Protein AF-0000000072564887 (afdb_homodimer)

Solvent-accessible surface area (backbone atoms only — not comparable to full-atom values): 29021 Å² total; per-residue (Å²): 137,83,79,78,79,78,76,76,75,76,72,72,75,74,73,78,38,58,37,24,80,50,37,47,32,95,92,20,59,72,63,70,44,93,86,59,32,34,60,52,35,86,54,50,68,53,47,76,39,3,73,58,25,41,24,61,76,37,56,76,68,13,39,35,63,36,61,34,36,29,39,29,29,36,63,41,43,81,90,70,54,48,63,57,61,90,80,51,59,45,66,50,49,71,62,40,73,53,32,50,30,34,16,23,58,46,30,44,38,37,46,48,65,35,38,35,37,43,91,92,36,68,28,34,35,43,27,35,34,52,27,28,38,25,41,45,21,53,71,53,26,59,32,65,21,25,36,42,37,33,26,35,29,93,87,66,48,39,36,34,41,32,37,38,30,35,79,34,75,81,54,46,51,41,63,51,59,55,33,54,52,70,47,44,83,71,32,61,48,63,16,28,57,49,59,34,47,57,40,60,38,64,66,59,46,51,51,52,70,73,42,59,32,36,46,54,68,20,20,39,63,34,65,39,18,49,63,71,22,40,38,36,32,37,66,60,61,46,40,31,22,53,61,61,48,52,54,48,36,71,55,44,18,47,42,50,48,73,55,30,28,61,68,75,38,71,25,50,53,48,52,24,14,60,54,64,39,74,71,72,89,85,115,136,84,81,79,80,78,77,76,75,77,72,70,76,74,72,79,37,58,39,24,82,50,37,48,33,93,92,21,58,72,62,69,44,94,87,59,32,34,60,52,36,86,54,51,68,52,46,76,41,4,74,60,25,40,24,62,74,38,55,78,69,12,39,34,64,36,61,34,36,29,39,29,29,37,64,42,44,81,91,72,55,48,63,58,60,89,78,52,59,45,68,48,49,72,64,39,72,54,33,50,32,35,15,23,57,42,29,42,38,36,49,46,63,36,37,36,37,42,90,92,37,68,28,34,34,42,27,35,34,52,27,29,39,25,41,45,22,54,70,53,26,59,34,66,21,25,36,42,38,32,26,36,29,95,87,67,46,40,35,34,43,32,37,38,29,37,78,34,74,83,54,48,52,41,64,48,58,54,34,54,53,70,47,44,83,70,30,62,47,65,17,30,58,49,60,31,49,57,42,60,37,63,67,58,46,52,52,51,71,74,41,60,32,37,46,50,66,20,20,40,64,34,64,38,19,49,63,73,21,40,39,38,33,38,66,60,61,47,39,31,23,53,62,60,49,53,55,46,36,71,54,45,19,46,43,51,49,72,54,30,27,61,66,75,38,69,24,51,51,48,53,23,13,62,55,64,39,75,70,71,88,86,117

Organism: Arthroderma benhamiae (strain ATCC MYA-4681 / CBS 112371) (NCBI:txid663331)

pLDDT: mean 92.48, std 14.4, range [33.5, 98.88]

Structure (mmCIF, N/CA/C/O backbone):
data_AF-0000000072564887-model_v1
#
loop_
_entity.id
_entity.type
_entity.pdbx_description
1 polymer 'carbonic anhydrase'
#
loop_
_atom_site.group_PDB
_atom_site.id
_atom_site.type_symbol
_atom_site.label_atom_id
_atom_site.label_alt_id
_atom_site.label_comp_id
_atom_site.label_asym_id
_atom_site.label_entity_id
_atom_site.label_seq_id
_atom_site.pdbx_PDB_ins_code
_atom_site.Cartn_x
_atom_site.Cartn_y
_atom_site.Cartn_z
_atom_site.occupancy
_atom_site.B_iso_or_equiv
_atom_site.auth_seq_id
_atom_site.auth_comp_id
_atom_site.auth_asym_id
_atom_site.auth_atom_id
_atom_site.pdbx_PDB_model_num
ATOM 1 N N . MET A 1 1 ? 50.75 -44.281 1.456 1 35.31 1 MET A N 1
ATOM 2 C CA . MET A 1 1 ? 50.281 -43 0.954 1 35.31 1 MET A CA 1
ATOM 3 C C . MET A 1 1 ? 48.75 -42.969 0.829 1 35.31 1 MET A C 1
ATOM 5 O O . MET A 1 1 ? 48.188 -43.562 -0.098 1 35.31 1 MET A O 1
ATOM 9 N N . MET A 1 2 ? 48.062 -42.969 2.002 1 42.16 2 MET A N 1
ATOM 10 C CA . MET A 1 2 ? 46.594 -43.031 2.188 1 42.16 2 MET A CA 1
ATOM 11 C C . MET A 1 2 ? 45.938 -41.719 1.699 1 42.16 2 MET A C 1
ATOM 13 O O . MET A 1 2 ? 46.281 -40.656 2.178 1 42.16 2 MET A O 1
ATOM 17 N N . PHE A 1 3 ? 45.438 -41.688 0.46 1 44.41 3 PHE A N 1
ATOM 18 C CA . PHE A 1 3 ? 44.656 -40.625 -0.162 1 44.41 3 PHE A CA 1
ATOM 19 C C . PHE A 1 3 ? 43.406 -40.312 0.647 1 44.41 3 PHE A C 1
ATOM 21 O O . PHE A 1 3 ? 42.562 -41.188 0.833 1 44.41 3 PHE A O 1
ATOM 28 N N . TYR A 1 4 ? 43.5 -39.344 1.572 1 45.47 4 TYR A N 1
ATOM 29 C CA . TYR A 1 4 ? 42.312 -38.781 2.252 1 45.47 4 TYR A CA 1
ATOM 30 C C . TYR A 1 4 ? 41.375 -38.094 1.258 1 45.47 4 TYR A C 1
ATOM 32 O O . TYR A 1 4 ? 41.75 -37.125 0.609 1 45.47 4 TYR A O 1
ATOM 40 N N . ARG A 1 5 ? 40.469 -38.938 0.692 1 46.62 5 ARG A N 1
ATOM 41 C CA . ARG A 1 5 ? 39.344 -38.375 -0.075 1 46.62 5 ARG A CA 1
ATOM 42 C C . ARG A 1 5 ? 38.594 -37.344 0.746 1 46.62 5 ARG A C 1
ATOM 44 O O . ARG A 1 5 ? 38.031 -37.656 1.798 1 46.62 5 ARG A O 1
ATOM 51 N N . HIS A 1 6 ? 38.875 -35.969 0.592 1 42.94 6 HIS A N 1
ATOM 52 C CA . HIS A 1 6 ? 38.094 -34.875 1.092 1 42.94 6 HIS A CA 1
ATOM 53 C C . HIS A 1 6 ? 36.688 -34.875 0.486 1 42.94 6 HIS A C 1
ATOM 55 O O . HIS A 1 6 ? 36.531 -34.781 -0.733 1 42.94 6 HIS A O 1
ATOM 61 N N . PHE A 1 7 ? 35.719 -35.531 1.079 1 35.78 7 PHE A N 1
ATOM 62 C CA . PHE A 1 7 ? 34.312 -35.312 0.711 1 35.78 7 PHE A CA 1
ATOM 63 C C . PHE A 1 7 ? 33.906 -33.875 0.965 1 35.78 7 PHE A C 1
ATOM 65 O O . PHE A 1 7 ? 33.844 -33.438 2.115 1 35.78 7 PHE A O 1
ATOM 72 N N . ALA A 1 8 ? 33.969 -33.062 -0.076 1 40.03 8 ALA A N 1
ATOM 73 C CA . ALA A 1 8 ? 33.344 -31.75 -0.003 1 40.03 8 ALA A CA 1
ATOM 74 C C . ALA A 1 8 ? 31.828 -31.891 0.198 1 40.03 8 ALA A C 1
ATOM 76 O O . ALA A 1 8 ? 31.125 -32.406 -0.68 1 40.03 8 ALA A O 1
ATOM 77 N N . ALA A 1 9 ? 31.359 -31.953 1.405 1 34.97 9 ALA A N 1
ATOM 78 C CA . ALA A 1 9 ? 29.922 -31.797 1.641 1 34.97 9 ALA A CA 1
ATOM 79 C C . ALA A 1 9 ? 29.391 -30.562 0.921 1 34.97 9 ALA A C 1
ATOM 81 O O . ALA A 1 9 ? 29.844 -29.438 1.172 1 34.97 9 ALA A O 1
ATOM 82 N N . PHE A 1 10 ? 28.781 -30.766 -0.222 1 37.62 10 PHE A N 1
ATOM 83 C CA . PHE A 1 10 ? 27.969 -29.703 -0.817 1 37.62 10 PHE A CA 1
ATOM 84 C C . PHE A 1 10 ? 26.875 -29.25 0.142 1 37.62 10 PHE A C 1
ATOM 86 O O . PHE A 1 10 ? 25.938 -30 0.425 1 37.62 10 PHE A O 1
ATOM 93 N N . ALA A 1 11 ? 27.156 -28.438 1.046 1 33.5 11 ALA A N 1
ATOM 94 C CA . ALA A 1 11 ? 26.094 -27.75 1.762 1 33.5 11 ALA A CA 1
ATOM 95 C C . ALA A 1 11 ? 25.062 -27.172 0.791 1 33.5 11 ALA A C 1
ATOM 97 O O . ALA A 1 11 ? 25.375 -26.281 -0.003 1 33.5 11 ALA A O 1
ATOM 98 N N . ALA A 1 12 ? 24.141 -27.922 0.56 1 36.03 12 ALA A N 1
ATOM 99 C CA . ALA A 1 12 ? 22.969 -27.344 -0.093 1 36.03 12 ALA A CA 1
ATOM 100 C C . ALA A 1 12 ? 22.625 -25.984 0.524 1 36.03 12 ALA A C 1
ATOM 102 O O . ALA A 1 12 ? 22.312 -25.906 1.714 1 36.03 12 ALA A O 1
ATOM 103 N N . ILE A 1 13 ? 23.109 -24.969 0.016 1 38.94 13 ILE A N 1
ATOM 104 C CA . ILE A 1 13 ? 22.547 -23.672 0.347 1 38.94 13 ILE A CA 1
ATOM 105 C C . ILE A 1 13 ? 21.031 -23.734 0.322 1 38.94 13 ILE A C 1
ATOM 107 O O . ILE A 1 13 ? 20.422 -23.859 -0.748 1 38.94 13 ILE A O 1
ATOM 111 N N . ILE A 1 14 ? 20.406 -24.312 1.304 1 41.03 14 ILE A N 1
ATOM 112 C CA . ILE A 1 14 ? 18.953 -24.219 1.435 1 41.03 14 ILE A CA 1
ATOM 113 C C . ILE A 1 14 ? 18.5 -22.797 1.16 1 41.03 14 ILE A C 1
ATOM 115 O O . ILE A 1 14 ? 18.828 -21.875 1.924 1 41.03 14 ILE A O 1
ATOM 119 N N . THR A 1 15 ? 18.359 -22.406 -0.078 1 48.16 15 THR A N 1
ATOM 120 C CA . THR A 1 15 ? 17.703 -21.172 -0.49 1 48.16 15 THR A CA 1
ATOM 121 C C . THR A 1 15 ? 16.406 -20.969 0.273 1 48.16 15 THR A C 1
ATOM 123 O O . THR A 1 15 ? 15.484 -21.781 0.175 1 48.16 15 THR A O 1
ATOM 126 N N . SER A 1 16 ? 16.391 -20.453 1.422 1 52.91 16 SER A N 1
ATOM 127 C CA . SER A 1 16 ? 15.281 -20.156 2.33 1 52.91 16 SER A CA 1
ATOM 128 C C . SER A 1 16 ? 14.148 -19.438 1.608 1 52.91 16 SER A C 1
ATOM 130 O O . SER A 1 16 ? 13.773 -18.328 1.994 1 52.91 16 SER A O 1
ATOM 132 N N . THR A 1 17 ? 13.852 -19.828 0.351 1 60.88 17 THR A N 1
ATOM 133 C CA . THR A 1 17 ? 12.742 -19.266 -0.418 1 60.88 17 THR A CA 1
ATOM 134 C C . THR A 1 17 ? 11.43 -19.938 -0.019 1 60.88 17 THR A C 1
ATOM 136 O O . THR A 1 17 ? 10.469 -19.953 -0.799 1 60.88 17 THR A O 1
ATOM 139 N N . SER A 1 18 ? 11.305 -20.375 1.195 1 62.91 18 SER A N 1
ATOM 140 C CA . SER A 1 18 ? 10.227 -21.281 1.573 1 62.91 18 SER A CA 1
ATOM 141 C C . SER A 1 18 ? 8.891 -20.547 1.641 1 62.91 18 SER A C 1
ATOM 143 O O . SER A 1 18 ? 7.828 -21.172 1.56 1 62.91 18 SER A O 1
ATOM 145 N N . ALA A 1 19 ? 8.734 -19.219 1.404 1 80.94 19 ALA A N 1
ATOM 146 C CA . ALA A 1 19 ? 7.469 -18.516 1.56 1 80.94 19 ALA A CA 1
ATOM 147 C C . ALA A 1 19 ? 7.355 -17.375 0.556 1 80.94 19 ALA A C 1
ATOM 149 O O . ALA A 1 19 ? 6.73 -16.344 0.842 1 80.94 19 ALA A O 1
ATOM 150 N N . SER A 1 20 ? 7.883 -17.734 -0.595 1 83.19 20 SER A N 1
ATOM 151 C CA . SER A 1 20 ? 7.84 -16.781 -1.693 1 83.19 20 SER A CA 1
ATOM 152 C C . SER A 1 20 ? 6.688 -17.078 -2.646 1 83.19 20 SER A C 1
ATOM 154 O O . SER A 1 20 ? 5.984 -18.078 -2.482 1 83.19 20 SER A O 1
ATOM 156 N N . CYS A 1 21 ? 6.52 -16.219 -3.559 1 88.12 21 CYS A N 1
ATOM 157 C CA . CYS A 1 21 ? 5.52 -16.438 -4.598 1 88.12 21 CYS A CA 1
ATOM 158 C C . CYS A 1 21 ? 5.816 -17.719 -5.379 1 88.12 21 CYS A C 1
ATOM 160 O O . CYS A 1 21 ? 4.934 -18.266 -6.043 1 88.12 21 CYS A O 1
ATOM 162 N N . LEU A 1 22 ? 7.023 -18.312 -5.203 1 85.81 22 LEU A N 1
ATOM 163 C CA . LEU A 1 22 ? 7.449 -19.516 -5.914 1 85.81 22 LEU A CA 1
ATOM 164 C C . LEU A 1 22 ? 7.129 -20.766 -5.102 1 85.81 22 LEU A C 1
ATOM 166 O O . LEU A 1 22 ? 7.324 -21.891 -5.578 1 85.81 22 LEU A O 1
ATOM 170 N N . HIS A 1 23 ? 6.668 -20.547 -3.963 1 89 23 HIS A N 1
ATOM 171 C CA . HIS A 1 23 ? 6.488 -21.688 -3.062 1 89 23 HIS A CA 1
ATOM 172 C C . HIS A 1 23 ? 5.707 -22.797 -3.738 1 89 23 HIS A C 1
ATOM 174 O O . HIS A 1 23 ? 4.695 -22.547 -4.398 1 89 23 HIS A O 1
ATOM 180 N N . GLY A 1 24 ? 6.262 -24 -3.654 1 87.81 24 GLY A N 1
ATOM 181 C CA . GLY A 1 24 ? 5.613 -25.172 -4.223 1 87.81 24 GLY A CA 1
ATOM 182 C C . GLY A 1 24 ? 6.098 -25.516 -5.621 1 87.81 24 GLY A C 1
ATOM 183 O O . GLY A 1 24 ? 5.863 -26.609 -6.121 1 87.81 24 GLY A O 1
ATOM 184 N N . THR A 1 25 ? 6.758 -24.578 -6.293 1 90.81 25 THR A N 1
ATOM 185 C CA . THR A 1 25 ? 7.367 -24.875 -7.586 1 90.81 25 THR A CA 1
ATOM 186 C C . THR A 1 25 ? 8.625 -25.719 -7.41 1 90.81 25 THR A C 1
ATOM 188 O O . THR A 1 25 ? 9.07 -25.953 -6.285 1 90.81 25 THR A O 1
ATOM 191 N N . SER A 1 26 ? 9.211 -26.109 -8.547 1 89.12 26 SER A N 1
ATOM 192 C CA . SER A 1 26 ? 10.445 -26.906 -8.492 1 89.12 26 SER A CA 1
ATOM 193 C C . SER A 1 26 ? 11.617 -26.047 -8.016 1 89.12 26 SER A C 1
ATOM 195 O O . SER A 1 26 ? 12.617 -26.594 -7.539 1 89.12 26 SER A O 1
ATOM 197 N N . LEU A 1 27 ? 11.484 -24.75 -8.148 1 86.62 27 LEU A N 1
ATOM 198 C CA . LEU A 1 27 ? 12.547 -23.828 -7.758 1 86.62 27 LEU A CA 1
ATOM 199 C C . LEU A 1 27 ? 12.484 -23.547 -6.258 1 86.62 27 LEU A C 1
ATOM 201 O O . LEU A 1 27 ? 13.461 -23.062 -5.68 1 86.62 27 LEU A O 1
ATOM 205 N N . ALA A 1 28 ? 11.352 -23.781 -5.633 1 88.81 28 ALA A N 1
ATOM 206 C CA . ALA A 1 28 ? 11.117 -23.641 -4.199 1 88.81 28 ALA A CA 1
ATOM 207 C C . ALA A 1 28 ? 10.109 -24.672 -3.707 1 88.81 28 ALA A C 1
ATOM 209 O O . ALA A 1 28 ? 8.969 -24.328 -3.381 1 88.81 28 ALA A O 1
ATOM 210 N N . PRO A 1 29 ? 10.531 -25.875 -3.553 1 91.81 29 PRO A N 1
ATOM 211 C CA . PRO A 1 29 ? 9.594 -26.969 -3.242 1 91.81 29 PRO A CA 1
ATOM 212 C C . PRO A 1 29 ? 8.93 -26.797 -1.877 1 91.81 29 PRO A C 1
ATOM 214 O O . PRO A 1 29 ? 9.555 -26.297 -0.938 1 91.81 29 PRO A O 1
ATOM 217 N N . ARG A 1 30 ? 7.715 -27.281 -1.81 1 92.44 30 ARG A N 1
ATOM 218 C CA . ARG A 1 30 ? 6.953 -27.25 -0.566 1 92.44 30 ARG A CA 1
ATOM 219 C C . ARG A 1 30 ? 7.547 -28.188 0.467 1 92.44 30 ARG A C 1
ATOM 221 O O . ARG A 1 30 ? 7.926 -29.312 0.137 1 92.44 30 ARG A O 1
ATOM 228 N N . LEU A 1 31 ? 7.594 -27.656 1.699 1 90.81 31 LEU A N 1
ATOM 229 C CA . LEU A 1 31 ? 8.055 -28.453 2.828 1 90.81 31 LEU A CA 1
ATOM 230 C C . LEU A 1 31 ? 7.02 -28.469 3.947 1 90.81 31 LEU A C 1
ATOM 232 O O . LEU A 1 31 ? 6.398 -27.438 4.234 1 90.81 31 LEU A O 1
ATOM 236 N N . VAL A 1 32 ? 6.828 -29.656 4.539 1 93 32 VAL A N 1
ATOM 237 C CA . VAL A 1 32 ? 5.957 -29.812 5.699 1 93 32 VAL A CA 1
ATOM 238 C C . VAL A 1 32 ? 6.758 -30.391 6.867 1 93 32 VAL A C 1
ATOM 240 O O . VAL A 1 32 ? 7.41 -31.422 6.734 1 93 32 VAL A O 1
ATOM 243 N N . ASN A 1 33 ? 6.637 -29.703 7.91 1 93.56 33 ASN A N 1
ATOM 244 C CA . ASN A 1 33 ? 7.324 -30.188 9.102 1 93.56 33 ASN A CA 1
ATOM 245 C C . ASN A 1 33 ? 6.672 -31.453 9.664 1 93.56 33 ASN A C 1
ATOM 247 O O . ASN A 1 33 ? 5.527 -31.75 9.336 1 93.56 33 ASN A O 1
ATOM 251 N N . HIS A 1 34 ? 7.395 -32.062 10.508 1 94.62 34 HIS A N 1
ATOM 252 C CA . HIS A 1 34 ? 6.918 -33.312 11.094 1 94.62 34 HIS A CA 1
ATOM 253 C C . HIS A 1 34 ? 5.629 -33.125 11.875 1 94.62 34 HIS A C 1
ATOM 255 O O . HIS A 1 34 ? 4.777 -34 11.938 1 94.62 34 HIS A O 1
ATOM 261 N N . ASP A 1 35 ? 5.516 -31.969 12.43 1 94.75 35 ASP A N 1
ATOM 262 C CA . ASP A 1 35 ? 4.344 -31.672 13.25 1 94.75 35 ASP A CA 1
ATOM 263 C C . ASP A 1 35 ? 3.186 -31.172 12.398 1 94.75 35 ASP A C 1
ATOM 265 O O . ASP A 1 35 ? 2.158 -30.734 12.93 1 94.75 35 ASP A O 1
ATOM 269 N N . GLY A 1 36 ? 3.365 -31.125 11.141 1 94.12 36 GLY A N 1
ATOM 270 C CA . GLY A 1 36 ? 2.291 -30.766 10.234 1 94.12 36 GLY A CA 1
ATOM 271 C C . GLY A 1 36 ? 2.301 -29.297 9.859 1 94.12 36 GLY A C 1
ATOM 272 O O . GLY A 1 36 ? 1.521 -28.859 9.008 1 94.12 36 GLY A O 1
ATOM 273 N N . THR A 1 37 ? 3.189 -28.547 10.469 1 95.62 37 THR A N 1
ATOM 274 C CA . THR A 1 37 ? 3.293 -27.125 10.156 1 95.62 37 THR A CA 1
ATOM 275 C C . THR A 1 37 ? 4.156 -26.906 8.914 1 95.62 37 THR A C 1
ATOM 277 O O . THR A 1 37 ? 4.797 -27.844 8.43 1 95.62 37 THR A O 1
ATOM 280 N N . VAL A 1 38 ? 4.055 -25.734 8.367 1 96.25 38 VAL A N 1
ATOM 281 C CA . VAL A 1 38 ? 4.891 -25.391 7.223 1 96.25 38 VAL A CA 1
ATOM 282 C C . VAL A 1 38 ? 5.863 -24.281 7.609 1 96.25 38 VAL A C 1
ATOM 284 O O . VAL A 1 38 ? 5.574 -23.469 8.5 1 96.25 38 VAL A O 1
ATOM 287 N N . PRO A 1 39 ? 6.996 -24.25 6.945 1 95.19 39 PRO A N 1
ATOM 288 C CA . PRO A 1 39 ? 7.93 -23.156 7.227 1 95.19 39 PRO A CA 1
ATOM 289 C C . PRO A 1 39 ? 7.332 -21.781 6.941 1 95.19 39 PRO A C 1
ATOM 291 O O . PRO A 1 39 ? 6.543 -21.625 6.004 1 95.19 39 PRO A O 1
ATOM 294 N N . ILE A 1 40 ? 7.777 -20.844 7.719 1 96.06 40 ILE A N 1
ATOM 295 C CA . ILE A 1 40 ? 7.277 -19.469 7.562 1 96.06 40 ILE A CA 1
ATOM 296 C C . ILE A 1 40 ? 8.32 -18.625 6.836 1 96.06 40 ILE A C 1
ATOM 298 O O . ILE A 1 40 ? 9.516 -18.922 6.891 1 96.06 40 ILE A O 1
ATOM 302 N N . ALA A 1 41 ? 7.871 -17.594 6.242 1 95.19 41 ALA A N 1
ATOM 303 C CA . ALA A 1 41 ? 8.734 -16.703 5.465 1 95.19 41 ALA A CA 1
ATOM 304 C C . ALA A 1 41 ? 9.82 -16.094 6.344 1 95.19 41 ALA A C 1
ATOM 306 O O . ALA A 1 41 ? 9.578 -15.766 7.508 1 95.19 41 ALA A O 1
ATOM 307 N N . THR A 1 42 ? 10.977 -15.859 5.723 1 95.25 42 THR A N 1
ATOM 308 C CA . THR A 1 42 ? 12.078 -15.203 6.414 1 95.25 42 THR A CA 1
ATOM 309 C C . THR A 1 42 ? 12.164 -13.727 6.031 1 95.25 42 THR A C 1
ATOM 311 O O . THR A 1 42 ? 13.102 -13.031 6.426 1 95.25 42 THR A O 1
ATOM 314 N N . PHE A 1 43 ? 11.312 -13.312 5.207 1 97.75 43 PHE A N 1
ATOM 315 C CA . PHE A 1 43 ? 11.148 -11.914 4.84 1 97.75 43 PHE A CA 1
ATOM 316 C C . PHE A 1 43 ? 9.758 -11.414 5.219 1 97.75 43 PHE A C 1
ATOM 318 O O . PHE A 1 43 ? 8.875 -12.211 5.551 1 97.75 43 PHE A O 1
ATOM 325 N N . ASN A 1 44 ? 9.609 -10.203 5.277 1 97.62 44 ASN A N 1
ATOM 326 C CA . ASN A 1 44 ? 8.312 -9.57 5.492 1 97.62 44 ASN A CA 1
ATOM 327 C C . ASN A 1 44 ? 8.219 -8.219 4.785 1 97.62 44 ASN A C 1
ATOM 329 O O . ASN A 1 44 ? 8.828 -8.023 3.732 1 97.62 44 ASN A O 1
ATOM 333 N N . TYR A 1 45 ? 7.363 -7.328 5.203 1 98.19 45 TYR A N 1
ATOM 334 C CA . TYR A 1 45 ? 7.098 -6.102 4.461 1 98.19 45 TYR A CA 1
ATOM 335 C C . TYR A 1 45 ? 7.293 -4.875 5.34 1 98.19 45 TYR A C 1
ATOM 337 O O . TYR A 1 45 ? 6.793 -3.793 5.031 1 98.19 45 TYR A O 1
ATOM 345 N N . THR A 1 46 ? 7.984 -5.094 6.445 1 97.56 46 THR A N 1
ATOM 346 C CA . THR A 1 46 ? 8.125 -4.031 7.438 1 97.56 46 THR A CA 1
ATOM 347 C C . THR A 1 46 ? 9.594 -3.824 7.801 1 97.56 46 THR A C 1
ATOM 349 O O . THR A 1 46 ? 10.32 -4.789 8.023 1 97.56 46 THR A O 1
ATOM 352 N N . GLY A 1 47 ? 10 -2.562 7.828 1 97.06 47 GLY A N 1
ATOM 353 C CA . GLY A 1 47 ? 11.328 -2.234 8.312 1 97.06 47 GLY A CA 1
ATOM 354 C C . GLY A 1 47 ? 12.43 -2.988 7.59 1 97.06 47 GLY A C 1
ATOM 355 O O . GLY A 1 47 ? 12.438 -3.057 6.359 1 97.06 47 GLY A O 1
ATOM 356 N N . GLU A 1 48 ? 13.312 -3.566 8.352 1 97.25 48 GLU A N 1
ATOM 357 C CA . GLU A 1 48 ? 14.484 -4.215 7.777 1 97.25 48 GLU A CA 1
ATOM 358 C C . GLU A 1 48 ? 14.164 -5.637 7.328 1 97.25 48 GLU A C 1
ATOM 360 O O . GLU A 1 48 ? 15.016 -6.312 6.734 1 97.25 48 GLU A O 1
ATOM 365 N N . GLY A 1 49 ? 13 -6.082 7.555 1 97.69 49 GLY A N 1
ATOM 366 C CA . GLY A 1 49 ? 12.516 -7.32 6.965 1 97.69 49 GLY A CA 1
ATOM 367 C C . GLY A 1 49 ? 11.766 -7.109 5.66 1 97.69 49 GLY A C 1
ATOM 368 O O . GLY A 1 49 ? 11.375 -8.07 5 1 97.69 49 GLY A O 1
ATOM 369 N N . GLY A 1 50 ? 11.68 -5.836 5.32 1 98.12 50 GLY A N 1
ATOM 370 C CA . GLY A 1 50 ? 10.844 -5.465 4.191 1 98.12 50 GLY A CA 1
ATOM 371 C C . GLY A 1 50 ? 11.617 -5.316 2.896 1 98.12 50 GLY A C 1
ATOM 372 O O . GLY A 1 50 ? 12.828 -5.566 2.855 1 98.12 50 GLY A O 1
ATOM 373 N N . PRO A 1 51 ? 10.922 -4.887 1.854 1 98.44 51 PRO A N 1
ATOM 374 C CA . PRO A 1 51 ? 11.43 -4.949 0.482 1 98.44 51 PRO A CA 1
ATOM 375 C C . PRO A 1 51 ? 12.695 -4.125 0.287 1 98.44 51 PRO A C 1
ATOM 377 O O . PRO A 1 51 ? 13.539 -4.469 -0.545 1 98.44 51 PRO A O 1
ATOM 380 N N . LEU A 1 52 ? 12.891 -3.078 1.022 1 98.38 52 LEU A N 1
ATOM 381 C CA . LEU A 1 52 ? 14.055 -2.219 0.819 1 98.38 52 LEU A CA 1
ATOM 382 C C . LEU A 1 52 ? 15.305 -2.852 1.416 1 98.38 52 LEU A C 1
ATOM 384 O O . LEU A 1 52 ? 16.422 -2.354 1.209 1 98.38 52 LEU A O 1
ATOM 388 N N . HIS A 1 53 ? 15.133 -3.959 2.086 1 98.19 53 HIS A N 1
ATOM 389 C CA . HIS A 1 53 ? 16.281 -4.633 2.668 1 98.19 53 HIS A CA 1
ATOM 390 C C . HIS A 1 53 ? 16.312 -6.113 2.295 1 98.19 53 HIS A C 1
ATOM 392 O O . HIS A 1 53 ? 17.031 -6.898 2.902 1 98.19 53 HIS A O 1
ATOM 398 N N . TRP A 1 54 ? 15.508 -6.535 1.362 1 98.5 54 TRP A N 1
ATOM 399 C CA . TRP A 1 54 ? 15.461 -7.941 0.979 1 98.5 54 TRP A CA 1
ATOM 400 C C . TRP A 1 54 ? 16.812 -8.398 0.437 1 98.5 54 TRP A C 1
ATOM 402 O O . TRP A 1 54 ? 17.234 -9.531 0.677 1 98.5 54 TRP A O 1
ATOM 412 N N . VAL A 1 55 ? 17.5 -7.516 -0.303 1 98 55 VAL A N 1
ATOM 413 C CA . VAL A 1 55 ? 18.844 -7.852 -0.764 1 98 55 VAL A CA 1
ATOM 414 C C . VAL A 1 55 ? 19.75 -8.164 0.434 1 98 55 VAL A C 1
ATOM 416 O O . VAL A 1 55 ? 20.5 -9.141 0.419 1 98 55 VAL A O 1
ATOM 419 N N . GLY A 1 56 ? 19.594 -7.426 1.47 1 97.5 56 GLY A N 1
ATOM 420 C CA . GLY A 1 56 ? 20.422 -7.578 2.656 1 97.5 56 GLY A CA 1
ATOM 421 C C . GLY A 1 56 ? 20.109 -8.836 3.441 1 97.5 56 GLY A C 1
ATOM 422 O O . GLY A 1 56 ? 20.969 -9.336 4.18 1 97.5 56 GLY A O 1
ATO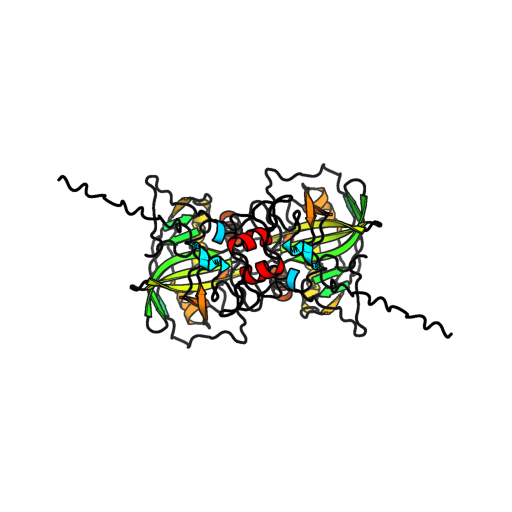M 423 N N . LEU A 1 57 ? 18.953 -9.344 3.316 1 97.56 57 LEU A N 1
ATOM 424 C CA . LEU A 1 57 ? 18.578 -10.57 4.02 1 97.56 57 LEU A CA 1
ATOM 425 C C . LEU A 1 57 ? 19.344 -11.766 3.465 1 97.56 57 LEU A C 1
ATOM 427 O O . LEU A 1 57 ? 19.609 -12.734 4.188 1 97.56 57 LEU A O 1
ATOM 431 N N . ASN A 1 58 ? 19.594 -11.82 2.205 1 97 58 ASN A N 1
ATOM 432 C CA . ASN A 1 58 ? 20.391 -12.812 1.496 1 97 58 ASN A CA 1
ATOM 433 C C . ASN A 1 58 ? 20.969 -12.25 0.196 1 97 58 ASN A C 1
ATOM 435 O O . ASN A 1 58 ? 20.359 -12.406 -0.867 1 97 58 ASN A O 1
ATOM 439 N N . ALA A 1 59 ? 22.094 -11.688 0.256 1 95.19 59 ALA A N 1
ATOM 440 C CA . ALA A 1 59 ? 22.672 -10.867 -0.809 1 95.19 59 ALA A CA 1
ATOM 441 C C . ALA A 1 59 ? 22.828 -11.664 -2.098 1 95.19 59 ALA A C 1
ATOM 443 O O . ALA A 1 59 ? 22.703 -11.117 -3.195 1 95.19 59 ALA A O 1
ATOM 444 N N . THR A 1 60 ? 23.094 -12.898 -1.987 1 95.31 60 THR A N 1
ATOM 445 C CA . THR A 1 60 ? 23.281 -13.734 -3.164 1 95.31 60 THR A CA 1
ATOM 446 C C . THR A 1 60 ? 21.953 -14.141 -3.779 1 95.31 60 THR A C 1
ATOM 448 O O . THR A 1 60 ? 21.703 -13.883 -4.957 1 95.31 60 THR A O 1
ATOM 451 N N . ALA A 1 61 ? 21.062 -14.594 -2.959 1 95.12 61 ALA A N 1
ATOM 452 C CA . ALA A 1 61 ? 19.797 -15.133 -3.463 1 95.12 61 ALA A CA 1
ATOM 453 C C . ALA A 1 61 ? 18.859 -14.016 -3.904 1 95.12 61 ALA A C 1
ATOM 455 O O . ALA A 1 61 ? 18.109 -14.172 -4.867 1 95.12 61 ALA A O 1
ATOM 456 N N . ASN A 1 62 ? 18.906 -12.852 -3.193 1 97.62 62 ASN A N 1
ATOM 457 C CA . ASN A 1 62 ? 17.922 -11.797 -3.396 1 97.62 62 ASN A CA 1
ATOM 458 C C . ASN A 1 62 ? 18.5 -10.641 -4.203 1 97.62 62 ASN A C 1
ATOM 460 O O . ASN A 1 62 ? 17.969 -9.523 -4.164 1 97.62 62 ASN A O 1
ATOM 464 N N . ARG A 1 63 ? 19.531 -10.898 -4.922 1 97.31 63 ARG A N 1
ATOM 465 C CA . ARG A 1 63 ? 20.25 -9.844 -5.621 1 97.31 63 ARG A CA 1
ATOM 466 C C . ARG A 1 63 ? 19.312 -9.078 -6.562 1 97.31 63 ARG A C 1
ATOM 468 O O . ARG A 1 63 ? 19.391 -7.852 -6.656 1 97.31 63 ARG A O 1
ATOM 475 N N . GLU A 1 64 ? 18.438 -9.766 -7.215 1 97.56 64 GLU A N 1
ATOM 476 C CA . GLU A 1 64 ? 17.594 -9.156 -8.25 1 97.56 64 GLU A CA 1
ATOM 477 C C . GLU A 1 64 ? 16.578 -8.203 -7.641 1 97.56 64 GLU A C 1
ATOM 479 O O . GLU A 1 64 ? 16.078 -7.305 -8.328 1 97.56 64 GLU A O 1
ATOM 484 N N . CYS A 1 65 ? 16.328 -8.328 -6.348 1 98.25 65 CYS A N 1
ATOM 485 C CA . CYS A 1 65 ? 15.391 -7.422 -5.691 1 98.25 65 CYS A CA 1
ATOM 486 C C . CYS A 1 65 ? 15.875 -5.98 -5.766 1 98.25 65 CYS A C 1
ATOM 488 O O . CYS A 1 65 ? 15.07 -5.047 -5.785 1 98.25 65 CYS A O 1
ATOM 490 N N . GLY A 1 66 ? 17.156 -5.809 -5.887 1 98 66 GLY A N 1
ATOM 491 C CA . GLY A 1 66 ? 17.703 -4.457 -5.848 1 98 66 GLY A CA 1
ATOM 492 C C . GLY A 1 66 ? 18.469 -4.09 -7.105 1 98 66 GLY A C 1
ATOM 493 O O . GLY A 1 66 ? 18.859 -2.936 -7.285 1 98 66 GLY A O 1
ATOM 494 N N . HIS A 1 67 ? 18.594 -5.113 -8.062 1 97.19 67 HIS A N 1
ATOM 495 C CA . HIS A 1 67 ? 19.422 -4.852 -9.242 1 97.19 67 HIS A CA 1
ATOM 496 C C . HIS A 1 67 ? 18.672 -5.184 -10.523 1 97.19 67 HIS A C 1
ATOM 498 O O . HIS A 1 67 ? 19.078 -4.754 -11.609 1 97.19 67 HIS A O 1
ATOM 504 N N . GLY A 1 68 ? 17.625 -5.969 -10.383 1 97.69 68 GLY A N 1
ATOM 505 C CA . GLY A 1 68 ? 16.922 -6.395 -11.578 1 97.69 68 GLY A CA 1
ATOM 506 C C . GLY A 1 68 ? 16.266 -5.25 -12.32 1 97.69 68 GLY A C 1
ATOM 507 O O . GLY A 1 68 ? 15.703 -4.34 -11.703 1 97.69 68 GLY A O 1
ATOM 508 N N . GLN A 1 69 ? 16.172 -5.312 -13.656 1 96.75 69 GLN A N 1
ATOM 509 C CA . GLN A 1 69 ? 15.633 -4.219 -14.461 1 96.75 69 GLN A CA 1
ATOM 510 C C . GLN A 1 69 ? 14.234 -4.543 -14.969 1 96.75 69 GLN A C 1
ATOM 512 O O . GLN A 1 69 ? 13.609 -3.725 -15.648 1 96.75 69 GLN A O 1
ATOM 517 N N . THR A 1 70 ? 13.82 -5.668 -14.703 1 97.69 70 THR A N 1
ATOM 518 C CA . THR A 1 70 ? 12.469 -6.066 -15.078 1 97.69 70 THR A CA 1
ATOM 519 C C . THR A 1 70 ? 11.695 -6.574 -13.867 1 97.69 70 THR A C 1
ATOM 521 O O . THR A 1 70 ? 11.18 -7.695 -13.875 1 97.69 70 THR A O 1
ATOM 524 N N . GLN A 1 71 ? 11.594 -5.703 -12.961 1 98.38 71 GLN A N 1
ATOM 525 C CA . GLN A 1 71 ? 11.055 -6.094 -11.664 1 98.38 71 GLN A CA 1
ATOM 526 C C . GLN A 1 71 ? 9.539 -5.891 -11.609 1 98.38 71 GLN A C 1
ATOM 528 O O . GLN A 1 71 ? 8.992 -5.109 -12.383 1 98.38 71 GLN A O 1
ATOM 533 N N . SER A 1 72 ? 8.914 -6.676 -10.773 1 98.62 72 SER A N 1
ATOM 534 C CA . SER A 1 72 ? 7.492 -6.609 -10.461 1 98.62 72 SER A CA 1
ATOM 535 C C . SER A 1 72 ? 7.266 -6.34 -8.977 1 98.62 72 SER A C 1
ATOM 537 O O . SER A 1 72 ? 8.141 -6.613 -8.148 1 98.62 72 SER A O 1
ATOM 539 N N . PRO A 1 73 ? 6.051 -5.809 -8.648 1 98.81 73 PRO A N 1
ATOM 540 C CA . PRO A 1 73 ? 4.914 -5.41 -9.484 1 98.81 73 PRO A CA 1
ATOM 541 C C . PRO A 1 73 ? 5.113 -4.051 -10.148 1 98.81 73 PRO A C 1
ATOM 543 O O . PRO A 1 73 ? 5.984 -3.281 -9.734 1 98.81 73 PRO A O 1
ATOM 546 N N . ILE A 1 74 ? 4.344 -3.775 -11.172 1 98.69 74 ILE A N 1
ATOM 547 C CA . ILE A 1 74 ? 4.43 -2.477 -11.836 1 98.69 74 ILE A CA 1
ATOM 548 C C . ILE A 1 74 ? 3.055 -1.812 -11.844 1 98.69 74 ILE A C 1
ATOM 550 O O . ILE A 1 74 ? 2.059 -2.428 -11.453 1 98.69 74 ILE A O 1
ATOM 554 N N . VAL A 1 75 ? 3.035 -0.538 -12.18 1 98.62 75 VAL A N 1
ATOM 555 C CA . VAL A 1 75 ? 1.794 0.152 -12.516 1 98.62 75 VAL A CA 1
ATOM 556 C C . VAL A 1 75 ? 1.446 -0.093 -13.984 1 98.62 75 VAL A C 1
ATOM 558 O O . VAL A 1 75 ? 2.213 0.269 -14.875 1 98.62 75 VAL A O 1
ATOM 561 N N . ILE A 1 76 ? 0.301 -0.697 -14.18 1 98.25 76 ILE A N 1
ATOM 562 C CA . ILE A 1 76 ? -0.174 -0.956 -15.531 1 98.25 76 ILE A CA 1
ATOM 563 C C . ILE A 1 76 ? -0.773 0.319 -16.125 1 98.25 76 ILE A C 1
ATOM 565 O O . ILE A 1 76 ? -1.683 0.913 -15.539 1 98.25 76 ILE A O 1
ATOM 569 N N . ASN A 1 77 ? -0.202 0.745 -17.141 1 97.44 77 ASN A N 1
ATOM 570 C CA . ASN A 1 77 ? -0.784 1.813 -17.953 1 97.44 77 ASN A CA 1
ATOM 571 C C . ASN A 1 77 ? -1.669 1.26 -19.062 1 97.44 77 ASN A C 1
ATOM 573 O O . ASN A 1 77 ? -1.165 0.74 -20.062 1 97.44 77 ASN A O 1
ATOM 577 N N . THR A 1 78 ? -2.939 1.447 -18.922 1 96.69 78 THR A N 1
ATOM 578 C CA . THR A 1 78 ? -3.885 0.77 -19.812 1 96.69 78 THR A CA 1
ATOM 579 C C . THR A 1 78 ? -3.803 1.335 -21.219 1 96.69 78 THR A C 1
ATOM 581 O O . THR A 1 78 ? -4.266 0.706 -22.172 1 96.69 78 THR A O 1
ATOM 584 N N . ALA A 1 79 ? -3.203 2.49 -21.406 1 94.75 79 ALA A N 1
ATOM 585 C CA . ALA A 1 79 ? -3.086 3.113 -22.719 1 94.75 79 ALA A CA 1
ATOM 586 C C . ALA A 1 79 ? -1.996 2.439 -23.547 1 94.75 79 ALA A C 1
ATOM 588 O O . ALA A 1 79 ? -2.025 2.49 -24.781 1 94.75 79 ALA A O 1
ATOM 589 N N . ILE A 1 80 ? -1.045 1.78 -22.797 1 91.94 80 ILE A N 1
ATOM 590 C CA . ILE A 1 80 ? 0.104 1.335 -23.578 1 91.94 80 ILE A CA 1
ATOM 591 C C . ILE A 1 80 ? 0.375 -0.142 -23.297 1 91.94 80 ILE A C 1
ATOM 593 O O . ILE A 1 80 ? 1.085 -0.803 -24.062 1 91.94 80 ILE A O 1
ATOM 597 N N . VAL A 1 81 ? -0.169 -0.688 -22.266 1 91.31 81 VAL A N 1
ATOM 598 C CA . VAL A 1 81 ? 0.143 -2.066 -21.906 1 91.31 81 VAL A CA 1
ATOM 599 C C . VAL A 1 81 ? -0.346 -3.014 -23 1 91.31 81 VAL A C 1
ATOM 601 O O . VAL A 1 81 ? -1.46 -2.865 -23.5 1 91.31 81 VAL A O 1
ATOM 604 N N . PRO A 1 82 ? 0.478 -3.961 -23.359 1 92 82 PRO 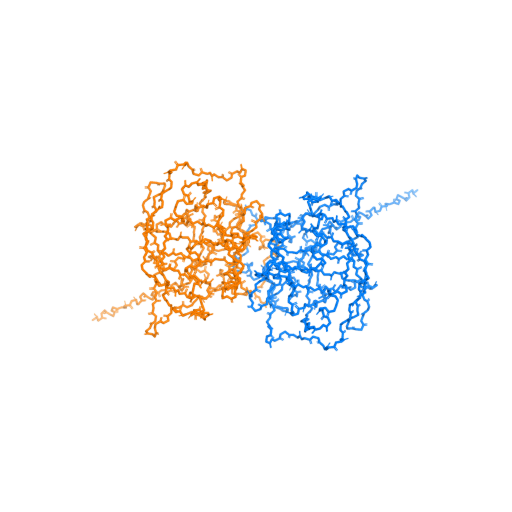A N 1
ATOM 605 C CA . PRO A 1 82 ? 0 -4.953 -24.328 1 92 82 PRO A CA 1
ATOM 606 C C . PRO A 1 82 ? -1.146 -5.805 -23.781 1 92 82 PRO A C 1
ATOM 608 O O . PRO A 1 82 ? -1.188 -6.094 -22.594 1 92 82 PRO A O 1
ATOM 611 N N . GLN A 1 83 ? -2.014 -6.168 -24.688 1 95.44 83 GLN A N 1
ATOM 612 C CA . GLN A 1 83 ? -3.084 -7.125 -24.422 1 95.44 83 GLN A CA 1
ATOM 613 C C . GLN A 1 83 ? -2.895 -8.391 -25.25 1 95.44 83 GLN A C 1
ATOM 615 O O . GLN A 1 83 ? -2.496 -8.328 -26.406 1 95.44 83 GLN A O 1
ATOM 620 N N . VAL A 1 84 ? -3.193 -9.445 -24.594 1 96 84 VAL A N 1
ATOM 621 C CA . VAL A 1 84 ? -3.049 -10.688 -25.359 1 96 84 VAL A CA 1
ATOM 622 C C . VAL A 1 84 ? -4.211 -10.828 -26.328 1 96 84 VAL A C 1
ATOM 624 O O . VAL A 1 84 ? -5.332 -10.398 -26.047 1 96 84 VAL A O 1
ATOM 627 N N . PRO A 1 85 ? -3.938 -11.523 -27.484 1 94.19 85 PRO A N 1
ATOM 628 C CA . PRO A 1 85 ? -5.066 -11.82 -28.359 1 94.19 85 PRO A CA 1
ATOM 629 C C . PRO A 1 85 ? -6.105 -12.727 -27.703 1 94.19 85 PRO A C 1
ATOM 631 O O . PRO A 1 85 ? -5.75 -13.617 -26.922 1 94.19 85 PRO A O 1
ATOM 634 N N . LYS A 1 86 ? -7.363 -12.469 -28.094 1 92.5 86 LYS A N 1
ATOM 635 C CA . LYS A 1 86 ? -8.438 -13.297 -27.547 1 92.5 86 LYS A CA 1
ATOM 636 C C . LYS A 1 86 ? -8.188 -14.773 -27.828 1 92.5 86 LYS A C 1
ATOM 638 O O . LYS A 1 86 ? -7.832 -15.156 -28.938 1 92.5 86 LYS A O 1
ATOM 643 N N . GLY A 1 87 ? -8.219 -15.539 -26.797 1 92.56 87 GLY A N 1
ATOM 644 C CA . GLY A 1 87 ? -8.102 -16.984 -26.938 1 92.56 87 GLY A CA 1
ATOM 645 C C . GLY A 1 87 ? -6.664 -17.469 -26.891 1 92.56 87 GLY A C 1
ATOM 646 O O . GLY A 1 87 ? -6.414 -18.672 -26.844 1 92.56 87 GLY A O 1
ATOM 647 N N . SER A 1 88 ? -5.719 -16.609 -26.797 1 94.75 88 SER A N 1
ATOM 648 C CA . SER A 1 88 ? -4.316 -17.016 -26.844 1 94.75 88 SER A CA 1
ATOM 649 C C . SER A 1 88 ? -3.84 -17.484 -25.469 1 94.75 88 SER A C 1
ATOM 651 O O . SER A 1 88 ? -2.805 -18.141 -25.359 1 94.75 88 SER A O 1
ATOM 653 N N . VAL A 1 89 ? -4.531 -17.125 -24.469 1 98 89 VAL A N 1
ATOM 654 C CA . VAL A 1 89 ? -4.293 -17.594 -23.109 1 98 89 VAL A CA 1
ATOM 655 C C . VAL A 1 89 ? -5.48 -18.422 -22.641 1 98 89 VAL A C 1
ATOM 657 O O . VAL A 1 89 ? -6.602 -17.906 -22.547 1 98 89 VAL A O 1
ATOM 660 N N . THR A 1 90 ? -5.184 -19.656 -22.328 1 98.38 90 THR A N 1
ATOM 661 C CA . THR A 1 90 ? -6.254 -20.547 -21.906 1 98.38 90 THR A CA 1
ATOM 662 C C . THR A 1 90 ? -5.91 -21.188 -20.562 1 98.38 90 THR A C 1
ATOM 664 O O . THR A 1 90 ? -4.867 -21.828 -20.422 1 98.38 90 THR A O 1
ATOM 667 N N . MET A 1 91 ? -6.809 -21.031 -19.688 1 98.69 91 MET A N 1
ATOM 668 C CA . MET A 1 91 ? -6.656 -21.578 -18.328 1 98.69 91 MET A CA 1
ATOM 669 C C . MET A 1 91 ? -7.715 -22.641 -18.047 1 98.69 91 MET A C 1
ATOM 671 O O . MET A 1 91 ? -8.875 -22.484 -18.438 1 98.69 91 MET A O 1
ATOM 675 N N . SER A 1 92 ? -7.316 -23.719 -17.406 1 98.62 92 SER A N 1
ATOM 676 C CA . SER A 1 92 ? -8.211 -24.797 -16.984 1 98.62 92 SER A CA 1
ATOM 677 C C . SER A 1 92 ? -7.836 -25.312 -15.602 1 98.62 92 SER A C 1
ATOM 679 O O . SER A 1 92 ? -6.734 -25.828 -15.406 1 98.62 92 SER A O 1
ATOM 681 N N . ILE A 1 93 ? -8.766 -25.156 -14.688 1 98.69 93 ILE A N 1
ATOM 682 C CA . ILE A 1 93 ? -8.594 -25.641 -13.32 1 98.69 93 ILE A CA 1
ATOM 683 C C . ILE A 1 93 ? -9.805 -26.469 -12.906 1 98.69 93 ILE A C 1
ATOM 685 O O . ILE A 1 93 ? -10.922 -25.953 -12.828 1 98.69 93 ILE A O 1
ATOM 689 N N . PRO A 1 94 ? -9.617 -27.719 -12.633 1 98 94 PRO A N 1
ATOM 690 C CA . PRO A 1 94 ? -10.758 -28.547 -12.227 1 98 94 PRO A CA 1
ATOM 691 C C . PRO A 1 94 ? -11.258 -28.203 -10.82 1 98 94 PRO A C 1
ATOM 693 O O . PRO A 1 94 ? -10.477 -27.75 -9.977 1 98 94 PRO A O 1
ATOM 696 N N . SER A 1 95 ? -12.531 -28.484 -10.633 1 97.75 95 SER A N 1
ATOM 697 C CA . SER A 1 95 ? -13.055 -28.406 -9.273 1 97.75 95 SER A CA 1
ATOM 698 C C . SER A 1 95 ? -12.453 -29.484 -8.391 1 97.75 95 SER A C 1
ATOM 700 O O . SER A 1 95 ? -12.117 -30.578 -8.867 1 97.75 95 SER A O 1
ATOM 702 N N . VAL A 1 96 ? -12.32 -29.125 -7.133 1 98.12 96 VAL A N 1
ATOM 703 C CA . VAL A 1 96 ? -11.781 -30.094 -6.188 1 98.12 96 VAL A CA 1
ATOM 704 C C . VAL A 1 96 ? -12.664 -30.156 -4.941 1 98.12 96 VAL A C 1
ATOM 706 O O . VAL A 1 96 ? -13.289 -29.156 -4.574 1 98.12 96 VAL A O 1
ATOM 709 N N . LEU A 1 97 ? -12.68 -31.297 -4.289 1 97.19 97 LEU A N 1
ATOM 710 C CA . LEU A 1 97 ? -13.461 -31.453 -3.07 1 97.19 97 LEU A CA 1
ATOM 711 C C . LEU A 1 97 ? -12.836 -30.672 -1.916 1 97.19 97 LEU A C 1
ATOM 713 O O . LEU A 1 97 ? -13.547 -30.188 -1.03 1 97.19 97 LEU A O 1
ATOM 717 N N . SER A 1 98 ? -11.562 -30.641 -1.954 1 96.62 98 SER A N 1
ATOM 718 C CA . SER A 1 98 ? -10.781 -29.891 -0.969 1 96.62 98 SER A CA 1
ATOM 719 C C . SER A 1 98 ? -9.352 -29.672 -1.446 1 96.62 98 SER A C 1
ATOM 721 O O . SER A 1 98 ? -8.883 -30.359 -2.361 1 96.62 98 SER A O 1
ATOM 723 N N . ALA A 1 99 ? -8.734 -28.688 -0.896 1 98 99 ALA A N 1
ATOM 724 C CA . ALA A 1 99 ? -7.332 -28.375 -1.168 1 98 99 ALA A CA 1
ATOM 725 C C . ALA A 1 99 ? -6.605 -27.953 0.105 1 98 99 ALA A C 1
ATOM 727 O O . ALA A 1 99 ? -7.23 -27.453 1.042 1 98 99 ALA A O 1
ATOM 728 N N . GLU A 1 100 ? -5.332 -28.203 0.15 1 97.69 100 GLU A N 1
ATOM 729 C CA . GLU A 1 100 ? -4.543 -27.703 1.272 1 97.69 100 GLU A CA 1
ATOM 730 C C . GLU A 1 100 ? -4.512 -26.188 1.291 1 97.69 100 GLU A C 1
ATOM 732 O O . GLU A 1 100 ? -4.324 -25.547 0.25 1 97.69 100 GLU A O 1
ATOM 737 N N . PHE A 1 101 ? -4.762 -25.672 2.457 1 98.38 101 PHE A N 1
ATOM 738 C CA . PHE A 1 101 ? -4.797 -24.234 2.719 1 98.38 101 PHE A CA 1
ATOM 739 C C . PHE A 1 101 ? -3.838 -23.875 3.846 1 98.38 101 PHE A C 1
ATOM 741 O O . PHE A 1 101 ? -3.998 -24.328 4.98 1 98.38 101 PHE A O 1
ATOM 748 N N . GLU A 1 102 ? -2.805 -23 3.512 1 98.38 102 GLU A N 1
ATOM 749 C CA . GLU A 1 102 ? -1.731 -22.828 4.484 1 98.38 102 GLU A CA 1
ATOM 750 C C . GLU A 1 102 ? -1.384 -21.344 4.656 1 98.38 102 GLU A C 1
ATOM 752 O O . GLU A 1 102 ? -1.551 -20.547 3.727 1 98.38 102 GLU A O 1
ATOM 757 N N . ASN A 1 103 ? -0.979 -20.984 5.828 1 98.56 103 ASN A N 1
ATOM 758 C CA . ASN A 1 103 ? -0.476 -19.656 6.172 1 98.56 103 ASN A CA 1
ATOM 759 C C . ASN A 1 103 ? 1.048 -19.641 6.238 1 98.56 103 ASN A C 1
ATOM 761 O O . ASN A 1 103 ? 1.642 -20.172 7.18 1 98.56 103 ASN A O 1
ATOM 765 N N . LEU A 1 104 ? 1.643 -18.969 5.301 1 97.88 104 LEU A N 1
ATOM 766 C CA . LEU A 1 104 ? 3.096 -18.969 5.18 1 97.88 104 LEU A CA 1
ATOM 767 C C . LEU A 1 104 ? 3.713 -17.781 5.914 1 97.88 104 LEU A C 1
ATOM 769 O O . LEU A 1 104 ? 4.934 -17.609 5.891 1 97.88 104 LEU A O 1
ATOM 773 N N . GLY A 1 105 ? 2.875 -16.969 6.543 1 97.38 105 GLY A N 1
ATOM 774 C CA . GLY A 1 105 ? 3.34 -15.742 7.176 1 97.38 105 GLY A CA 1
ATOM 775 C C . GLY A 1 105 ? 3.383 -14.562 6.227 1 97.38 105 GLY A C 1
ATOM 776 O O . GLY A 1 105 ? 2.91 -13.469 6.559 1 97.38 105 GLY A O 1
ATOM 777 N N . SER A 1 106 ? 3.898 -14.773 5.039 1 96.69 106 SER A N 1
ATOM 778 C CA . SER A 1 106 ? 3.941 -13.742 4.004 1 96.69 106 SER A CA 1
ATOM 779 C C . SER A 1 106 ? 2.613 -13.656 3.262 1 96.69 106 SER A C 1
ATOM 781 O O . SER A 1 106 ? 2.312 -12.633 2.641 1 96.69 106 SER A O 1
ATOM 783 N N . THR A 1 107 ? 1.898 -14.734 3.232 1 98 107 THR A N 1
ATOM 784 C CA . THR A 1 107 ? 0.609 -14.859 2.561 1 98 107 THR A CA 1
ATOM 785 C C . THR A 1 107 ? -0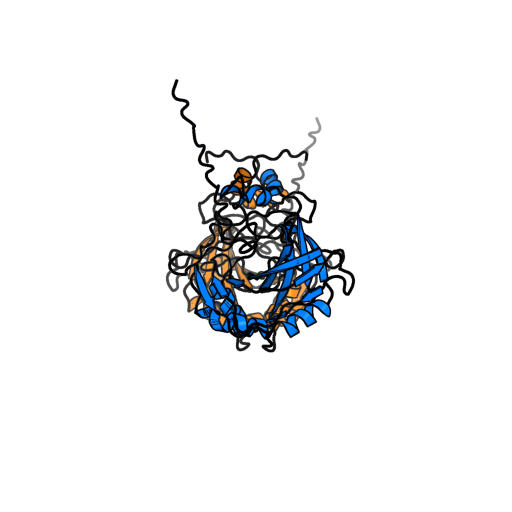.128 -16.109 3.023 1 98 107 THR A C 1
ATOM 787 O O . THR A 1 107 ? 0.372 -16.859 3.871 1 98 107 THR A O 1
ATOM 790 N N . VAL A 1 108 ? -1.333 -16.297 2.521 1 98.56 108 VAL A N 1
ATOM 791 C CA . VAL A 1 108 ? -2.025 -17.578 2.578 1 98.56 108 VAL A CA 1
ATOM 792 C C . VAL A 1 108 ? -2.152 -18.156 1.173 1 98.56 108 VAL A C 1
ATOM 794 O O . VAL A 1 108 ? -2.334 -17.422 0.203 1 98.56 108 VAL A O 1
ATOM 797 N N . GLU A 1 109 ? -2.049 -19.422 1.147 1 98 109 GLU A N 1
ATOM 798 C CA . GLU A 1 109 ? -1.907 -20.078 -0.149 1 98 109 GLU A CA 1
ATOM 799 C C . GLU A 1 109 ? -2.742 -21.344 -0.216 1 98 109 GLU A C 1
ATOM 801 O O . GLU A 1 109 ? -2.898 -22.047 0.787 1 98 109 GLU A O 1
ATOM 806 N N . VAL A 1 110 ? -3.258 -21.609 -1.38 1 98.62 110 VAL A N 1
ATOM 807 C CA . VAL A 1 110 ? -4.004 -22.828 -1.662 1 98.62 110 VAL A CA 1
ATOM 808 C C . VAL A 1 110 ? -3.248 -23.672 -2.688 1 98.62 110 VAL A C 1
ATOM 810 O O . VAL A 1 110 ? -2.844 -23.172 -3.738 1 98.62 110 VAL A O 1
ATOM 813 N N . ILE A 1 111 ? -3.104 -24.922 -2.4 1 97.94 111 ILE A N 1
ATOM 814 C CA . ILE A 1 111 ? -2.406 -25.844 -3.295 1 97.94 111 ILE A CA 1
ATOM 815 C C . ILE A 1 111 ? -3.42 -26.594 -4.152 1 97.94 111 ILE A C 1
ATOM 817 O O . ILE A 1 111 ? -4.18 -27.422 -3.646 1 97.94 111 ILE A O 1
ATOM 821 N N . VAL A 1 112 ? -3.4 -26.312 -5.414 1 97.75 112 VAL A N 1
ATOM 822 C CA . VAL A 1 112 ? -4.316 -26.969 -6.344 1 97.75 112 VAL A CA 1
ATOM 823 C C . VAL A 1 112 ? -3.67 -27.062 -7.723 1 97.75 112 VAL A C 1
ATOM 825 O O . VAL A 1 112 ? -2.812 -26.25 -8.07 1 97.75 112 VAL A O 1
ATOM 828 N N . GLY A 1 113 ? -4.047 -28.078 -8.469 1 97.38 113 GLY A N 1
ATOM 829 C CA . GLY A 1 113 ? -3.533 -28.25 -9.82 1 97.38 113 GLY A CA 1
ATOM 830 C C . GLY A 1 113 ? -4.41 -27.609 -10.883 1 97.38 113 GLY A C 1
ATOM 831 O O . GLY A 1 113 ? -5.543 -27.219 -10.602 1 97.38 113 GLY A O 1
ATOM 832 N N . GLY A 1 114 ? -3.871 -27.516 -12.117 1 98.62 114 GLY A N 1
ATOM 833 C CA . GLY A 1 114 ? -4.492 -26.922 -13.297 1 98.62 114 GLY A CA 1
ATOM 834 C C . GLY A 1 114 ? -3.514 -26.703 -14.438 1 98.62 114 GLY A C 1
ATOM 835 O O . GLY A 1 114 ? -2.365 -27.141 -14.375 1 98.62 114 GLY A O 1
ATOM 836 N N . LYS A 1 115 ? -4.117 -26.125 -15.445 1 98.75 115 LYS A N 1
ATOM 837 C CA . LYS A 1 115 ? -3.289 -25.938 -16.625 1 98.75 115 LYS A CA 1
ATOM 838 C C . LYS A 1 115 ? -3.451 -24.516 -17.188 1 98.75 115 LYS A C 1
ATOM 840 O O . LYS A 1 115 ? -4.484 -23.875 -16.984 1 98.75 115 LYS A O 1
ATOM 845 N N . LEU A 1 116 ? -2.418 -24.062 -17.812 1 98.81 116 LEU A N 1
ATOM 846 C CA . LEU A 1 116 ? -2.389 -22.812 -18.547 1 98.81 116 LEU A CA 1
ATOM 847 C C . LEU A 1 116 ? -1.635 -22.984 -19.875 1 98.81 116 LEU A C 1
ATOM 849 O O . LEU A 1 116 ? -0.542 -23.547 -19.891 1 98.81 116 LEU A O 1
ATOM 853 N N . LYS A 1 117 ? -2.244 -22.625 -20.906 1 98.5 117 LYS A N 1
ATOM 854 C CA . LYS A 1 117 ? -1.575 -22.484 -22.188 1 98.5 117 LYS A CA 1
ATOM 855 C C . LYS A 1 117 ? -1.402 -21.016 -22.578 1 98.5 117 LYS A C 1
ATOM 857 O O . LYS A 1 117 ? -2.381 -20.281 -22.672 1 98.5 117 LYS A O 1
ATOM 862 N N . ALA A 1 118 ? -0.222 -20.656 -22.734 1 97.62 118 ALA A N 1
ATOM 863 C CA . ALA A 1 118 ? 0.1 -19.281 -23.109 1 97.62 118 ALA A CA 1
ATOM 864 C C . ALA A 1 118 ? 1.433 -19.219 -23.859 1 97.62 118 ALA A C 1
ATOM 866 O O . ALA A 1 118 ? 2.396 -19.891 -23.484 1 97.62 118 ALA A O 1
ATOM 867 N N . ASN A 1 119 ? 1.49 -18.391 -24.922 1 92.81 119 ASN A N 1
ATOM 868 C CA . ASN A 1 119 ? 2.695 -18.203 -25.734 1 92.81 119 ASN A CA 1
ATOM 869 C C . ASN A 1 119 ? 3.283 -19.547 -26.156 1 92.81 119 ASN A C 1
ATOM 871 O O . ASN A 1 119 ? 4.484 -19.781 -26.016 1 92.81 119 ASN A O 1
ATOM 875 N N . ASP A 1 120 ? 2.438 -20.453 -26.484 1 92.25 120 ASP A N 1
ATOM 876 C CA . ASP A 1 120 ? 2.787 -21.766 -27.016 1 92.25 120 ASP A CA 1
ATOM 877 C C . ASP A 1 120 ? 3.506 -22.609 -25.969 1 92.25 120 ASP A C 1
ATOM 879 O O . ASP A 1 120 ? 4.359 -23.438 -26.312 1 92.25 120 ASP A O 1
ATOM 883 N N . LYS A 1 121 ? 3.287 -22.312 -24.766 1 96.88 121 LYS A N 1
ATOM 884 C CA . LYS A 1 121 ? 3.814 -23.109 -23.656 1 96.88 121 LYS A CA 1
ATOM 885 C C . LYS A 1 121 ? 2.686 -23.688 -22.812 1 96.88 121 LYS A C 1
ATOM 887 O O . LYS A 1 121 ? 1.62 -23.078 -22.688 1 96.88 121 LYS A O 1
ATOM 892 N N . ASP A 1 122 ? 3.021 -24.828 -22.344 1 98.19 122 ASP A N 1
ATOM 893 C CA . ASP A 1 122 ? 2.104 -25.5 -21.422 1 98.19 122 ASP A CA 1
ATOM 894 C C . ASP A 1 122 ? 2.598 -25.406 -19.984 1 98.19 122 ASP A C 1
ATOM 896 O O . ASP A 1 122 ? 3.674 -25.922 -19.656 1 98.19 122 ASP A O 1
ATOM 900 N N . TYR A 1 123 ? 1.783 -24.828 -19.203 1 98.56 123 TYR A N 1
ATOM 901 C CA . TYR A 1 123 ? 2.125 -24.656 -17.797 1 98.56 123 TYR A CA 1
ATOM 902 C C . TYR A 1 123 ? 1.24 -25.516 -16.906 1 98.56 123 TYR A C 1
ATOM 904 O O . TYR A 1 123 ? 0.115 -25.859 -17.281 1 98.56 123 TYR A O 1
ATOM 912 N N . GLU A 1 124 ? 1.773 -25.812 -15.711 1 98.5 124 GLU A N 1
ATOM 913 C CA . GLU A 1 124 ? 1.012 -26.469 -14.656 1 98.5 124 GLU A CA 1
ATOM 914 C C . GLU A 1 124 ? 0.857 -25.562 -13.438 1 98.5 124 GLU A C 1
ATOM 916 O O . GLU A 1 124 ? 1.823 -24.938 -12.992 1 98.5 124 GLU A O 1
ATOM 921 N N . LEU A 1 125 ? -0.376 -25.547 -12.945 1 98.56 125 LEU A N 1
ATOM 922 C CA . LEU A 1 125 ? -0.636 -24.75 -11.75 1 98.56 125 LEU A CA 1
ATOM 923 C C . LEU A 1 125 ? 0.007 -25.391 -10.523 1 98.56 125 LEU A C 1
ATOM 925 O O . LEU A 1 125 ? -0.138 -26.594 -10.297 1 98.56 125 LEU A O 1
ATOM 929 N N . VAL A 1 126 ? 0.628 -24.531 -9.742 1 97.81 126 VAL A N 1
ATOM 930 C CA . VAL A 1 126 ? 1.288 -25.016 -8.539 1 97.81 126 VAL A CA 1
ATOM 931 C C . VAL A 1 126 ? 0.459 -24.641 -7.309 1 97.81 126 VAL A C 1
ATOM 933 O O . VAL A 1 126 ? 0.258 -25.469 -6.414 1 97.81 126 VAL A O 1
ATOM 936 N N . GLN A 1 127 ? 0.059 -23.406 -7.27 1 98 127 GLN A N 1
ATOM 937 C CA . GLN A 1 127 ? -0.719 -22.844 -6.168 1 98 127 GLN A CA 1
ATOM 938 C C . GLN A 1 127 ? -1.278 -21.484 -6.531 1 98 127 GLN A C 1
ATOM 940 O O . GLN A 1 127 ? -0.97 -20.938 -7.598 1 98 127 GLN A O 1
ATOM 945 N N . PHE A 1 128 ? -2.152 -21 -5.719 1 98.5 128 PHE A N 1
ATOM 946 C CA . PHE A 1 128 ? -2.518 -19.594 -5.789 1 98.5 128 PHE A CA 1
ATOM 947 C C . PHE A 1 128 ? -2.561 -18.984 -4.395 1 98.5 128 PHE A C 1
ATOM 949 O O . PHE A 1 128 ? -2.738 -19.688 -3.402 1 98.5 128 PHE A O 1
ATOM 956 N N . HIS A 1 129 ? -2.307 -17.703 -4.32 1 98.69 129 HIS A N 1
ATOM 957 C CA . HIS A 1 129 ? -2.217 -17 -3.045 1 98.69 129 HIS A CA 1
ATOM 958 C C . HIS A 1 129 ? -2.729 -15.57 -3.164 1 98.69 129 HIS A C 1
ATOM 960 O O . HIS A 1 129 ? -3.102 -15.125 -4.254 1 98.69 129 HIS A O 1
ATOM 966 N N . PHE A 1 130 ? -2.699 -14.852 -2.006 1 98.75 130 PHE A N 1
ATOM 967 C CA . PHE A 1 130 ? -3.441 -13.602 -1.934 1 98.75 130 PHE A CA 1
ATOM 968 C C . PHE A 1 130 ? -2.553 -12.477 -1.42 1 98.75 130 PHE A C 1
ATOM 970 O O . PHE A 1 130 ? -1.675 -12.703 -0.585 1 98.75 130 PHE A O 1
ATOM 977 N N . HIS A 1 131 ? -2.85 -11.312 -1.903 1 98.75 131 HIS A N 1
ATOM 978 C CA . HIS A 1 131 ? -2.223 -10.086 -1.438 1 98.75 131 HIS A CA 1
ATOM 979 C C . HIS A 1 131 ? -3.271 -9.062 -1.017 1 98.75 131 HIS A C 1
ATOM 981 O O . HIS A 1 131 ? -4.297 -8.906 -1.684 1 98.75 131 HIS A O 1
ATOM 987 N N . THR A 1 132 ? -2.996 -8.367 0.092 1 98.56 132 THR A N 1
ATOM 988 C CA . THR A 1 132 ? -3.773 -7.219 0.54 1 98.56 132 THR A CA 1
ATOM 989 C C . THR A 1 132 ? -2.852 -6.086 0.979 1 98.56 132 THR A C 1
ATOM 991 O O . THR A 1 132 ? -2.049 -6.25 1.9 1 98.56 132 THR A O 1
ATOM 994 N N . PRO A 1 133 ? -2.963 -4.926 0.299 1 98.56 133 PRO A N 1
ATOM 995 C CA . PRO A 1 133 ? -3.707 -4.617 -0.925 1 98.56 133 PRO A CA 1
ATOM 996 C C . PRO A 1 133 ? -3.078 -5.238 -2.17 1 98.56 133 PRO A C 1
ATOM 998 O O . PRO A 1 133 ? -2.166 -6.062 -2.061 1 98.56 133 PRO A O 1
ATOM 1001 N N . SER A 1 134 ? -3.656 -4.895 -3.312 1 98.88 134 SER A N 1
ATOM 1002 C CA . SER A 1 134 ? -3.037 -5.324 -4.562 1 98.88 134 SER A CA 1
ATOM 1003 C C . SER A 1 134 ? -1.61 -4.797 -4.68 1 98.88 134 SER A C 1
ATOM 1005 O O . SER A 1 134 ? -1.304 -3.705 -4.199 1 98.88 134 SER A O 1
ATOM 1007 N N . GLU A 1 135 ? -0.795 -5.637 -5.27 1 98.62 135 GLU A N 1
ATOM 1008 C CA . GLU A 1 135 ? 0.567 -5.199 -5.562 1 98.62 135 GLU A CA 1
ATOM 1009 C C . GLU A 1 135 ? 0.617 -4.363 -6.84 1 98.62 135 GLU A C 1
ATOM 1011 O O . GLU A 1 135 ? 1.142 -3.248 -6.832 1 98.62 135 GLU A O 1
ATOM 1016 N N . HIS A 1 136 ? 0.028 -4.898 -7.871 1 98.88 136 HIS A N 1
ATOM 1017 C CA . HIS A 1 136 ? -0.095 -4.125 -9.102 1 98.88 136 HIS A CA 1
ATOM 1018 C C . HIS A 1 136 ? -1.144 -3.025 -8.953 1 98.88 136 HIS A C 1
ATOM 1020 O O . HIS A 1 136 ? -2.045 -3.129 -8.117 1 98.88 136 HIS A O 1
ATOM 1026 N N . ARG A 1 137 ? -0.907 -2.023 -9.703 1 98.69 137 ARG A N 1
ATOM 1027 C CA . ARG A 1 137 ? -1.911 -0.973 -9.844 1 98.69 137 ARG A CA 1
ATOM 1028 C C . ARG A 1 137 ? -2.293 -0.772 -11.305 1 98.69 137 ARG A C 1
ATOM 1030 O O . ARG A 1 137 ? -1.48 -1.007 -12.203 1 98.69 137 ARG A O 1
ATOM 1037 N N . ILE A 1 138 ? -3.521 -0.402 -11.547 1 98.44 138 ILE A N 1
ATOM 1038 C CA . ILE A 1 138 ? -3.986 -0.047 -12.883 1 98.44 138 ILE A CA 1
ATOM 1039 C C . ILE A 1 138 ? -4.227 1.459 -12.961 1 98.44 138 ILE A C 1
ATOM 1041 O O . ILE A 1 138 ? -5.062 1.999 -12.234 1 98.44 138 ILE A O 1
ATOM 1045 N N . ASP A 1 139 ? -3.504 2.1 -13.797 1 97.69 139 ASP A N 1
ATOM 1046 C CA . ASP A 1 139 ? -3.59 3.553 -13.914 1 97.69 139 ASP A CA 1
ATOM 1047 C C . ASP A 1 139 ? -3.514 4.219 -12.539 1 97.69 139 ASP A C 1
ATOM 1049 O O . ASP A 1 139 ? -4.344 5.07 -12.211 1 97.69 139 ASP A O 1
ATOM 1053 N N . GLU A 1 140 ? -2.639 3.717 -11.75 1 97.69 140 GLU A N 1
ATOM 1054 C CA . GLU A 1 140 ? -2.236 4.242 -10.453 1 97.69 140 GLU A CA 1
ATOM 1055 C C . GLU A 1 140 ? -3.254 3.887 -9.375 1 97.69 140 GLU A C 1
ATOM 1057 O O . GLU A 1 140 ? -3.027 4.145 -8.188 1 97.69 140 GLU A O 1
ATOM 1062 N N . GLU A 1 141 ? -4.344 3.318 -9.781 1 98.31 141 GLU A N 1
ATOM 1063 C CA . GLU A 1 141 ? -5.34 2.902 -8.797 1 98.31 141 GLU A CA 1
ATOM 1064 C C . GLU A 1 141 ? -5.062 1.487 -8.305 1 98.31 141 GLU A C 1
ATOM 1066 O O . GLU A 1 141 ? -4.82 0.579 -9.102 1 98.31 141 GLU A O 1
ATOM 1071 N N . TYR A 1 142 ? -5.035 1.317 -6.98 1 98.5 142 TYR A N 1
ATOM 1072 C CA . TYR A 1 142 ? -4.863 -0.01 -6.402 1 98.5 142 TYR A CA 1
ATOM 1073 C C . TYR A 1 142 ? -6.215 -0.67 -6.141 1 98.5 142 TYR A C 1
ATOM 1075 O O . TYR A 1 142 ? -7.254 -0.013 -6.203 1 98.5 142 TYR A O 1
ATOM 1083 N N . SER A 1 143 ? -6.188 -1.948 -5.965 1 98.62 143 SER A N 1
ATOM 1084 C CA . SER A 1 143 ? -7.34 -2.703 -5.48 1 98.62 143 SER A CA 1
ATOM 1085 C C . SER A 1 143 ? -7.117 -3.205 -4.059 1 98.62 143 SER A C 1
ATOM 1087 O O . SER A 1 143 ? -5.977 -3.438 -3.65 1 98.62 143 SER A O 1
ATOM 1089 N N . PRO A 1 144 ? -8.164 -3.432 -3.346 1 98.19 144 PRO A N 1
ATOM 1090 C CA . PRO A 1 144 ? -8.023 -3.936 -1.979 1 98.19 144 PRO A CA 1
ATOM 1091 C C . PRO A 1 144 ? -7.316 -5.285 -1.916 1 98.19 144 PRO A C 1
ATOM 1093 O O . PRO A 1 144 ? -6.688 -5.613 -0.904 1 98.19 144 PRO A O 1
ATOM 1096 N N . MET A 1 145 ? -7.426 -6.02 -3.021 1 98.5 145 MET A N 1
ATOM 1097 C CA . MET A 1 145 ? -6.832 -7.352 -3.02 1 98.5 145 MET A CA 1
ATOM 1098 C C . MET A 1 145 ? -6.344 -7.73 -4.414 1 98.5 145 MET A C 1
ATOM 1100 O O . MET A 1 145 ? -6.805 -7.172 -5.41 1 98.5 145 MET A O 1
ATOM 1104 N N . GLU A 1 146 ? -5.414 -8.633 -4.406 1 98.88 146 GLU A N 1
ATOM 1105 C CA . GLU A 1 146 ? -4.918 -9.266 -5.625 1 98.88 146 GLU A CA 1
ATOM 1106 C C . GLU A 1 146 ? -4.664 -10.758 -5.41 1 98.88 146 GLU A C 1
ATOM 1108 O O . GLU A 1 146 ? -4.191 -11.164 -4.348 1 98.88 146 GLU A O 1
ATOM 1113 N N . VAL A 1 147 ? -5.012 -11.539 -6.387 1 98.81 147 VAL A N 1
ATOM 1114 C CA . VAL A 1 147 ? -4.77 -12.977 -6.312 1 98.81 147 VAL A CA 1
ATOM 1115 C C . VAL A 1 147 ? -3.783 -13.391 -7.402 1 98.81 147 VAL A C 1
ATOM 1117 O O . VAL A 1 147 ? -3.881 -12.938 -8.539 1 98.81 147 VAL A O 1
ATOM 1120 N N . HIS A 1 148 ? -2.846 -14.219 -7.023 1 98.88 148 HIS A N 1
ATOM 1121 C CA . HIS A 1 148 ? -1.857 -14.742 -7.961 1 98.88 148 HIS A CA 1
ATOM 1122 C C . HIS A 1 148 ? -2.01 -16.25 -8.141 1 98.88 148 HIS A C 1
ATOM 1124 O O . HIS A 1 148 ? -1.928 -17 -7.168 1 98.88 148 HIS A O 1
ATOM 1130 N N . PHE A 1 149 ? -2.246 -16.672 -9.352 1 98.88 149 PHE A N 1
ATOM 1131 C CA . PHE A 1 149 ? -2.137 -18.078 -9.734 1 98.88 149 PHE A CA 1
ATOM 1132 C C . PHE A 1 149 ? -0.78 -18.359 -10.367 1 98.88 149 PHE A C 1
ATOM 1134 O O . PHE A 1 149 ? -0.473 -17.844 -11.445 1 98.88 149 PHE A O 1
ATOM 1141 N N . VAL A 1 150 ? 0.005 -19.234 -9.734 1 98.75 150 VAL A N 1
ATOM 1142 C CA . VAL A 1 150 ? 1.39 -19.438 -10.141 1 98.75 150 VAL A CA 1
ATOM 1143 C C . VAL A 1 150 ? 1.506 -20.75 -10.906 1 98.75 150 VAL A C 1
ATOM 1145 O O . VAL A 1 150 ? 1.163 -21.812 -10.391 1 98.75 150 VAL A O 1
ATOM 1148 N N . PHE A 1 151 ? 1.983 -20.641 -12.148 1 98.56 151 PHE A N 1
ATOM 1149 C CA . PHE A 1 151 ? 2.162 -21.781 -13.039 1 98.56 151 PHE A CA 1
ATOM 1150 C C . PHE A 1 151 ? 3.637 -22 -13.359 1 98.56 151 PHE A C 1
ATOM 1152 O O . PHE A 1 151 ? 4.422 -21.047 -13.352 1 98.56 151 PHE A O 1
ATOM 1159 N N . GLN A 1 152 ? 4 -23.203 -13.68 1 98.12 152 GLN A N 1
ATOM 1160 C CA . GLN A 1 152 ? 5.371 -23.531 -14.055 1 98.12 152 GLN A CA 1
ATOM 1161 C C . GLN A 1 152 ? 5.406 -24.578 -15.172 1 98.12 152 GLN A C 1
ATOM 1163 O O . GLN A 1 152 ? 4.621 -25.516 -15.172 1 98.12 152 GLN A O 1
ATOM 1168 N N . THR A 1 153 ? 6.324 -24.406 -16.078 1 97.94 153 THR A N 1
ATOM 1169 C CA . THR A 1 153 ? 6.551 -25.406 -17.109 1 97.94 153 THR A CA 1
ATOM 1170 C C . THR A 1 153 ? 7.562 -26.453 -16.641 1 97.94 153 THR A C 1
ATOM 1172 O O . THR A 1 153 ? 8.156 -26.312 -15.578 1 97.94 153 THR A O 1
ATOM 1175 N N . SER A 1 154 ? 7.707 -27.469 -17.484 1 95.75 154 SER A N 1
ATOM 1176 C CA . SER A 1 154 ? 8.695 -28.5 -17.203 1 95.75 154 SER A CA 1
ATOM 1177 C C . SER A 1 154 ? 10.109 -27.938 -17.25 1 95.75 154 SER A 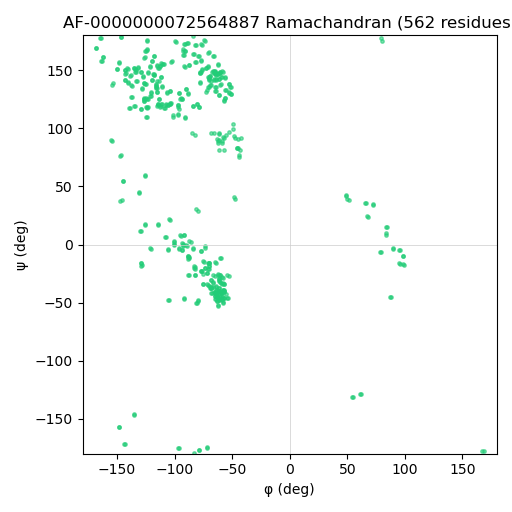C 1
ATOM 1179 O O . SER A 1 154 ? 11 -28.422 -16.547 1 95.75 154 SER A O 1
ATOM 1181 N N . ASP A 1 155 ? 10.32 -26.875 -18.031 1 94.88 155 ASP A N 1
ATOM 1182 C CA . ASP A 1 155 ? 11.633 -26.266 -18.125 1 94.88 155 ASP A CA 1
ATOM 1183 C C . ASP A 1 155 ? 11.797 -25.141 -17.109 1 94.88 155 ASP A C 1
ATOM 1185 O O . ASP A 1 155 ? 12.688 -24.297 -17.25 1 94.88 155 ASP A O 1
ATOM 1189 N N . LYS A 1 156 ? 10.859 -25 -16.219 1 94.75 156 LYS A N 1
ATOM 1190 C CA . LYS A 1 156 ? 10.945 -24.188 -15.008 1 94.75 156 LYS A CA 1
ATOM 1191 C C . LYS A 1 156 ? 10.602 -22.734 -15.305 1 94.75 156 LYS A C 1
ATOM 1193 O O . LYS A 1 156 ? 10.922 -21.844 -14.516 1 94.75 156 LYS A O 1
ATOM 1198 N N . SER A 1 157 ? 9.992 -22.531 -16.5 1 96.81 157 SER A N 1
ATOM 1199 C CA . SER A 1 157 ? 9.469 -21.188 -16.75 1 96.81 157 SER A CA 1
ATOM 1200 C C . SER A 1 157 ? 8.25 -20.906 -15.875 1 96.81 157 SER A C 1
ATOM 1202 O O . SER A 1 157 ? 7.414 -21.781 -15.664 1 96.81 157 SER A O 1
ATOM 1204 N N . ILE A 1 158 ? 8.164 -19.625 -15.414 1 97.81 158 ILE A N 1
ATOM 1205 C CA . ILE A 1 158 ? 7.09 -19.25 -14.5 1 97.81 158 ILE A CA 1
ATOM 1206 C C . ILE A 1 158 ? 6.117 -18.312 -15.203 1 97.81 158 ILE A C 1
ATOM 1208 O O . ILE A 1 158 ? 6.535 -17.391 -15.922 1 97.81 158 ILE A O 1
ATOM 1212 N N . ALA A 1 159 ? 4.848 -18.531 -15.031 1 98.62 159 ALA A N 1
ATOM 1213 C CA . ALA A 1 159 ? 3.781 -17.609 -15.398 1 98.62 159 ALA A CA 1
ATOM 1214 C C . ALA A 1 159 ? 2.842 -17.359 -14.219 1 98.62 159 ALA A C 1
ATOM 1216 O O . ALA A 1 159 ? 2.598 -18.266 -13.414 1 98.62 159 ALA A O 1
ATOM 1217 N N . VAL A 1 160 ? 2.385 -16.172 -14.141 1 98.81 160 VAL A N 1
ATOM 1218 C CA . VAL A 1 160 ? 1.425 -15.836 -13.094 1 98.81 160 VAL A CA 1
ATOM 1219 C C . VAL A 1 160 ? 0.182 -15.203 -13.719 1 98.81 160 VAL A C 1
ATOM 1221 O O . VAL A 1 160 ? 0.283 -14.242 -14.484 1 98.81 160 VAL A O 1
ATOM 1224 N N . VAL A 1 161 ? -0.951 -15.766 -13.469 1 98.88 161 VAL A N 1
ATOM 1225 C CA . VAL A 1 161 ? -2.227 -15.125 -13.773 1 98.88 161 VAL A CA 1
ATOM 1226 C C . VAL A 1 161 ? -2.742 -14.383 -12.547 1 98.88 161 VAL A C 1
ATOM 1228 O O . VAL A 1 161 ? -2.887 -14.969 -11.469 1 98.88 161 VAL A O 1
ATOM 1231 N N . ALA A 1 162 ? -3.016 -13.156 -12.727 1 98.88 162 ALA A N 1
ATOM 1232 C CA . ALA A 1 162 ? -3.416 -12.328 -11.586 1 98.88 162 ALA A CA 1
ATOM 1233 C C . ALA A 1 162 ? -4.816 -11.758 -11.797 1 98.88 162 ALA A C 1
ATOM 1235 O O . ALA A 1 162 ? -5.184 -11.391 -12.914 1 98.88 162 ALA A O 1
ATOM 1236 N N . PHE A 1 163 ? -5.57 -11.711 -10.719 1 98.88 163 PHE A N 1
ATOM 1237 C CA . PHE A 1 163 ? -6.859 -11.031 -10.664 1 98.88 163 PHE A CA 1
ATOM 1238 C C . PHE A 1 163 ? -6.848 -9.938 -9.602 1 98.88 163 PHE A C 1
ATOM 1240 O O . PHE A 1 163 ? -6.41 -10.164 -8.469 1 98.88 163 PHE A O 1
ATOM 1247 N N . PHE A 1 164 ? -7.281 -8.812 -10.008 1 98.81 164 PHE A N 1
ATOM 1248 C CA . PHE A 1 164 ? -7.625 -7.801 -9.008 1 98.81 164 PHE A CA 1
ATOM 1249 C C . PHE A 1 164 ? -8.969 -8.109 -8.367 1 98.81 164 PHE A C 1
ATOM 1251 O O . PHE A 1 164 ? -9.836 -8.727 -8.992 1 98.81 164 PHE A O 1
ATOM 1258 N N . VAL A 1 165 ? -9.094 -7.727 -7.121 1 98.62 165 VAL A N 1
ATOM 1259 C CA . VAL A 1 165 ? -10.344 -7.957 -6.41 1 98.62 165 VAL A CA 1
ATOM 1260 C C . VAL A 1 165 ? -10.844 -6.648 -5.801 1 98.62 165 VAL A C 1
ATOM 1262 O O . VAL A 1 165 ? -10.117 -5.98 -5.062 1 98.62 165 VAL A O 1
ATOM 1265 N N . GLU A 1 166 ? -12.062 -6.324 -6.137 1 98 166 GLU A N 1
ATOM 1266 C CA . GLU A 1 166 ? -12.664 -5.074 -5.688 1 98 166 GLU A CA 1
ATOM 1267 C C . GLU A 1 166 ? -13.812 -5.336 -4.719 1 98 166 GLU A C 1
ATOM 1269 O O . GLU A 1 166 ? -14.43 -6.406 -4.742 1 98 166 GLU A O 1
ATOM 1274 N N . LEU A 1 167 ? -14.023 -4.371 -3.906 1 96.06 167 LEU A N 1
ATOM 1275 C CA . LEU A 1 167 ? -15.141 -4.453 -2.975 1 96.06 167 LEU A CA 1
ATOM 1276 C C . LEU A 1 167 ? -16.453 -4.137 -3.678 1 96.06 167 LEU A C 1
ATOM 1278 O O . LEU A 1 167 ? -16.531 -3.191 -4.465 1 96.06 167 LEU A O 1
ATOM 1282 N N . SER A 1 168 ? -17.406 -4.879 -3.324 1 88.12 168 SER A N 1
ATOM 1283 C CA . SER A 1 168 ? -18.75 -4.688 -3.887 1 88.12 168 SER A CA 1
ATOM 1284 C C . SER A 1 168 ? -19.609 -3.834 -2.969 1 88.12 168 SER A C 1
ATOM 1286 O O . SER A 1 168 ? -19.766 -4.141 -1.785 1 88.12 168 SER A O 1
ATOM 1288 N N . PRO A 1 169 ? -20.266 -2.805 -3.523 1 84.75 169 PRO A N 1
ATOM 1289 C CA . PRO A 1 169 ? -21.188 -2.039 -2.678 1 84.75 169 PRO A CA 1
ATOM 1290 C C . PRO A 1 169 ? -22.453 -2.814 -2.322 1 84.75 169 PRO A C 1
ATOM 1292 O O . PRO A 1 169 ? -23.172 -2.434 -1.4 1 84.75 169 PRO A O 1
ATOM 1295 N N . TYR A 1 170 ? -22.703 -3.832 -3.006 1 83.94 170 TYR A N 1
ATOM 1296 C CA . TYR A 1 170 ? -23.953 -4.566 -2.814 1 83.94 170 TYR A CA 1
ATOM 1297 C C . TYR A 1 170 ? -23.703 -5.898 -2.121 1 83.94 170 TYR A C 1
ATOM 1299 O O . TYR A 1 170 ? -24.594 -6.742 -2.035 1 83.94 170 TYR A O 1
ATOM 1307 N N . GLY A 1 171 ? -22.5 -6.102 -1.714 1 80.31 171 GLY A N 1
ATOM 1308 C CA . GLY A 1 171 ? -22.172 -7.273 -0.922 1 80.31 171 GLY A CA 1
ATOM 1309 C C . GLY A 1 171 ? -21.922 -8.508 -1.765 1 80.31 171 GLY A C 1
ATOM 1310 O O . GLY A 1 171 ? -21.828 -9.617 -1.236 1 80.31 171 GLY A O 1
ATOM 1311 N N . ARG A 1 172 ? -21.828 -8.398 -3.043 1 86.62 172 ARG A N 1
ATOM 1312 C CA . ARG A 1 172 ? -21.531 -9.531 -3.914 1 86.62 172 ARG A CA 1
ATOM 1313 C C . ARG A 1 172 ? -20.094 -9.992 -3.725 1 86.62 172 ARG A C 1
ATOM 1315 O O . ARG A 1 172 ? -19.188 -9.18 -3.533 1 86.62 172 ARG A O 1
ATOM 1322 N N . SER A 1 173 ? -19.969 -11.367 -3.775 1 93.88 173 SER A N 1
ATOM 1323 C CA . SER A 1 173 ? -18.641 -11.969 -3.629 1 93.88 173 SER A CA 1
ATOM 1324 C C . SER A 1 173 ? -18.438 -13.109 -4.625 1 93.88 173 SER A C 1
ATOM 1326 O O . SER A 1 173 ? -19.359 -13.891 -4.875 1 93.88 173 SER A O 1
ATOM 1328 N N . THR A 1 174 ? -17.266 -13.133 -5.203 1 96.44 174 THR A N 1
ATOM 1329 C CA . THR A 1 174 ? -16.906 -14.281 -6.02 1 96.44 174 THR A CA 1
ATOM 1330 C C . THR A 1 174 ? -17 -15.57 -5.207 1 96.44 174 THR A C 1
ATOM 1332 O O . THR A 1 174 ? -16.344 -15.711 -4.172 1 96.44 174 THR A O 1
ATOM 1335 N N . PRO A 1 175 ? -17.75 -16.516 -5.656 1 96.25 1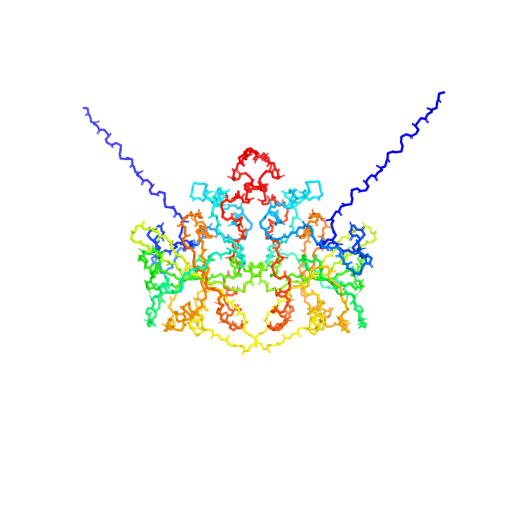75 PRO A N 1
ATOM 1336 C CA . PRO A 1 175 ? -18 -17.719 -4.863 1 96.25 175 PRO A CA 1
ATOM 1337 C C . PRO A 1 175 ? -16.703 -18.438 -4.469 1 96.25 175 PRO A C 1
ATOM 1339 O O . PRO A 1 175 ? -16.578 -18.906 -3.338 1 96.25 175 PRO A O 1
ATOM 1342 N N . LEU A 1 176 ? -15.766 -18.531 -5.363 1 97.69 176 LEU A N 1
ATOM 1343 C CA . LEU A 1 176 ? -14.5 -19.188 -5.07 1 97.69 176 LEU A CA 1
ATOM 1344 C C . LEU A 1 176 ? -13.844 -18.594 -3.832 1 97.69 176 LEU A C 1
ATOM 1346 O O . LEU A 1 176 ? -13.375 -19.312 -2.951 1 97.69 176 LEU A O 1
ATOM 1350 N N . LEU A 1 177 ? -13.812 -17.281 -3.752 1 97.06 177 LEU A N 1
ATOM 1351 C CA . LEU A 1 177 ? -13.18 -16.594 -2.633 1 97.06 177 LEU A CA 1
ATOM 1352 C C . LEU A 1 177 ? -13.914 -16.891 -1.33 1 97.06 177 LEU A C 1
ATOM 1354 O O . LEU A 1 177 ? -13.289 -17.109 -0.293 1 97.06 177 LEU A O 1
ATOM 1358 N N . THR A 1 178 ? -15.219 -16.875 -1.416 1 95.12 178 THR A N 1
ATOM 1359 C CA . THR A 1 178 ? -16.031 -17.188 -0.244 1 95.12 178 THR A CA 1
ATOM 1360 C C . THR A 1 178 ? -15.68 -18.578 0.29 1 95.12 178 THR A C 1
ATOM 1362 O O . THR A 1 178 ? -15.508 -18.766 1.497 1 95.12 178 THR A O 1
ATOM 1365 N N . GLN A 1 179 ? -15.586 -19.531 -0.599 1 96.31 179 GLN A N 1
ATOM 1366 C CA . GLN A 1 179 ? -15.312 -20.906 -0.202 1 96.31 179 GLN A CA 1
ATOM 1367 C C . GLN A 1 179 ? -13.898 -21.062 0.344 1 96.31 179 GLN A C 1
ATOM 1369 O O . GLN A 1 179 ? -13.672 -21.797 1.305 1 96.31 179 GLN A O 1
ATOM 1374 N N . VAL A 1 180 ? -12.953 -20.359 -0.242 1 97.31 180 VAL A N 1
ATOM 1375 C CA . VAL A 1 180 ? -11.57 -20.422 0.217 1 97.31 180 VAL A CA 1
ATOM 1376 C C . VAL A 1 180 ? -11.469 -19.875 1.637 1 97.31 180 VAL A C 1
ATOM 1378 O O . VAL A 1 180 ? -10.836 -20.469 2.502 1 97.31 180 VAL A O 1
ATOM 1381 N N . PHE A 1 181 ? -12.156 -18.781 1.931 1 97.19 181 PHE A N 1
ATOM 1382 C CA . PHE A 1 181 ? -11.938 -18.062 3.176 1 97.19 181 PHE A CA 1
ATOM 1383 C C . PHE A 1 181 ? -12.836 -18.594 4.281 1 97.19 181 PHE A C 1
ATOM 1385 O O . PHE A 1 181 ? -12.758 -18.141 5.426 1 97.19 181 PHE A O 1
ATOM 1392 N N . ALA A 1 182 ? -13.672 -19.578 3.961 1 96.75 182 ALA A N 1
ATOM 1393 C CA . ALA A 1 182 ? -14.555 -20.172 4.957 1 96.75 182 ALA A CA 1
ATOM 1394 C C . ALA A 1 182 ? -13.758 -20.75 6.121 1 96.75 182 ALA A C 1
ATOM 1396 O O . ALA A 1 182 ? -14.242 -20.781 7.258 1 96.75 182 ALA A O 1
ATOM 1397 N N . HIS A 1 183 ? -12.492 -21.172 5.848 1 97.44 183 HIS A N 1
ATOM 1398 C CA . HIS A 1 183 ? -11.688 -21.781 6.898 1 97.44 183 HIS A CA 1
ATOM 1399 C C . HIS A 1 183 ? -10.477 -20.922 7.242 1 97.44 183 HIS A C 1
ATOM 1401 O O . HIS A 1 183 ? -9.523 -21.406 7.863 1 97.44 183 HIS A O 1
ATOM 1407 N N . LEU A 1 184 ? -10.523 -19.75 6.852 1 98.44 184 LEU A N 1
ATOM 1408 C CA . LEU A 1 184 ? -9.414 -18.844 7.121 1 98.44 184 LEU A CA 1
ATOM 1409 C C . LEU A 1 184 ? -9.148 -18.734 8.617 1 98.44 184 LEU A C 1
ATOM 1411 O O . LEU A 1 184 ? -7.992 -18.609 9.039 1 98.44 184 LEU A O 1
ATOM 1415 N N . HIS A 1 185 ? -10.172 -18.828 9.461 1 97.94 185 HIS A N 1
ATOM 1416 C CA . HIS A 1 185 ? -10.055 -18.688 10.906 1 97.94 185 HIS A CA 1
ATOM 1417 C C . HIS A 1 185 ? -9.219 -19.812 11.5 1 97.94 185 HIS A C 1
ATOM 1419 O O . HIS A 1 185 ? -8.766 -19.734 12.641 1 97.94 185 HIS A O 1
ATOM 1425 N N . ARG A 1 186 ? -8.977 -20.875 10.75 1 98.31 186 ARG A N 1
ATOM 1426 C CA . ARG A 1 186 ? -8.219 -22.016 11.234 1 98.31 186 ARG A CA 1
ATOM 1427 C C . ARG A 1 186 ? -6.723 -21.828 11.008 1 98.31 186 ARG A C 1
ATOM 1429 O O . ARG A 1 186 ? -5.902 -22.594 11.523 1 98.31 186 ARG A O 1
ATOM 1436 N N . ILE A 1 187 ? -6.352 -20.828 10.242 1 98.5 187 ILE A N 1
ATOM 1437 C CA . ILE A 1 187 ? -4.938 -20.641 9.93 1 98.5 187 ILE A CA 1
ATOM 1438 C C . ILE A 1 187 ? -4.543 -19.188 10.172 1 98.5 187 ILE A C 1
ATOM 1440 O O . ILE A 1 187 ? -3.875 -18.578 9.336 1 98.5 187 ILE A O 1
ATOM 1444 N N . THR A 1 188 ? -4.949 -18.641 11.242 1 98.31 188 THR A N 1
ATOM 1445 C CA . THR A 1 188 ? -4.664 -17.234 11.562 1 98.31 188 THR A CA 1
ATOM 1446 C C . THR A 1 188 ? -3.213 -17.078 12 1 98.31 188 THR A C 1
ATOM 1448 O O . THR A 1 188 ? -2.689 -15.953 12.016 1 98.31 188 THR A O 1
ATOM 1451 N N . THR A 1 189 ? -2.512 -18.156 12.32 1 97.75 189 THR A N 1
ATOM 1452 C CA . THR A 1 189 ? -1.123 -18.125 12.766 1 97.75 189 THR A CA 1
ATOM 1453 C C . THR A 1 189 ? -0.191 -18.641 11.672 1 97.75 189 THR A C 1
ATOM 1455 O O . THR A 1 189 ? -0.433 -19.688 11.078 1 97.75 189 THR A O 1
ATOM 1458 N N . PRO A 1 190 ? 0.835 -17.891 11.398 1 97.88 190 PRO A N 1
ATOM 1459 C CA . PRO A 1 190 ? 1.801 -18.375 10.406 1 97.88 190 PRO A CA 1
ATOM 1460 C C . PRO A 1 190 ? 2.311 -19.781 10.719 1 97.88 190 PRO A C 1
ATOM 1462 O O . PRO A 1 190 ? 2.58 -20.109 11.875 1 97.88 190 PRO A O 1
ATOM 1465 N N . GLY A 1 191 ? 2.398 -20.562 9.664 1 97.81 191 GLY A N 1
ATOM 1466 C CA . GLY A 1 191 ? 2.883 -21.922 9.812 1 97.81 191 GLY A CA 1
ATOM 1467 C C . GLY A 1 191 ? 1.767 -22.938 9.898 1 97.81 191 GLY A C 1
ATOM 1468 O O . GLY A 1 191 ? 2.01 -24.141 9.773 1 97.81 191 GLY A O 1
ATOM 1469 N N . THR A 1 192 ? 0.57 -22.531 10.031 1 98.31 192 THR A N 1
ATOM 1470 C CA . THR A 1 192 ? -0.548 -23.453 10.203 1 98.31 192 THR A CA 1
ATOM 1471 C C . THR A 1 192 ? -1.094 -23.891 8.852 1 98.31 192 THR A C 1
ATOM 1473 O O . THR A 1 192 ? -0.922 -23.203 7.848 1 98.31 192 THR A O 1
ATOM 1476 N N . VAL A 1 193 ? -1.701 -25.062 8.867 1 98 193 VAL A N 1
ATOM 1477 C CA . VAL A 1 193 ? -2.262 -25.672 7.672 1 98 193 VAL A CA 1
ATOM 1478 C C . VAL A 1 193 ? -3.67 -26.188 7.965 1 98 193 VAL A C 1
ATOM 1480 O O . VAL A 1 193 ? -3.941 -26.688 9.062 1 98 193 VAL A O 1
ATOM 1483 N N . THR A 1 194 ? -4.551 -26.031 7.055 1 98.19 194 THR A N 1
ATOM 1484 C CA . THR A 1 194 ? -5.883 -26.625 7.074 1 98.19 194 THR A CA 1
ATOM 1485 C C . THR A 1 194 ? -6.312 -27.016 5.664 1 98.19 194 THR A C 1
ATOM 1487 O O . THR A 1 194 ? -5.48 -27.125 4.762 1 98.19 194 THR A O 1
ATOM 1490 N N . LYS A 1 195 ? -7.539 -27.406 5.488 1 97.62 195 LYS A N 1
ATOM 1491 C CA . LYS A 1 195 ? -8.109 -27.719 4.184 1 97.62 195 LYS A CA 1
ATOM 1492 C C . LYS A 1 195 ? -9.266 -26.781 3.846 1 97.62 195 LYS A C 1
ATOM 1494 O O . LYS A 1 195 ? -10.008 -26.359 4.734 1 97.62 195 LYS A O 1
ATOM 1499 N N . THR A 1 196 ? -9.375 -26.484 2.582 1 97.5 196 THR A N 1
ATOM 1500 C CA . THR A 1 196 ? -10.508 -25.688 2.131 1 97.5 196 THR A CA 1
ATOM 1501 C C . THR A 1 196 ? -11.773 -26.531 2.055 1 97.5 196 THR A C 1
ATOM 1503 O O . THR A 1 196 ? -11.719 -27.75 2.203 1 97.5 196 THR A O 1
ATOM 1506 N N . ARG A 1 197 ? -12.891 -25.797 1.802 1 95.19 197 ARG A N 1
ATOM 1507 C CA . ARG A 1 197 ? -14.086 -26.469 1.306 1 95.19 197 ARG A CA 1
ATOM 1508 C C . ARG A 1 197 ? -13.961 -26.766 -0.185 1 95.19 197 ARG A C 1
ATOM 1510 O O . ARG A 1 197 ? -12.883 -26.625 -0.768 1 95.19 197 ARG A O 1
ATOM 1517 N N . ARG A 1 198 ? -15.102 -27.344 -0.713 1 97.56 198 ARG A N 1
ATOM 1518 C CA . ARG A 1 198 ? -15.109 -27.594 -2.152 1 97.56 198 ARG A CA 1
ATOM 1519 C C . ARG A 1 198 ? -14.836 -26.297 -2.924 1 97.56 198 ARG A C 1
ATOM 1521 O O . ARG A 1 198 ? -15.367 -25.25 -2.582 1 97.56 198 ARG A O 1
ATOM 1528 N N . LEU A 1 199 ? -13.977 -26.406 -3.846 1 98.44 199 LEU A N 1
ATOM 1529 C CA . LEU A 1 199 ? -13.633 -25.266 -4.684 1 98.44 199 LEU A CA 1
ATOM 1530 C C . LEU A 1 199 ? -14.078 -25.5 -6.125 1 98.44 199 LEU A C 1
ATOM 1532 O O . LEU A 1 199 ? -13.75 -26.531 -6.723 1 98.44 199 LEU A O 1
ATOM 1536 N N . ASP A 1 200 ? -14.852 -24.578 -6.625 1 98.44 200 ASP A N 1
ATOM 1537 C CA . ASP A 1 200 ? -15.297 -24.562 -8.016 1 98.44 200 ASP A CA 1
ATOM 1538 C C . ASP A 1 200 ? -14.688 -23.391 -8.773 1 98.44 200 ASP A C 1
ATOM 1540 O O . ASP A 1 200 ? -14.961 -22.219 -8.461 1 98.44 200 ASP A O 1
ATOM 1544 N N . PHE A 1 201 ? -13.906 -23.703 -9.812 1 98.62 201 PHE A N 1
ATOM 1545 C CA . PHE A 1 201 ? -13.148 -22.672 -10.523 1 98.62 201 PHE A CA 1
ATOM 1546 C C . PHE A 1 201 ? -13.852 -22.281 -11.82 1 98.62 201 PHE A C 1
ATOM 1548 O O . PHE A 1 201 ? -13.359 -21.422 -12.562 1 98.62 201 PHE A O 1
ATOM 1555 N N . THR A 1 202 ? -14.992 -22.812 -12.125 1 98.12 202 THR A N 1
ATOM 1556 C CA . THR A 1 202 ? -15.672 -22.641 -13.406 1 98.12 202 THR A CA 1
ATOM 1557 C C . THR A 1 202 ? -15.922 -21.156 -13.695 1 98.12 202 THR A C 1
ATOM 1559 O O . THR A 1 202 ? -15.578 -20.672 -14.766 1 98.12 202 THR A O 1
ATOM 1562 N N . LYS A 1 203 ? -16.484 -20.469 -12.758 1 97.88 203 LYS A N 1
ATOM 1563 C CA . LYS A 1 203 ? -16.812 -19.062 -12.953 1 97.88 203 LYS A CA 1
ATOM 1564 C C . LYS A 1 203 ? -15.562 -18.203 -13.086 1 97.88 203 LYS A C 1
ATOM 1566 O O . LYS A 1 203 ? -15.547 -17.219 -13.828 1 97.88 203 LYS A O 1
ATOM 1571 N N . LEU A 1 204 ? -14.539 -18.516 -12.359 1 98.44 204 LEU A N 1
ATOM 1572 C CA . LEU A 1 204 ? -13.281 -17.781 -12.43 1 98.44 204 LEU A CA 1
ATOM 1573 C C . LEU A 1 204 ? -12.641 -17.938 -13.805 1 98.44 204 LEU A C 1
ATOM 1575 O O . LEU A 1 204 ? -12.195 -16.953 -14.391 1 98.44 204 LEU A O 1
ATOM 1579 N N . VAL A 1 205 ? -12.586 -19.156 -14.281 1 98.5 205 VAL A N 1
ATOM 1580 C CA . VAL A 1 205 ? -11.984 -19.438 -15.578 1 98.5 205 VAL A CA 1
ATOM 1581 C C . VAL A 1 205 ? -12.766 -18.734 -16.688 1 98.5 205 VAL A C 1
ATOM 1583 O O . VAL A 1 205 ? -12.18 -18.109 -17.562 1 98.5 205 VAL A O 1
ATOM 1586 N N . LYS A 1 206 ? -14.094 -18.828 -16.594 1 98.12 206 LYS A N 1
ATOM 1587 C CA . LYS A 1 206 ? -14.945 -18.125 -17.562 1 98.12 206 LYS A CA 1
ATOM 1588 C C . LYS A 1 206 ? -14.695 -16.625 -17.531 1 98.12 206 LYS A C 1
ATOM 1590 O O . LYS A 1 206 ? -14.656 -15.969 -18.562 1 98.12 206 LYS A O 1
ATOM 1595 N N . HIS A 1 207 ? -14.547 -16.094 -16.344 1 98.19 207 HIS A N 1
ATOM 1596 C CA . HIS A 1 207 ? -14.281 -14.672 -16.172 1 98.19 207 HIS A CA 1
ATOM 1597 C C . HIS A 1 207 ? -13 -14.258 -16.875 1 98.19 207 HIS A C 1
ATOM 1599 O O . HIS A 1 207 ? -12.984 -13.25 -17.594 1 98.19 207 HIS A O 1
ATOM 1605 N N . LEU A 1 208 ? -11.945 -14.984 -16.703 1 98.5 208 LEU A N 1
ATOM 1606 C CA . LEU A 1 208 ? -10.672 -14.68 -17.344 1 98.5 208 LEU A CA 1
ATOM 1607 C C . LEU A 1 208 ? -10.828 -14.672 -18.859 1 98.5 208 LEU A C 1
ATOM 1609 O O . LEU A 1 208 ? -10.359 -13.75 -19.531 1 98.5 208 LEU A O 1
ATOM 1613 N N . HIS A 1 209 ? -11.516 -15.656 -19.375 1 98.31 209 HIS A N 1
ATOM 1614 C CA . HIS A 1 209 ? -11.625 -15.852 -20.828 1 98.31 209 HIS A CA 1
ATOM 1615 C C . HIS A 1 209 ? -12.555 -14.82 -21.453 1 98.31 209 HIS A C 1
ATOM 1617 O O . HIS A 1 209 ? -12.5 -14.578 -22.656 1 98.31 209 HIS A O 1
ATOM 1623 N N . ALA A 1 210 ? -13.406 -14.219 -20.672 1 97.81 210 ALA A N 1
ATOM 1624 C CA . ALA A 1 210 ? -14.414 -13.289 -21.172 1 97.81 210 ALA A CA 1
ATOM 1625 C C . ALA A 1 210 ? -13.867 -11.867 -21.234 1 97.81 210 ALA A C 1
ATOM 1627 O O . ALA A 1 210 ? -14.484 -10.984 -21.844 1 97.81 210 ALA A O 1
ATOM 1628 N N . HIS A 1 211 ? -12.734 -11.648 -20.625 1 97.88 211 HIS A N 1
ATOM 1629 C CA . HIS A 1 211 ? -12.242 -10.273 -20.531 1 97.88 211 HIS A CA 1
ATOM 1630 C C . HIS A 1 211 ? -10.836 -10.148 -21.094 1 97.88 211 HIS A C 1
ATOM 1632 O O . HIS A 1 211 ? -10.172 -11.164 -21.359 1 97.88 211 HIS A O 1
ATOM 1638 N N . ASP A 1 212 ? -10.445 -8.844 -21.297 1 97.62 212 ASP A N 1
ATOM 163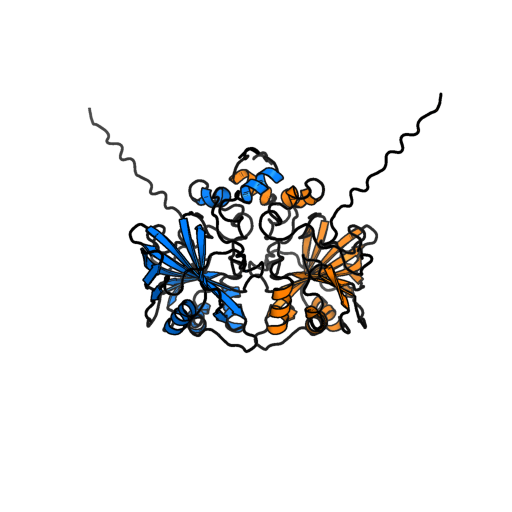9 C CA . ASP A 1 212 ? -9.086 -8.586 -21.766 1 97.62 212 ASP A CA 1
ATOM 1640 C C . ASP A 1 212 ? -8.047 -9 -20.734 1 97.62 212 ASP A C 1
ATOM 1642 O O . ASP A 1 212 ? -8.336 -9.016 -19.531 1 97.62 212 ASP A O 1
ATOM 1646 N N . ILE A 1 213 ? -6.922 -9.383 -21.266 1 98.5 213 ILE A N 1
ATOM 1647 C CA . ILE A 1 213 ? -5.805 -9.789 -20.422 1 98.5 213 ILE A CA 1
ATOM 1648 C C . ILE A 1 213 ? -4.574 -8.945 -20.75 1 98.5 213 ILE A C 1
ATOM 1650 O O . ILE A 1 213 ? -4.098 -8.945 -21.891 1 98.5 213 ILE A O 1
ATOM 1654 N N . TYR A 1 214 ? -4.082 -8.18 -19.719 1 98.5 214 TYR A N 1
ATOM 1655 C CA . TYR A 1 214 ? -2.816 -7.465 -19.859 1 98.5 214 TYR A CA 1
ATOM 1656 C C . TYR A 1 214 ? -1.635 -8.414 -19.688 1 98.5 214 TYR A C 1
ATOM 1658 O O . TYR A 1 214 ? -1.708 -9.375 -18.922 1 98.5 214 TYR A O 1
ATOM 1666 N N . THR A 1 215 ? -0.545 -8.094 -20.422 1 98.31 215 THR A N 1
ATOM 1667 C CA . THR A 1 215 ? 0.603 -8.984 -20.297 1 98.31 215 THR A CA 1
ATOM 1668 C C . THR A 1 215 ? 1.907 -8.195 -20.328 1 98.31 215 THR A C 1
ATOM 1670 O O . THR A 1 215 ? 1.977 -7.129 -20.953 1 98.31 215 THR A O 1
ATOM 1673 N N . TYR A 1 216 ? 2.916 -8.672 -19.609 1 97.94 216 TYR A N 1
ATOM 1674 C CA . TYR A 1 216 ? 4.297 -8.211 -19.641 1 97.94 216 TYR A CA 1
ATOM 1675 C C . TYR A 1 216 ? 5.238 -9.242 -19.031 1 97.94 216 TYR A C 1
ATOM 1677 O O . TYR A 1 216 ? 4.785 -10.219 -18.438 1 97.94 216 TYR A O 1
ATOM 1685 N N . THR A 1 217 ? 6.488 -9.125 -19.328 1 98 217 THR A N 1
ATOM 1686 C CA . THR A 1 217 ? 7.504 -9.953 -18.672 1 98 217 THR A CA 1
ATOM 1687 C C . THR A 1 217 ? 8.156 -9.203 -17.516 1 98 217 THR A C 1
ATOM 1689 O O . THR A 1 217 ? 8.68 -8.102 -17.703 1 98 217 THR A O 1
ATOM 1692 N N . GLY A 1 218 ? 8.039 -9.75 -16.359 1 98.31 218 GLY A N 1
ATOM 1693 C CA . GLY A 1 218 ? 8.602 -9.141 -15.164 1 98.31 218 GLY A CA 1
ATOM 1694 C C . GLY A 1 218 ? 9.328 -10.133 -14.273 1 98.31 218 GLY A C 1
ATOM 1695 O O . GLY A 1 218 ? 10.023 -11.023 -14.773 1 98.31 218 GLY A O 1
ATOM 1696 N N . SER A 1 219 ? 9.281 -9.93 -12.984 1 98.5 219 SER A N 1
ATOM 1697 C CA . SER A 1 219 ? 9.898 -10.781 -11.977 1 98.5 219 SER A CA 1
ATOM 1698 C C . SER A 1 219 ? 8.867 -11.266 -10.961 1 98.5 219 SER A C 1
ATOM 1700 O O . SER A 1 219 ? 7.695 -10.883 -11.031 1 98.5 219 SER A O 1
ATOM 1702 N N . LEU A 1 220 ? 9.32 -12.117 -10.07 1 97.75 220 LEU A N 1
ATOM 1703 C CA . LEU A 1 220 ? 8.562 -12.359 -8.844 1 97.75 220 LEU A CA 1
ATOM 1704 C C . LEU A 1 220 ? 8.438 -11.086 -8.016 1 97.75 220 LEU A C 1
ATOM 1706 O O . LEU A 1 220 ? 9.289 -10.188 -8.117 1 97.75 220 LEU A O 1
ATOM 1710 N N . THR A 1 221 ? 7.379 -11.062 -7.203 1 98.62 221 THR A N 1
ATOM 1711 C CA . THR A 1 221 ? 7.176 -9.883 -6.375 1 98.62 221 THR A CA 1
ATOM 1712 C C . THR A 1 221 ? 7.742 -10.102 -4.977 1 98.62 221 THR A C 1
ATOM 1714 O O . THR A 1 221 ? 7.641 -9.219 -4.113 1 98.62 221 THR A O 1
ATOM 1717 N N . THR A 1 222 ? 8.242 -11.266 -4.707 1 98.25 222 THR A N 1
ATOM 1718 C CA . THR A 1 222 ? 8.875 -11.625 -3.445 1 98.25 222 THR A CA 1
ATOM 1719 C C . THR A 1 222 ? 10.273 -12.195 -3.688 1 98.25 222 THR A C 1
ATOM 1721 O O . THR A 1 222 ? 10.609 -12.57 -4.812 1 98.25 222 THR A O 1
ATOM 1724 N N . PRO A 1 223 ? 11.094 -12.188 -2.637 1 97.5 223 PRO A N 1
ATOM 1725 C CA . PRO A 1 223 ? 12.406 -12.805 -2.824 1 97.5 223 PRO A CA 1
ATOM 1726 C C . PRO A 1 223 ? 12.32 -14.211 -3.416 1 97.5 223 PRO A C 1
ATOM 1728 O O . PRO A 1 223 ? 11.422 -14.977 -3.061 1 97.5 223 PRO A O 1
ATOM 1731 N N . PRO A 1 224 ? 13.172 -14.508 -4.398 1 96.94 224 PRO A N 1
ATOM 1732 C CA . PRO A 1 224 ? 14.422 -13.828 -4.754 1 96.94 224 PRO A CA 1
ATOM 1733 C C . PRO A 1 224 ? 14.234 -12.781 -5.848 1 96.94 224 PRO A C 1
ATOM 1735 O O . PRO A 1 224 ? 15.219 -12.266 -6.395 1 96.94 224 PRO A O 1
ATOM 1738 N N . CYS A 1 225 ? 13.062 -12.492 -6.246 1 97.88 225 CYS A N 1
ATOM 1739 C CA . CYS A 1 225 ? 12.742 -11.461 -7.227 1 97.88 225 CYS A CA 1
ATOM 1740 C C . CYS A 1 225 ? 13.297 -11.82 -8.602 1 97.88 225 CYS A C 1
ATOM 1742 O O . CYS A 1 225 ? 13.734 -10.945 -9.344 1 97.88 225 CYS A O 1
ATOM 1744 N N . SER A 1 226 ? 13.266 -13.07 -8.883 1 95.75 226 SER A N 1
ATOM 1745 C CA . SER A 1 226 ? 13.828 -13.57 -10.133 1 95.75 226 SER A CA 1
ATOM 1746 C C . SER A 1 226 ? 13.047 -13.062 -11.336 1 95.75 226 SER A C 1
ATOM 1748 O O . SER A 1 226 ? 11.812 -13.016 -11.305 1 95.75 226 SER A O 1
ATOM 1750 N N . ASP A 1 227 ? 13.766 -12.758 -12.422 1 95.88 227 ASP A N 1
ATOM 1751 C CA . ASP A 1 227 ? 13.18 -12.195 -13.641 1 95.88 227 ASP A CA 1
ATOM 1752 C C . ASP A 1 227 ? 12.625 -13.297 -14.539 1 95.88 227 ASP A C 1
ATOM 1754 O O . ASP A 1 227 ? 12.461 -14.438 -14.102 1 95.88 227 ASP A O 1
ATOM 1758 N N . LYS A 1 228 ? 12.055 -12.922 -15.68 1 96.56 228 LYS A N 1
ATOM 1759 C CA . LYS A 1 228 ? 11.539 -13.781 -16.734 1 96.56 228 LYS A CA 1
ATOM 1760 C C . LYS A 1 228 ? 10.242 -14.461 -16.297 1 96.56 228 LYS A C 1
ATOM 1762 O O . LYS A 1 228 ? 10.031 -15.648 -16.578 1 96.56 228 LYS A O 1
ATOM 1767 N N . VAL A 1 229 ? 9.477 -13.789 -15.555 1 98.06 229 VAL A N 1
ATOM 1768 C CA . VAL A 1 229 ? 8.141 -14.25 -15.219 1 98.06 229 VAL A CA 1
ATOM 1769 C C . VAL A 1 229 ? 7.129 -13.664 -16.203 1 98.06 229 VAL A C 1
ATOM 1771 O O . VAL A 1 229 ? 7.098 -12.445 -16.422 1 98.06 229 VAL A O 1
ATOM 1774 N N . ALA A 1 230 ? 6.363 -14.523 -16.828 1 98.38 230 ALA A N 1
ATOM 1775 C CA . ALA A 1 230 ? 5.273 -14.055 -17.672 1 98.38 230 ALA A CA 1
ATOM 1776 C C . ALA A 1 230 ? 4.047 -13.688 -16.844 1 98.38 230 ALA A C 1
ATOM 1778 O O . ALA A 1 230 ? 3.475 -14.539 -16.172 1 98.38 230 ALA A O 1
ATOM 1779 N N . TRP A 1 231 ? 3.627 -12.445 -16.953 1 98.62 231 TRP A N 1
ATOM 1780 C CA . TRP A 1 231 ? 2.463 -11.969 -16.203 1 98.62 231 TRP A CA 1
ATOM 1781 C C . TRP A 1 231 ? 1.248 -11.844 -17.125 1 98.62 231 TRP A C 1
ATOM 1783 O O . TRP A 1 231 ? 1.34 -11.273 -18.203 1 98.62 231 TRP A O 1
ATOM 1793 N N . TYR A 1 232 ? 0.147 -12.367 -16.688 1 98.81 232 TYR A N 1
ATOM 1794 C CA . TYR A 1 232 ? -1.165 -12.219 -17.297 1 98.81 232 TYR A CA 1
ATOM 1795 C C . TYR A 1 232 ? -2.18 -11.672 -16.312 1 98.81 232 TYR A C 1
ATOM 1797 O O . TYR A 1 232 ? -2.59 -12.375 -15.375 1 98.81 232 TYR A O 1
ATOM 1805 N N . LEU A 1 233 ? -2.6 -10.453 -16.5 1 98.81 233 LEU A N 1
ATOM 1806 C CA . LEU A 1 233 ? -3.484 -9.789 -15.547 1 98.81 233 LEU A CA 1
ATOM 1807 C C . LEU A 1 233 ? -4.871 -9.586 -16.141 1 98.81 233 LEU A C 1
ATOM 1809 O O . LEU A 1 233 ? -5.016 -8.945 -17.188 1 98.81 233 LEU A O 1
ATOM 1813 N N . SER A 1 234 ? -5.855 -10.148 -15.469 1 98.56 234 SER A N 1
ATOM 1814 C CA . SER A 1 234 ? -7.227 -9.898 -15.898 1 98.56 234 SER A CA 1
ATOM 1815 C C . SER A 1 234 ? -7.574 -8.414 -15.82 1 98.56 234 SER A C 1
ATOM 1817 O O . SER A 1 234 ? -7.379 -7.785 -14.773 1 98.56 234 SER A O 1
ATOM 1819 N N . ALA A 1 235 ? -8.086 -7.898 -16.875 1 97.75 235 ALA A N 1
ATOM 1820 C CA . ALA A 1 235 ? -8.461 -6.488 -16.891 1 97.75 235 ALA A CA 1
ATOM 1821 C C . ALA A 1 235 ? -9.672 -6.234 -15.992 1 97.75 235 ALA A C 1
ATOM 1823 O O . ALA A 1 235 ? -9.773 -5.184 -15.352 1 97.75 235 ALA A O 1
ATOM 1824 N N . ALA A 1 236 ? -10.57 -7.195 -15.977 1 97.62 236 ALA A N 1
ATOM 1825 C CA . ALA A 1 236 ? -11.766 -7.07 -15.133 1 97.62 236 ALA A CA 1
ATOM 1826 C C . ALA A 1 236 ? -11.523 -7.664 -13.75 1 97.62 236 ALA A C 1
ATOM 1828 O O . ALA A 1 236 ? -11.031 -8.789 -13.625 1 97.62 236 ALA A O 1
ATOM 1829 N N . PRO A 1 237 ? -11.914 -6.957 -12.742 1 98.06 237 PRO A N 1
ATOM 1830 C CA . PRO A 1 237 ? -11.688 -7.449 -11.383 1 98.06 237 PRO A CA 1
ATOM 1831 C C . PRO A 1 237 ? -12.75 -8.453 -10.938 1 98.06 237 PRO A C 1
ATOM 1833 O O . PRO A 1 237 ? -13.836 -8.508 -11.516 1 98.06 237 PRO A O 1
ATOM 1836 N N . LEU A 1 238 ? -12.367 -9.258 -9.984 1 98.38 238 LEU A N 1
ATOM 1837 C CA . LEU A 1 238 ? -13.336 -10.016 -9.195 1 98.38 238 LEU A CA 1
ATOM 1838 C C . LEU A 1 238 ? -13.922 -9.148 -8.086 1 98.38 238 LEU A C 1
ATOM 1840 O O . LEU A 1 238 ? -13.484 -8.023 -7.867 1 98.38 238 LEU A O 1
ATOM 1844 N N . THR A 1 239 ? -14.945 -9.727 -7.438 1 97.31 239 THR A N 1
ATOM 1845 C CA . THR A 1 239 ? -15.562 -8.992 -6.34 1 97.31 239 THR A CA 1
ATOM 1846 C C . THR A 1 239 ? -15.492 -9.789 -5.043 1 97.31 239 THR A C 1
ATOM 1848 O O . THR A 1 239 ? -15.438 -11.023 -5.07 1 97.31 239 THR A O 1
ATOM 1851 N N . ILE A 1 240 ? -15.492 -9.047 -3.932 1 96.81 240 ILE A N 1
ATOM 1852 C CA . ILE A 1 240 ? -15.469 -9.68 -2.615 1 96.81 240 ILE A CA 1
ATOM 1853 C C . ILE A 1 240 ? -16.328 -8.883 -1.646 1 96.81 240 ILE A C 1
ATOM 1855 O O . ILE A 1 240 ? -16.453 -7.66 -1.774 1 96.81 240 ILE A O 1
ATOM 1859 N N . SER A 1 241 ? -16.891 -9.539 -0.685 1 94.56 241 SER A N 1
ATOM 1860 C CA . SER A 1 241 ? -17.656 -8.867 0.365 1 94.56 241 SER A CA 1
ATOM 1861 C C . SER A 1 241 ? -16.734 -8.203 1.383 1 94.56 241 SER A C 1
ATOM 1863 O O . SER A 1 241 ? -15.586 -8.625 1.553 1 94.56 241 SER A O 1
ATOM 1865 N N . VAL A 1 242 ? -17.266 -7.246 2.082 1 95.56 242 VAL A N 1
ATOM 1866 C CA . VAL A 1 242 ? -16.484 -6.539 3.1 1 95.56 242 VAL A CA 1
ATOM 1867 C C . VAL A 1 242 ? -16.062 -7.516 4.199 1 95.56 242 VAL A C 1
ATOM 1869 O O . VAL A 1 242 ? -14.93 -7.48 4.668 1 95.56 242 VAL A O 1
ATOM 1872 N N . SER A 1 243 ? -16.984 -8.406 4.578 1 94.19 243 SER A N 1
ATOM 1873 C CA . SER A 1 243 ? -16.688 -9.352 5.648 1 94.19 243 SER A CA 1
ATOM 1874 C C . SER A 1 243 ? -15.523 -10.266 5.281 1 94.19 243 SER A C 1
ATOM 1876 O O . SER A 1 243 ? -14.617 -10.477 6.09 1 94.19 243 SER A O 1
ATOM 1878 N N . SER A 1 244 ? -15.555 -10.812 4.062 1 95.12 244 SER A N 1
ATOM 1879 C CA . SER A 1 244 ? -14.477 -11.68 3.602 1 95.12 244 SER A CA 1
ATOM 1880 C C . SER A 1 244 ? -13.156 -10.914 3.486 1 95.12 244 SER A C 1
ATOM 1882 O O . SER A 1 244 ? -12.102 -11.422 3.877 1 95.12 244 SER A O 1
ATOM 1884 N N . PHE A 1 245 ? -13.273 -9.719 2.984 1 97.5 245 PHE A N 1
ATOM 1885 C CA . PHE A 1 245 ? -12.094 -8.875 2.846 1 97.5 245 PHE A CA 1
ATOM 1886 C C . PHE A 1 245 ? -11.477 -8.586 4.207 1 97.5 245 PHE A C 1
ATOM 1888 O O . PHE A 1 245 ? -10.266 -8.75 4.391 1 97.5 245 PHE A O 1
ATOM 1895 N N . ASN A 1 246 ? -12.266 -8.117 5.102 1 96.19 246 ASN A N 1
ATOM 1896 C CA . ASN A 1 246 ? -11.773 -7.801 6.438 1 96.19 246 ASN A CA 1
ATOM 1897 C C . ASN A 1 246 ? -11.133 -9.016 7.102 1 96.19 246 ASN A C 1
ATOM 1899 O O . ASN A 1 246 ? -10.125 -8.883 7.801 1 96.19 246 ASN A O 1
ATOM 1903 N N . ALA A 1 247 ? -11.719 -10.188 6.926 1 96.56 247 ALA A N 1
ATOM 1904 C CA . ALA A 1 247 ? -11.172 -11.406 7.5 1 96.56 247 ALA A CA 1
ATOM 1905 C C . ALA A 1 247 ? -9.773 -11.695 6.949 1 96.56 247 ALA A C 1
ATOM 1907 O O . ALA A 1 247 ? -8.852 -12 7.707 1 96.56 247 ALA A O 1
ATOM 1908 N N . LEU A 1 248 ? -9.641 -11.609 5.672 1 98.19 248 LEU A N 1
ATOM 1909 C CA . LEU A 1 248 ? -8.344 -11.859 5.059 1 98.19 248 LEU A CA 1
ATOM 1910 C C . LEU A 1 248 ? -7.316 -10.828 5.52 1 98.19 248 LEU A C 1
ATOM 1912 O O . LEU A 1 248 ? -6.191 -11.188 5.875 1 98.19 248 LEU A O 1
ATOM 1916 N N . LYS A 1 249 ? -7.691 -9.578 5.465 1 98.12 249 LYS A N 1
ATOM 1917 C CA . LYS A 1 249 ? -6.809 -8.477 5.836 1 98.12 249 LYS A CA 1
ATOM 1918 C C . LYS A 1 249 ? -6.309 -8.625 7.27 1 98.12 249 LYS A C 1
ATOM 1920 O O . LYS A 1 249 ? -5.16 -8.297 7.57 1 98.12 249 LYS A O 1
ATOM 1925 N N . LYS A 1 250 ? -7.113 -9.148 8.117 1 97.5 250 LYS A N 1
ATOM 1926 C CA . LYS A 1 250 ? -6.734 -9.359 9.516 1 97.5 250 LYS A CA 1
ATOM 1927 C C . LYS A 1 250 ? -5.664 -10.438 9.641 1 97.5 250 LYS A C 1
ATOM 1929 O O . LYS A 1 250 ? -4.812 -10.375 10.523 1 97.5 250 LYS A O 1
ATOM 1934 N N . VAL A 1 251 ? -5.695 -11.367 8.734 1 98.38 251 VAL A N 1
ATOM 1935 C CA . VAL A 1 251 ? -4.789 -12.508 8.812 1 98.38 251 VAL A CA 1
ATOM 1936 C C . VAL A 1 251 ? -3.51 -12.211 8.039 1 98.38 251 VAL A C 1
ATOM 1938 O O . VAL A 1 251 ? -2.404 -12.367 8.562 1 98.38 251 VAL A O 1
ATOM 1941 N N . VAL A 1 252 ? -3.65 -11.688 6.836 1 97.94 252 VAL A N 1
ATOM 1942 C CA . VAL A 1 252 ? -2.527 -11.5 5.926 1 97.94 252 VAL A CA 1
ATOM 1943 C C . VAL A 1 252 ? -1.88 -10.141 6.184 1 97.94 252 VAL A C 1
ATOM 1945 O O . VAL A 1 252 ? -0.687 -9.953 5.934 1 97.94 252 VAL A O 1
ATOM 1948 N N . LYS A 1 253 ? -2.746 -9.219 6.711 1 98 253 LYS A N 1
ATOM 1949 C CA . LYS A 1 253 ? -2.303 -7.867 7.035 1 98 253 LYS A CA 1
ATOM 1950 C C . LYS A 1 253 ? -1.812 -7.137 5.785 1 98 253 LYS A C 1
ATOM 1952 O O . LYS A 1 253 ? -2.549 -7.004 4.809 1 98 253 LYS A O 1
ATOM 1957 N N . PHE A 1 254 ? -0.696 -6.566 5.754 1 98.62 254 PHE A N 1
ATOM 1958 C CA . PHE A 1 254 ? -0.116 -5.895 4.594 1 98.62 254 PHE A CA 1
ATOM 1959 C C . PHE A 1 254 ? 0.998 -6.738 3.984 1 98.62 254 PHE A C 1
ATOM 1961 O O . PHE A 1 254 ? 2.004 -7.016 4.641 1 98.62 254 PHE A O 1
ATOM 1968 N N . ASN A 1 255 ? 0.806 -7.098 2.709 1 98.62 255 ASN A N 1
ATOM 1969 C CA . ASN A 1 255 ? 1.849 -7.91 2.09 1 98.62 255 ASN A CA 1
ATOM 1970 C C . ASN A 1 255 ? 2.031 -7.559 0.616 1 98.62 255 ASN A C 1
ATOM 1972 O O . ASN A 1 255 ? 2.061 -8.445 -0.238 1 98.62 255 ASN A O 1
ATOM 1976 N N . ALA A 1 256 ? 2.262 -6.297 0.358 1 98.69 256 ALA A N 1
ATOM 1977 C CA . ALA A 1 256 ? 2.453 -5.809 -1.006 1 98.69 256 ALA A CA 1
ATOM 1978 C C . ALA A 1 256 ? 3.793 -5.09 -1.149 1 98.69 256 ALA A C 1
ATOM 1980 O O . ALA A 1 256 ? 4.094 -4.168 -0.389 1 98.69 256 ALA A O 1
ATOM 1981 N N . ARG A 1 257 ? 4.609 -5.539 -2.113 1 98.62 257 ARG A N 1
ATOM 1982 C CA . ARG A 1 257 ? 5.832 -4.836 -2.479 1 98.62 257 ARG A CA 1
ATOM 1983 C C . ARG A 1 257 ? 5.523 -3.51 -3.162 1 98.62 257 ARG A C 1
ATOM 1985 O O . ARG A 1 257 ? 4.535 -3.398 -3.895 1 98.62 257 ARG A O 1
ATOM 1992 N N . TYR A 1 258 ? 6.367 -2.484 -2.906 1 98.25 258 TYR A N 1
ATOM 1993 C CA . TYR A 1 258 ? 6.176 -1.243 -3.646 1 98.25 258 TYR A CA 1
ATOM 1994 C C . TYR A 1 258 ? 6.273 -1.482 -5.148 1 98.25 258 TYR A C 1
ATOM 1996 O O . TYR A 1 258 ? 6.992 -2.379 -5.594 1 98.25 258 TYR A O 1
ATOM 2004 N N . THR A 1 259 ? 5.547 -0.703 -5.926 1 98.69 259 THR A N 1
ATOM 2005 C CA . THR A 1 259 ? 5.645 -0.851 -7.375 1 98.69 259 THR A CA 1
ATOM 2006 C C . THR A 1 259 ? 7.051 -0.509 -7.859 1 98.69 259 THR A C 1
ATOM 2008 O O . THR A 1 259 ? 7.676 0.431 -7.359 1 98.69 259 THR A O 1
ATOM 2011 N N . GLN A 1 260 ? 7.438 -1.254 -8.805 1 98.5 260 GLN A N 1
ATOM 2012 C CA . GLN A 1 260 ? 8.766 -1.118 -9.383 1 98.5 260 GLN A CA 1
ATOM 2013 C C . GLN A 1 260 ? 8.758 -0.163 -10.578 1 98.5 260 GLN A C 1
ATOM 2015 O O . GLN A 1 260 ? 7.703 0.35 -10.953 1 98.5 260 GLN A O 1
ATOM 2020 N N . ASN A 1 261 ? 9.969 0.154 -11.102 1 97.88 261 ASN A N 1
ATOM 2021 C CA . ASN A 1 261 ? 10.07 0.946 -12.32 1 97.88 261 ASN A CA 1
ATOM 2022 C C . ASN A 1 261 ? 9.523 0.191 -13.523 1 97.88 261 ASN A C 1
ATOM 2024 O O . ASN A 1 261 ? 9.312 -1.021 -13.461 1 97.88 261 ASN A O 1
ATOM 2028 N N . SER A 1 262 ? 9.234 0.918 -14.586 1 96.12 262 SER A N 1
ATOM 2029 C CA . SER A 1 262 ? 8.812 0.247 -15.812 1 96.12 262 SER A CA 1
ATOM 2030 C C . SER A 1 262 ? 9.852 -0.772 -16.266 1 96.12 262 SER A C 1
ATOM 2032 O O . SER A 1 262 ? 11.055 -0.55 -16.125 1 96.12 262 SER A O 1
ATOM 2034 N N . PRO A 1 263 ? 9.367 -1.904 -16.828 1 96 263 PRO A N 1
ATOM 2035 C CA . PRO A 1 263 ? 10.32 -2.914 -17.281 1 96 263 PRO A CA 1
ATOM 2036 C C . PRO A 1 263 ? 11.375 -2.342 -18.219 1 96 263 PRO A C 1
ATOM 2038 O O . PRO A 1 263 ? 11.039 -1.622 -19.172 1 96 263 PRO A O 1
ATOM 2041 N N . GLY A 1 264 ? 12.625 -2.646 -17.922 1 95.94 264 GLY A N 1
ATOM 2042 C CA . GLY A 1 264 ? 13.719 -2.162 -18.75 1 95.94 264 GLY A CA 1
ATOM 2043 C C . GLY A 1 264 ? 14.398 -0.932 -18.172 1 95.94 264 GLY A C 1
ATOM 2044 O O . GLY A 1 264 ? 15.508 -0.584 -18.578 1 95.94 264 GLY A O 1
ATOM 2045 N N . LEU A 1 265 ? 13.789 -0.27 -17.297 1 96.12 265 LEU A N 1
ATOM 2046 C CA . LEU A 1 265 ? 14.383 0.903 -16.672 1 96.12 265 LEU A CA 1
ATOM 2047 C C . LEU A 1 265 ? 15.148 0.511 -15.406 1 96.12 265 LEU A C 1
ATOM 2049 O O . LEU A 1 265 ? 14.977 -0.594 -14.891 1 96.12 265 LEU A O 1
ATOM 2053 N N . ARG A 1 266 ? 15.953 1.42 -14.906 1 96.5 266 ARG A N 1
ATOM 2054 C CA . ARG A 1 266 ? 16.828 1.18 -13.758 1 96.5 266 ARG A CA 1
ATOM 2055 C C . ARG A 1 266 ? 16.016 0.825 -12.516 1 96.5 266 ARG A C 1
ATOM 2057 O O . ARG A 1 266 ? 14.969 1.421 -12.258 1 96.5 266 ARG A O 1
ATOM 2064 N N . ASN A 1 267 ? 16.562 -0.071 -11.758 1 97.75 267 ASN A N 1
ATOM 2065 C CA . ASN A 1 267 ? 15.93 -0.445 -10.5 1 97.75 267 ASN A CA 1
ATOM 2066 C C . ASN A 1 267 ? 15.805 0.751 -9.555 1 97.75 267 ASN A C 1
ATOM 2068 O O . ASN A 1 267 ? 16.766 1.506 -9.375 1 97.75 267 ASN A O 1
ATOM 2072 N N . LEU A 1 268 ? 14.711 0.885 -8.914 1 98 268 LEU A N 1
ATOM 2073 C CA . LEU A 1 268 ? 14.445 2.061 -8.094 1 98 268 LEU A CA 1
ATOM 2074 C C . LEU A 1 268 ? 15.375 2.105 -6.887 1 98 268 LEU A C 1
ATOM 2076 O O . LEU A 1 268 ? 15.711 3.186 -6.395 1 98 268 LEU A O 1
ATOM 2080 N N . MET A 1 269 ? 15.773 0.92 -6.348 1 97.38 269 MET A N 1
ATOM 2081 C CA . MET A 1 269 ? 16.719 0.907 -5.23 1 97.38 269 MET A CA 1
ATOM 2082 C C . MET A 1 269 ? 18.062 1.479 -5.652 1 97.38 269 MET A C 1
ATOM 2084 O O . MET A 1 269 ? 18.734 2.15 -4.863 1 97.38 269 MET A O 1
ATOM 2088 N N . GLU A 1 270 ? 18.453 1.227 -6.867 1 96.69 270 GLU A N 1
ATOM 2089 C CA . GLU A 1 270 ? 19.688 1.808 -7.383 1 96.69 270 GLU A CA 1
ATOM 2090 C C . GLU A 1 270 ? 19.562 3.318 -7.551 1 96.69 270 GLU A C 1
ATOM 2092 O O . GLU A 1 270 ? 20.5 4.062 -7.262 1 96.69 270 GLU A O 1
ATOM 2097 N N . ILE A 1 271 ? 18.438 3.73 -8.055 1 96.69 271 ILE A N 1
ATOM 2098 C CA . ILE A 1 271 ? 18.188 5.16 -8.18 1 96.69 271 ILE A CA 1
ATOM 2099 C C . ILE A 1 271 ? 18.219 5.816 -6.801 1 96.69 271 ILE A C 1
ATOM 2101 O O . ILE A 1 271 ? 18.828 6.875 -6.629 1 96.69 271 ILE A O 1
ATOM 2105 N N . ALA A 1 272 ? 17.578 5.188 -5.855 1 96.88 272 ALA A N 1
ATOM 2106 C CA . ALA A 1 272 ? 17.578 5.691 -4.484 1 96.88 272 ALA A CA 1
ATOM 2107 C C . ALA A 1 272 ? 18.984 5.793 -3.926 1 96.88 272 ALA A C 1
ATOM 2109 O O . ALA A 1 272 ? 19.328 6.75 -3.221 1 96.88 272 ALA A O 1
ATOM 2110 N N . ALA A 1 273 ? 19.766 4.812 -4.211 1 96.19 273 ALA A N 1
ATOM 2111 C CA . ALA A 1 273 ? 21.156 4.793 -3.734 1 96.19 273 ALA A CA 1
ATOM 2112 C C . ALA A 1 273 ? 21.938 5.98 -4.281 1 96.19 273 ALA A C 1
ATOM 2114 O O . ALA A 1 273 ? 22.75 6.582 -3.568 1 96.19 273 ALA A O 1
ATOM 2115 N N . LEU A 1 274 ? 21.703 6.293 -5.496 1 94.75 274 LEU A N 1
ATOM 2116 C CA . LEU A 1 274 ? 22.344 7.457 -6.094 1 94.75 274 LEU A CA 1
ATOM 2117 C C . LEU A 1 274 ? 21.906 8.742 -5.395 1 94.75 274 LEU A C 1
ATOM 2119 O O . LEU A 1 274 ? 22.719 9.641 -5.168 1 94.75 274 LEU A O 1
ATOM 2123 N N . ASP A 1 275 ? 20.672 8.773 -5.062 1 94.88 275 ASP A N 1
ATOM 2124 C CA . ASP A 1 275 ? 20.094 9.953 -4.422 1 94.88 275 ASP A CA 1
ATOM 2125 C C . ASP A 1 275 ? 20.719 10.18 -3.045 1 94.88 275 ASP A C 1
ATOM 2127 O O . ASP A 1 275 ? 21.016 11.32 -2.672 1 94.88 275 ASP A O 1
ATOM 2131 N N . VAL A 1 276 ? 20.859 9.086 -2.27 1 94.88 276 VAL A N 1
ATOM 2132 C CA . VAL A 1 276 ? 21.297 9.227 -0.886 1 94.88 276 VAL A CA 1
ATOM 2133 C C . VAL A 1 276 ? 22.828 9.188 -0.821 1 94.88 276 VAL A C 1
ATOM 2135 O O . VAL A 1 276 ? 23.422 9.523 0.207 1 94.88 276 VAL A O 1
ATOM 2138 N N . GLY A 1 277 ? 23.484 8.859 -1.882 1 89.81 277 GLY A N 1
ATOM 2139 C CA . GLY A 1 277 ? 24.938 8.75 -1.886 1 89.81 277 GLY A CA 1
ATOM 2140 C C . GLY A 1 277 ? 25.438 7.441 -1.303 1 89.81 277 GLY A C 1
ATOM 2141 O O . GLY A 1 277 ? 24.641 6.551 -0.988 1 89.81 277 GLY A O 1
ATOM 2142 N N . CYS A 1 278 ? 26.766 7.258 -1.389 1 80.12 278 CYS A N 1
ATOM 2143 C CA . CYS A 1 278 ? 27.375 6.031 -0.873 1 80.12 278 CYS A CA 1
ATOM 2144 C C . CYS A 1 278 ? 27.594 6.125 0.631 1 80.12 278 CYS A C 1
ATOM 2146 O O . CYS A 1 278 ? 28.594 6.707 1.077 1 80.12 278 CYS A O 1
ATOM 2148 N N . PRO A 1 279 ? 26.641 5.625 1.295 1 70.56 279 PRO A N 1
ATOM 2149 C CA . PRO A 1 279 ? 26.797 5.746 2.746 1 70.56 279 PRO A CA 1
ATOM 2150 C C . PRO A 1 279 ? 27.906 4.852 3.295 1 70.56 279 PRO A C 1
ATOM 2152 O O . PRO A 1 279 ? 28.234 3.824 2.693 1 70.56 279 PRO A O 1
ATOM 2155 N N . SER A 1 280 ? 28.672 5.32 4.352 1 65.38 280 SER A N 1
ATOM 2156 C CA . SER A 1 280 ? 29.672 4.5 5.043 1 65.38 280 SER A CA 1
ATOM 2157 C C . SER A 1 280 ? 29 3.441 5.914 1 65.38 280 SER A C 1
ATOM 2159 O O . SER A 1 280 ? 27.891 3.656 6.422 1 65.38 280 SER A O 1
ATOM 2161 N N . SER A 1 281 ? 29.406 2.113 5.859 1 55.75 281 SER A N 1
ATOM 2162 C CA . SER A 1 281 ? 28.875 1.027 6.672 1 55.75 281 SER A CA 1
ATOM 2163 C C . SER A 1 281 ? 28.922 1.379 8.156 1 55.75 281 SER A C 1
ATOM 2165 O O . SER A 1 281 ? 28.234 0.744 8.969 1 55.75 281 SER A O 1
ATOM 2167 N N . ARG A 1 282 ? 29.875 2.299 8.742 1 46.88 282 ARG A N 1
ATOM 2168 C CA . ARG A 1 282 ? 30.188 2.443 10.156 1 46.88 282 ARG A CA 1
ATOM 2169 C C . ARG A 1 282 ? 29.094 3.195 10.891 1 46.88 282 ARG A C 1
ATOM 2171 O O . ARG A 1 282 ? 29.125 3.33 12.117 1 46.88 282 ARG A O 1
ATOM 2178 N N . GLN A 1 283 ? 28.25 4.016 10.273 1 41.5 283 GLN A N 1
ATOM 2179 C CA . GLN A 1 283 ? 27.453 4.82 11.195 1 41.5 283 GLN A CA 1
ATOM 2180 C C . GLN A 1 283 ? 26.188 4.082 11.617 1 41.5 283 GLN A C 1
ATOM 2182 O O . GLN A 1 283 ? 25.531 3.449 10.797 1 41.5 283 GLN A O 1
ATOM 2187 N N . MET B 1 1 ? 33.656 57.688 -9.078 1 35.16 1 MET B N 1
ATOM 2188 C CA . MET B 1 1 ? 33.719 56.312 -8.633 1 35.16 1 MET B CA 1
ATOM 2189 C C . MET B 1 1 ? 32.312 55.781 -8.281 1 35.16 1 MET B C 1
ATOM 2191 O O . MET B 1 1 ? 31.766 56.156 -7.242 1 35.16 1 MET B O 1
ATOM 2195 N N . MET B 1 2 ? 31.469 55.562 -9.32 1 41.97 2 MET B N 1
ATOM 2196 C CA . MET B 1 2 ? 30.078 55.094 -9.281 1 41.97 2 MET B CA 1
ATOM 2197 C C . MET B 1 2 ? 29.984 53.688 -8.758 1 41.97 2 MET B C 1
ATOM 2199 O O . MET B 1 2 ? 30.562 52.75 -9.328 1 41.97 2 MET B O 1
ATOM 2203 N N . PHE B 1 3 ? 29.719 53.469 -7.441 1 44.09 3 PHE B N 1
ATOM 2204 C CA . PHE B 1 3 ? 29.453 52.219 -6.754 1 44.09 3 PHE B CA 1
ATOM 2205 C C . PHE B 1 3 ? 28.25 51.5 -7.355 1 44.09 3 PHE B C 1
ATOM 2207 O O . PHE B 1 3 ? 27.141 52.062 -7.391 1 44.09 3 PHE B O 1
ATOM 2214 N N . TYR B 1 4 ? 28.484 50.594 -8.336 1 45.97 4 TYR B N 1
ATOM 2215 C CA . TYR B 1 4 ? 27.484 49.656 -8.844 1 45.97 4 TYR B CA 1
ATOM 2216 C C . TYR B 1 4 ? 26.953 48.75 -7.73 1 45.97 4 TYR B C 1
ATOM 2218 O O . TYR B 1 4 ? 27.703 47.969 -7.148 1 45.97 4 TYR B O 1
ATOM 2226 N N . ARG B 1 5 ? 25.891 49.25 -7.023 1 45.91 5 ARG B N 1
ATOM 2227 C CA . ARG B 1 5 ? 25.141 48.406 -6.105 1 45.91 5 ARG B CA 1
ATOM 2228 C C . ARG B 1 5 ? 24.609 47.156 -6.812 1 45.91 5 ARG B C 1
ATOM 2230 O O . ARG B 1 5 ? 23.844 47.25 -7.762 1 45.91 5 ARG B O 1
ATOM 2237 N N . HIS B 1 6 ? 25.375 45.969 -6.758 1 43.91 6 HIS B N 1
ATOM 2238 C CA . HIS B 1 6 ? 24.891 44.625 -7.148 1 43.91 6 HIS B CA 1
ATOM 2239 C C . HIS B 1 6 ? 23.672 44.219 -6.32 1 43.91 6 HIS B C 1
ATOM 2241 O O . HIS B 1 6 ? 23.766 44.125 -5.094 1 43.91 6 HIS B O 1
ATOM 2247 N N . PHE B 1 7 ? 22.484 44.531 -6.715 1 34.91 7 PHE B N 1
ATOM 2248 C CA . PHE B 1 7 ? 21.312 43.906 -6.125 1 34.91 7 PHE B CA 1
ATOM 2249 C C . PHE B 1 7 ? 21.328 42.406 -6.348 1 34.91 7 PHE B C 1
ATOM 2251 O O . PHE B 1 7 ? 21.219 41.938 -7.484 1 34.91 7 PHE B O 1
ATOM 2258 N N . ALA B 1 8 ? 21.828 41.656 -5.359 1 41.38 8 ALA B N 1
ATOM 2259 C CA . ALA B 1 8 ? 21.609 40.219 -5.375 1 41.38 8 ALA B CA 1
ATOM 2260 C C . ALA B 1 8 ? 20.109 39.875 -5.273 1 41.38 8 ALA B C 1
ATOM 2262 O O . ALA B 1 8 ? 19.484 40.156 -4.254 1 41.38 8 ALA B O 1
ATOM 2263 N N . ALA B 1 9 ? 19.453 39.75 -6.398 1 37.12 9 ALA B N 1
ATOM 2264 C CA . ALA B 1 9 ? 18.125 39.156 -6.383 1 37.12 9 ALA B CA 1
ATOM 2265 C C . ALA B 1 9 ? 18.125 37.844 -5.605 1 37.12 9 ALA B C 1
ATOM 2267 O O . ALA B 1 9 ? 18.828 36.906 -5.969 1 37.12 9 ALA B O 1
ATOM 2268 N N . PHE B 1 10 ? 17.609 37.875 -4.383 1 38.28 10 PHE B N 1
ATOM 2269 C CA . PHE B 1 10 ? 17.281 36.625 -3.672 1 38.28 10 PHE B CA 1
ATOM 2270 C C . PHE B 1 10 ? 16.234 35.844 -4.426 1 38.28 10 PHE B C 1
ATOM 2272 O O . PHE B 1 10 ? 15.07 36.25 -4.516 1 38.28 10 PHE B O 1
ATOM 2279 N N . ALA B 1 11 ? 16.578 35.125 -5.387 1 34.75 11 ALA B N 1
ATOM 2280 C CA . ALA B 1 11 ? 15.656 34.125 -5.926 1 34.75 11 ALA B CA 1
ATOM 2281 C C . ALA B 1 11 ? 15.039 33.281 -4.809 1 34.75 11 ALA B C 1
ATOM 2283 O O . ALA B 1 11 ? 15.742 32.531 -4.117 1 34.75 11 ALA B O 1
ATOM 2284 N N . ALA B 1 12 ? 13.984 33.719 -4.426 1 36.5 12 ALA B N 1
ATOM 2285 C CA . ALA B 1 12 ? 13.172 32.812 -3.598 1 36.5 12 ALA B CA 1
ATOM 2286 C C . ALA B 1 12 ? 13.117 31.406 -4.184 1 36.5 12 ALA B C 1
ATOM 2288 O O . ALA B 1 12 ? 12.625 31.219 -5.297 1 36.5 12 ALA B O 1
ATOM 2289 N N . ILE B 1 13 ? 13.992 30.594 -3.816 1 39.62 13 ILE B N 1
ATOM 2290 C CA . ILE B 1 13 ? 13.797 29.172 -4.078 1 39.62 13 ILE B CA 1
ATOM 2291 C C . ILE B 1 13 ? 12.352 28.781 -3.748 1 39.62 13 ILE B C 1
ATOM 2293 O O . ILE B 1 13 ? 11.969 28.734 -2.576 1 39.62 13 ILE B O 1
ATOM 2297 N N . ILE B 1 14 ? 11.422 29.094 -4.566 1 41.16 14 ILE B N 1
ATOM 2298 C CA . ILE B 1 14 ? 10.062 28.578 -4.406 1 41.16 14 ILE B CA 1
ATOM 2299 C C . ILE B 1 14 ? 10.117 27.078 -4.109 1 41.16 14 ILE B C 1
ATOM 2301 O O . ILE B 1 14 ? 10.539 26.281 -4.953 1 41.16 14 ILE B O 1
ATOM 2305 N N . THR B 1 15 ? 10.328 26.672 -2.893 1 48.28 15 THR B N 1
ATOM 2306 C CA . THR B 1 15 ? 10.164 25.297 -2.416 1 48.28 15 THR B CA 1
ATOM 2307 C C . THR B 1 15 ? 8.852 24.703 -2.918 1 48.28 15 THR B C 1
ATOM 2309 O O . THR B 1 15 ? 7.773 25.219 -2.617 1 48.28 15 THR B O 1
ATOM 2312 N N . SER B 1 16 ? 8.742 24.203 -4.059 1 52.97 16 SER B N 1
ATOM 2313 C CA . SER B 1 16 ? 7.605 23.594 -4.734 1 52.97 16 SER B CA 1
ATOM 2314 C C . SER B 1 16 ? 6.926 22.562 -3.84 1 52.97 16 SER B C 1
ATOM 2316 O O . SER B 1 16 ? 7 21.359 -4.105 1 52.97 16 SER B O 1
ATOM 2318 N N . THR B 1 17 ? 6.777 22.859 -2.529 1 60.88 17 THR B N 1
ATOM 2319 C CA . THR B 1 17 ? 6.059 22.016 -1.581 1 60.88 17 THR B CA 1
ATOM 2320 C C . THR B 1 17 ? 4.551 22.219 -1.706 1 60.88 17 THR B C 1
ATOM 2322 O O . THR B 1 17 ? 3.805 21.953 -0.763 1 60.88 17 THR B O 1
ATOM 2325 N N . SER B 1 18 ? 4.055 22.562 -2.855 1 63.19 18 SER B N 1
ATOM 2326 C CA . SER B 1 18 ? 2.693 23.078 -2.992 1 63.19 18 SER B CA 1
ATOM 2327 C C . SER B 1 18 ? 1.666 21.969 -2.83 1 63.19 18 SER B C 1
ATOM 2329 O O . SER B 1 18 ? 0.504 22.219 -2.514 1 63.19 18 SER B O 1
ATOM 2331 N N . ALA B 1 19 ? 1.987 20.656 -2.639 1 81.06 19 ALA B N 1
ATOM 2332 C CA . ALA B 1 19 ? 0.998 19.578 -2.576 1 81.06 19 ALA B CA 1
ATOM 2333 C C . ALA B 1 19 ? 1.434 18.5 -1.604 1 81.06 19 ALA B C 1
ATOM 2335 O O . ALA B 1 19 ? 1.133 17.312 -1.808 1 81.06 19 ALA B O 1
ATOM 2336 N N . SER B 1 20 ? 2.01 19.047 -0.551 1 83.19 20 SER B N 1
ATOM 2337 C CA . SER B 1 20 ? 2.473 18.156 0.507 1 83.19 20 SER B CA 1
ATOM 2338 C C . SER B 1 20 ? 1.484 18.109 1.667 1 83.19 20 SER B C 1
ATOM 2340 O O . SER B 1 20 ? 0.494 18.844 1.674 1 83.19 20 SER B O 1
ATOM 2342 N N . CYS B 1 21 ? 1.77 17.281 2.57 1 88.38 21 CYS B N 1
ATOM 2343 C CA . CYS B 1 21 ? 0.963 17.219 3.785 1 88.38 21 CYS B CA 1
ATOM 2344 C C . CYS B 1 21 ? 0.997 18.547 4.531 1 88.38 21 CYS B C 1
ATOM 2346 O O . CYS B 1 21 ? 0.129 18.828 5.359 1 88.38 21 CYS B O 1
ATOM 2348 N N . LEU B 1 22 ? 1.911 19.484 4.148 1 85.94 22 LEU B N 1
ATOM 2349 C CA . LEU B 1 22 ? 2.076 20.781 4.797 1 85.94 22 LEU B CA 1
ATOM 2350 C C . LEU B 1 22 ? 1.24 21.859 4.094 1 85.94 22 LEU B C 1
ATOM 2352 O O . LEU B 1 22 ? 1.179 23 4.551 1 85.94 22 LEU B O 1
ATOM 2356 N N . HIS B 1 23 ? 0.652 21.469 3.062 1 88.88 23 HIS B N 1
ATOM 2357 C CA . HIS B 1 23 ? -0.035 22.453 2.244 1 88.88 23 HIS B CA 1
ATOM 2358 C C . HIS B 1 23 ? -0.976 23.312 3.088 1 88.88 23 HIS B C 1
ATOM 2360 O O . HIS B 1 23 ? -1.716 22.781 3.924 1 88.88 23 HIS B O 1
ATOM 2366 N N . GLY B 1 24 ? -0.842 24.609 2.932 1 87.81 24 GLY B N 1
ATOM 2367 C CA . GLY B 1 24 ? -1.698 25.547 3.645 1 87.81 24 GLY B CA 1
ATOM 2368 C C . GLY B 1 24 ? -1.084 26.047 4.934 1 87.81 24 GLY B C 1
ATOM 2369 O O . GLY B 1 24 ? -1.545 27.047 5.5 1 87.81 24 GLY B O 1
ATOM 2370 N N . THR B 1 25 ? -0.057 25.391 5.449 1 90.81 25 THR B N 1
ATOM 2371 C CA . THR B 1 25 ? 0.668 25.891 6.609 1 90.81 25 THR B CA 1
ATOM 2372 C C . THR B 1 25 ? 1.556 27.078 6.227 1 90.81 25 THR B C 1
ATOM 2374 O O . THR B 1 25 ? 1.686 27.406 5.043 1 90.81 25 THR B O 1
ATOM 2377 N N . SER B 1 26 ? 2.184 27.672 7.254 1 89.06 26 SER B N 1
ATOM 2378 C CA . SER B 1 26 ? 3.084 28.797 6.996 1 89.06 26 SER B CA 1
ATOM 2379 C C . SER B 1 26 ? 4.352 28.328 6.285 1 89.06 26 SER B C 1
ATOM 2381 O O . SER B 1 26 ? 5.035 29.125 5.645 1 89.06 26 SER B O 1
ATOM 2383 N N . LEU B 1 27 ? 4.652 27.062 6.395 1 86.69 27 LEU B N 1
ATOM 2384 C CA . LEU B 1 27 ? 5.848 26.484 5.785 1 86.69 27 LEU B CA 1
ATOM 2385 C C . LEU B 1 27 ? 5.602 26.156 4.316 1 86.69 27 LEU B C 1
ATOM 2387 O O . LEU B 1 27 ? 6.551 25.953 3.553 1 86.69 27 LEU B O 1
ATOM 2391 N N . ALA B 1 28 ? 4.352 26.016 3.924 1 88.81 28 ALA B N 1
ATOM 2392 C CA . ALA B 1 28 ? 3.904 25.766 2.555 1 88.81 28 ALA B CA 1
ATOM 2393 C C . ALA B 1 28 ? 2.553 26.422 2.291 1 88.81 28 ALA B C 1
ATOM 2395 O O . ALA B 1 28 ? 1.536 25.734 2.164 1 88.81 28 ALA B O 1
ATOM 2396 N N . PRO B 1 29 ? 2.555 27.688 2.102 1 91.69 29 PRO B N 1
ATOM 2397 C CA . PRO B 1 29 ? 1.292 28.422 2.006 1 91.69 29 PRO B CA 1
ATOM 2398 C C . PRO B 1 29 ? 0.467 28.031 0.786 1 91.69 29 PRO B C 1
ATOM 2400 O O . PRO B 1 29 ? 1.028 27.719 -0.269 1 91.69 29 PRO B O 1
ATOM 2403 N N . ARG B 1 30 ? -0.825 28.109 0.958 1 92.38 30 ARG B N 1
ATOM 2404 C CA . ARG B 1 30 ? -1.762 27.797 -0.12 1 92.38 30 ARG B CA 1
ATOM 2405 C C . ARG B 1 30 ? -1.692 28.859 -1.217 1 92.38 30 ARG B C 1
ATOM 2407 O O . ARG B 1 30 ? -1.622 30.047 -0.93 1 92.38 30 ARG B O 1
ATOM 2414 N N . LEU B 1 31 ? -1.715 28.344 -2.447 1 90.62 31 LEU B N 1
ATOM 2415 C CA . LEU B 1 31 ? -1.742 29.203 -3.619 1 90.62 31 LEU B CA 1
ATOM 2416 C C . LEU B 1 31 ? -2.918 28.859 -4.523 1 90.62 31 LEU B C 1
ATOM 2418 O O . LEU B 1 31 ? -3.227 27.688 -4.727 1 90.62 31 LEU B O 1
ATOM 2422 N N . VAL B 1 32 ? -3.576 29.906 -5.031 1 93.06 32 VAL B N 1
ATOM 2423 C CA . VAL B 1 32 ? -4.648 29.766 -6.008 1 93.06 32 VAL B CA 1
ATOM 2424 C C . VAL B 1 32 ? -4.297 30.516 -7.285 1 93.06 32 VAL B C 1
ATOM 2426 O O . VAL B 1 32 ? -3.984 31.703 -7.242 1 93.06 32 VAL B O 1
ATOM 2429 N N . ASN B 1 33 ? -4.391 29.812 -8.312 1 93.62 33 ASN B N 1
ATOM 2430 C CA . ASN B 1 33 ? -4.117 30.438 -9.594 1 93.62 33 ASN B CA 1
ATOM 2431 C C . ASN B 1 33 ? -5.215 31.422 -9.984 1 93.62 33 ASN B C 1
ATOM 2433 O O . ASN B 1 33 ? -6.32 31.375 -9.445 1 93.62 33 ASN B O 1
ATOM 2437 N N . HIS B 1 34 ? -4.895 32.219 -10.938 1 94.56 34 HIS B N 1
ATOM 2438 C CA . HIS B 1 34 ? -5.828 33.25 -11.391 1 94.56 34 HIS B CA 1
ATOM 2439 C C . HIS B 1 34 ? -7.113 32.625 -11.93 1 94.56 34 HIS B C 1
ATOM 2441 O O . HIS B 1 34 ? -8.188 33.219 -11.797 1 94.56 34 HIS B O 1
ATOM 2447 N N . ASP B 1 35 ? -6.965 31.469 -12.469 1 94.69 35 ASP B N 1
ATOM 2448 C CA . ASP B 1 35 ? -8.125 30.812 -13.07 1 94.69 35 ASP B CA 1
ATOM 2449 C C . ASP B 1 35 ? -8.891 30 -12.039 1 94.69 35 ASP B C 1
ATOM 2451 O O . ASP B 1 35 ? -9.812 29.25 -12.383 1 94.69 35 ASP B O 1
ATOM 2455 N N . GLY B 1 36 ? -8.477 30.047 -10.828 1 94 36 GLY B N 1
ATOM 2456 C CA . GLY B 1 36 ? -9.195 29.406 -9.75 1 94 36 GLY B CA 1
ATOM 2457 C C . GLY B 1 36 ? -8.672 28.016 -9.43 1 94 36 GLY B C 1
ATOM 2458 O O . GLY B 1 36 ? -9.109 27.391 -8.469 1 94 36 GLY B O 1
ATOM 2459 N N . THR B 1 37 ? -7.719 27.562 -10.219 1 95.62 37 THR B N 1
ATOM 2460 C CA . THR B 1 37 ? -7.129 26.25 -9.969 1 95.62 37 THR B CA 1
ATOM 2461 C C . THR B 1 37 ? -6.027 26.344 -8.914 1 95.62 37 THR B C 1
ATOM 2463 O O . THR B 1 37 ? -5.629 27.453 -8.523 1 95.62 37 THR B O 1
ATOM 2466 N N . VAL B 1 38 ? -5.668 25.219 -8.398 1 96.31 38 VAL B N 1
ATOM 2467 C CA . VAL B 1 38 ? -4.57 25.172 -7.438 1 96.31 38 VAL B CA 1
ATOM 2468 C C . VAL B 1 38 ? -3.391 24.406 -8.031 1 96.31 38 VAL B C 1
ATOM 2470 O O . VAL B 1 38 ? -3.576 23.531 -8.875 1 96.31 38 VAL B O 1
ATOM 2473 N N . PRO B 1 39 ? -2.193 24.75 -7.594 1 95.19 39 PRO B N 1
ATOM 2474 C CA . PRO B 1 39 ? -1.038 23.984 -8.078 1 95.19 39 PRO B CA 1
ATOM 2475 C C . PRO B 1 39 ? -1.116 22.516 -7.719 1 95.19 39 PRO B C 1
ATOM 2477 O O . PRO B 1 39 ? -1.625 22.156 -6.652 1 95.19 39 PRO B O 1
ATOM 2480 N N . ILE B 1 40 ? -0.563 21.734 -8.594 1 96.06 40 ILE B N 1
ATOM 2481 C CA . ILE B 1 40 ? -0.579 20.297 -8.383 1 96.06 40 ILE B CA 1
ATOM 2482 C C . ILE B 1 40 ? 0.789 19.828 -7.887 1 96.06 40 ILE B C 1
ATOM 2484 O O . ILE B 1 40 ? 1.805 20.484 -8.148 1 96.06 40 ILE B O 1
ATOM 2488 N N . ALA B 1 41 ? 0.797 18.719 -7.254 1 95.19 41 ALA B N 1
ATOM 2489 C CA . ALA B 1 41 ? 2.021 18.172 -6.684 1 95.19 41 ALA B CA 1
ATOM 2490 C C . ALA B 1 41 ? 3.057 17.891 -7.77 1 95.19 41 ALA B C 1
ATOM 2492 O O . ALA B 1 41 ? 2.711 17.469 -8.875 1 95.19 41 ALA B O 1
ATOM 2493 N N . THR B 1 42 ? 4.32 18.047 -7.379 1 95.25 42 THR B N 1
ATOM 2494 C CA . THR B 1 42 ? 5.422 17.734 -8.289 1 95.25 42 THR B CA 1
ATOM 2495 C C . THR B 1 42 ? 6.027 16.375 -7.969 1 95.25 42 THR B C 1
ATOM 2497 O O . THR B 1 42 ? 7.047 15.992 -8.547 1 95.25 42 THR B O 1
ATOM 2500 N N . PHE B 1 43 ? 5.512 15.742 -7.023 1 97.75 43 PHE B N 1
ATOM 2501 C CA . PHE B 1 43 ? 5.855 14.367 -6.672 1 97.75 43 PHE B CA 1
ATOM 2502 C C . PHE B 1 43 ? 4.645 13.453 -6.805 1 97.75 43 PHE B C 1
ATOM 2504 O O . PHE B 1 43 ? 3.514 13.93 -6.941 1 97.75 43 PHE B O 1
ATOM 2511 N N . ASN B 1 44 ? 4.867 12.25 -6.871 1 97.62 44 ASN B N 1
ATOM 2512 C CA . ASN B 1 44 ? 3.811 11.242 -6.859 1 97.62 44 ASN B CA 1
ATOM 2513 C C . ASN B 1 44 ? 4.273 9.953 -6.188 1 97.62 44 ASN B C 1
ATOM 2515 O O . ASN B 1 44 ? 5.098 9.984 -5.273 1 97.62 44 ASN B O 1
ATOM 2519 N N . TYR B 1 45 ? 3.672 8.836 -6.461 1 98.19 45 TYR B N 1
ATOM 2520 C CA . TYR B 1 45 ? 3.943 7.609 -5.715 1 98.19 45 TYR B CA 1
ATOM 2521 C C . TYR B 1 45 ? 4.34 6.477 -6.652 1 98.19 45 TYR B C 1
ATOM 2523 O O . TYR B 1 45 ? 4.262 5.301 -6.281 1 98.19 45 TYR B O 1
ATOM 2531 N N . THR B 1 46 ? 4.715 6.867 -7.855 1 97.62 46 THR B N 1
ATOM 2532 C CA . THR B 1 46 ? 4.984 5.871 -8.883 1 97.62 46 THR B CA 1
ATOM 2533 C C . THR B 1 46 ? 6.348 6.109 -9.523 1 97.62 46 THR B C 1
ATOM 2535 O O . THR B 1 46 ? 6.695 7.25 -9.852 1 97.62 46 THR B O 1
ATOM 2538 N N . GLY B 1 47 ? 7.102 5.031 -9.68 1 97.12 47 GLY B N 1
ATOM 2539 C CA . GLY B 1 47 ? 8.352 5.113 -10.414 1 97.12 47 GLY B CA 1
ATOM 2540 C C . GLY B 1 47 ? 9.289 6.184 -9.891 1 97.12 47 GLY B C 1
ATOM 2541 O O . GLY B 1 47 ? 9.5 6.289 -8.68 1 97.12 47 GLY B O 1
ATOM 2542 N N . GLU B 1 48 ? 9.797 6.984 -10.781 1 97.31 48 GLU B N 1
ATOM 2543 C CA . GLU B 1 48 ? 10.805 7.977 -10.414 1 97.31 48 GLU B CA 1
ATOM 2544 C C . GLU B 1 48 ? 10.156 9.242 -9.867 1 97.31 48 GLU B C 1
ATOM 2546 O O . GLU B 1 48 ? 10.852 10.156 -9.414 1 97.31 48 GLU B O 1
ATOM 2551 N N . GLY B 1 49 ? 8.883 9.305 -9.867 1 97.69 49 GLY B N 1
ATOM 2552 C CA . GLY B 1 49 ? 8.164 10.352 -9.164 1 97.69 49 GLY B CA 1
ATOM 2553 C C . GLY B 1 49 ? 7.773 9.953 -7.75 1 97.69 49 GLY B C 1
ATOM 2554 O O . GLY B 1 49 ? 7.227 10.773 -7 1 97.69 49 GLY B O 1
ATOM 2555 N N . GLY B 1 50 ? 8.156 8.727 -7.434 1 98.12 50 GLY B N 1
ATOM 2556 C CA . GLY B 1 50 ? 7.695 8.156 -6.184 1 98.12 50 GLY B CA 1
ATOM 2557 C C . GLY B 1 50 ? 8.703 8.289 -5.059 1 98.12 50 GLY B C 1
ATOM 2558 O O . GLY B 1 50 ? 9.758 8.898 -5.234 1 98.12 50 GLY B O 1
ATOM 2559 N N . PRO B 1 51 ? 8.375 7.699 -3.908 1 98.5 51 PRO B N 1
ATOM 2560 C CA . PRO B 1 51 ? 9.086 7.953 -2.654 1 98.5 51 PRO B CA 1
ATOM 2561 C C . PRO B 1 51 ? 10.562 7.566 -2.723 1 98.5 51 PRO B C 1
ATOM 2563 O O . PRO B 1 51 ? 11.398 8.18 -2.053 1 98.5 51 PRO B O 1
ATOM 2566 N N . LEU B 1 52 ? 10.922 6.605 -3.512 1 98.44 52 LEU B N 1
ATOM 2567 C CA . LEU B 1 52 ? 12.305 6.152 -3.555 1 98.44 52 LEU B CA 1
ATOM 2568 C C . LEU B 1 52 ? 13.172 7.121 -4.355 1 98.44 52 LEU B C 1
ATOM 2570 O O . LEU B 1 52 ? 14.398 6.992 -4.379 1 98.44 52 LEU B O 1
ATOM 2574 N N . HIS B 1 53 ? 12.547 8.109 -4.949 1 98.19 53 HIS B N 1
ATOM 2575 C CA . HIS B 1 53 ? 13.305 9.094 -5.719 1 98.19 53 HIS B CA 1
ATOM 2576 C C . HIS B 1 53 ? 12.938 10.516 -5.312 1 98.19 53 HIS B C 1
ATOM 2578 O O . HIS B 1 53 ? 13.266 11.469 -6.02 1 98.19 53 HIS B O 1
ATOM 2584 N N . TRP B 1 54 ? 12.227 10.688 -4.234 1 98.56 54 TRP B N 1
ATOM 2585 C CA . TRP B 1 54 ? 11.828 12.031 -3.809 1 98.56 54 TRP B CA 1
ATOM 2586 C C . TRP B 1 54 ? 13.055 12.891 -3.516 1 98.56 54 TRP B C 1
ATOM 2588 O O . TRP B 1 54 ? 13.055 14.094 -3.801 1 98.56 54 TRP B O 1
ATOM 2598 N N . VAL B 1 55 ? 14.102 12.297 -2.941 1 98 55 VAL B N 1
ATOM 2599 C CA . VAL B 1 55 ? 15.336 13.047 -2.729 1 98 55 VAL B CA 1
ATOM 2600 C C . VAL B 1 55 ? 15.852 13.578 -4.062 1 98 55 VAL B C 1
ATOM 2602 O O . VAL B 1 55 ? 16.25 14.742 -4.16 1 98 55 VAL B O 1
ATOM 2605 N N . GLY B 1 56 ? 15.742 12.805 -5.074 1 97.44 56 GLY B N 1
ATOM 2606 C CA . GLY B 1 56 ? 16.25 13.164 -6.387 1 97.44 56 GLY B CA 1
ATOM 2607 C C . GLY B 1 56 ? 15.43 14.25 -7.066 1 97.44 56 GLY B C 1
ATOM 2608 O O . GLY B 1 56 ? 15.93 14.961 -7.938 1 97.44 56 GLY B O 1
ATOM 2609 N N . LEU B 1 57 ? 14.219 14.383 -6.711 1 97.56 57 LEU B N 1
ATOM 2610 C CA . LEU B 1 57 ? 13.367 15.406 -7.293 1 97.56 57 LEU B CA 1
ATOM 2611 C C . LEU B 1 57 ? 13.82 16.797 -6.855 1 97.56 57 LEU B C 1
ATOM 2613 O O . LEU B 1 57 ? 13.641 17.781 -7.59 1 97.56 57 LEU B O 1
ATOM 2617 N N . ASN B 1 58 ? 14.266 16.953 -5.668 1 97 58 ASN B N 1
ATOM 2618 C CA . ASN B 1 58 ? 14.844 18.172 -5.09 1 97 58 ASN B CA 1
ATOM 2619 C C . ASN B 1 58 ? 15.789 17.844 -3.936 1 97 58 ASN B C 1
ATOM 2621 O O . ASN B 1 58 ? 15.375 17.828 -2.773 1 97 58 ASN B O 1
ATOM 2625 N N . ALA B 1 59 ? 17.016 17.656 -4.227 1 95.19 59 ALA B N 1
ATOM 2626 C CA . ALA B 1 59 ? 17.984 17.078 -3.312 1 95.19 59 ALA B CA 1
ATOM 2627 C C . ALA B 1 59 ? 18.125 17.922 -2.051 1 95.19 59 ALA B C 1
ATOM 2629 O O . ALA B 1 59 ? 18.391 17.391 -0.967 1 95.19 59 ALA B O 1
ATOM 2630 N N . THR B 1 60 ? 17.969 19.172 -2.168 1 95.25 60 THR B N 1
ATOM 2631 C CA . THR B 1 60 ? 18.125 20.062 -1.023 1 95.25 60 THR B CA 1
ATOM 2632 C C . THR B 1 60 ? 16.859 20.047 -0.163 1 95.25 60 THR B C 1
ATOM 2634 O O . THR B 1 60 ? 16.922 19.766 1.035 1 95.25 60 THR B O 1
ATOM 2637 N N . ALA B 1 61 ? 15.734 20.188 -0.782 1 95.12 61 ALA B N 1
ATOM 2638 C CA . ALA B 1 61 ? 14.484 20.328 -0.038 1 95.12 61 ALA B CA 1
ATOM 2639 C C . ALA B 1 61 ? 14.039 19 0.538 1 95.12 61 ALA B C 1
ATOM 2641 O O . ALA B 1 61 ? 13.469 18.938 1.632 1 95.12 61 ALA B O 1
ATOM 2642 N N . ASN B 1 62 ? 14.312 17.875 -0.209 1 97.69 62 ASN B N 1
ATOM 2643 C CA . ASN B 1 62 ? 13.75 16.578 0.145 1 97.69 62 ASN B CA 1
ATOM 2644 C C . ASN B 1 62 ? 14.805 15.672 0.792 1 97.69 62 ASN B C 1
ATOM 2646 O O . ASN B 1 62 ? 14.641 14.453 0.828 1 97.69 62 ASN B O 1
ATOM 2650 N N . ARG B 1 63 ? 15.812 16.266 1.312 1 97.38 63 ARG B N 1
ATOM 2651 C CA . ARG B 1 63 ? 16.938 15.5 1.834 1 97.38 63 ARG B CA 1
ATOM 2652 C C . ARG B 1 63 ? 16.484 14.516 2.91 1 97.38 63 ARG B C 1
ATOM 2654 O O . ARG B 1 63 ? 16.953 13.375 2.953 1 97.38 63 ARG B O 1
ATOM 2661 N N . GLU B 1 64 ? 15.578 14.922 3.729 1 97.56 64 GLU B N 1
ATOM 2662 C CA . GLU B 1 64 ? 15.18 14.125 4.883 1 97.56 64 GLU B CA 1
ATOM 2663 C C . GLU B 1 64 ? 14.406 12.875 4.453 1 97.56 64 GLU B C 1
ATOM 2665 O O . GLU B 1 64 ? 14.344 11.891 5.191 1 97.56 64 GLU B O 1
ATOM 2670 N N . CYS B 1 65 ? 13.891 12.867 3.24 1 98.31 65 CYS B N 1
ATOM 2671 C CA . CYS B 1 65 ? 13.164 11.703 2.748 1 98.31 65 CYS B CA 1
ATOM 2672 C C . CYS B 1 65 ? 14.086 10.484 2.682 1 98.31 65 CYS B C 1
ATOM 2674 O O . CYS B 1 65 ? 13.625 9.352 2.824 1 98.31 65 CYS B O 1
ATOM 2676 N N . GLY B 1 66 ? 15.352 10.727 2.543 1 98 66 GLY B N 1
ATOM 2677 C CA . GLY B 1 66 ? 16.266 9.617 2.363 1 98 66 GLY B CA 1
ATOM 2678 C C . GLY B 1 66 ? 17.328 9.539 3.447 1 98 66 GLY B C 1
ATOM 2679 O O . GLY B 1 66 ? 18.078 8.562 3.518 1 98 66 GLY B O 1
ATOM 2680 N N . HIS B 1 67 ? 17.328 10.578 4.398 1 97.19 67 HIS B N 1
ATOM 2681 C CA . HIS B 1 67 ? 18.391 10.617 5.391 1 97.19 67 HIS B CA 1
ATOM 2682 C C . HIS B 1 67 ? 17.828 10.742 6.801 1 97.19 67 HIS B C 1
ATOM 2684 O O . HIS B 1 67 ? 18.531 10.492 7.781 1 97.19 67 HIS B O 1
ATOM 2690 N N . GLY B 1 68 ? 16.562 11.156 6.879 1 97.69 68 GLY B N 1
ATOM 2691 C CA . GLY B 1 68 ? 16 11.383 8.195 1 97.69 68 GLY B CA 1
ATOM 2692 C C . GLY B 1 68 ? 15.875 10.117 9.023 1 97.69 68 GLY B C 1
ATOM 2693 O O . GLY B 1 68 ? 15.531 9.055 8.492 1 97.69 68 GLY B O 1
ATOM 2694 N N . GLN B 1 69 ? 16.016 10.188 10.352 1 96.75 69 GLN B N 1
ATOM 2695 C CA . GLN B 1 69 ? 16.016 9.008 11.219 1 96.75 69 GLN B CA 1
ATOM 2696 C C . GLN B 1 69 ? 14.695 8.898 11.992 1 96.75 69 GLN B C 1
ATOM 2698 O O . GLN B 1 69 ? 14.492 7.949 12.75 1 96.75 69 GLN B O 1
ATOM 2703 N N . THR B 1 70 ? 13.914 9.836 11.836 1 97.69 70 THR B N 1
ATOM 2704 C CA . THR B 1 70 ? 12.594 9.812 12.469 1 97.69 70 THR B CA 1
ATOM 2705 C C . THR B 1 70 ? 11.492 10.016 11.43 1 97.69 70 THR B C 1
ATOM 2707 O O . THR B 1 70 ? 10.672 10.922 11.57 1 97.69 70 THR B O 1
ATOM 2710 N N . GLN B 1 71 ? 11.508 9.141 10.531 1 98.38 71 GLN B N 1
ATOM 2711 C CA . GLN B 1 71 ? 10.641 9.305 9.367 1 98.38 71 GLN B CA 1
ATOM 2712 C C . GLN B 1 71 ? 9.281 8.641 9.594 1 98.38 71 GLN B C 1
ATOM 2714 O O . GLN B 1 71 ? 9.156 7.746 10.438 1 98.38 71 GLN B O 1
ATOM 2719 N N . SER B 1 72 ? 8.305 9.164 8.922 1 98.62 72 SER B N 1
ATOM 2720 C CA . SER B 1 72 ? 6.934 8.656 8.883 1 98.62 72 SER B CA 1
ATOM 2721 C C . SER B 1 72 ? 6.531 8.281 7.457 1 98.62 72 SER B C 1
ATOM 2723 O O . SER B 1 72 ? 7.105 8.781 6.492 1 98.62 72 SER B O 1
ATOM 2725 N N . PRO B 1 73 ? 5.5 7.391 7.355 1 98.81 73 PRO B N 1
ATOM 2726 C CA . PRO B 1 73 ? 4.715 6.691 8.375 1 98.81 73 PRO B CA 1
ATOM 2727 C C . PRO B 1 73 ? 5.441 5.477 8.945 1 98.81 73 PRO B C 1
ATOM 2729 O O . PRO B 1 73 ? 6.414 5 8.359 1 98.81 73 PRO B O 1
ATOM 2732 N N . ILE B 1 74 ? 5 5.016 10.078 1 98.69 74 ILE B N 1
ATOM 2733 C CA . ILE B 1 74 ? 5.602 3.824 10.672 1 98.69 74 ILE B CA 1
ATOM 2734 C C . ILE B 1 74 ? 4.523 2.77 10.914 1 98.69 74 ILE B C 1
ATOM 2736 O O . ILE B 1 74 ? 3.334 3.035 10.742 1 98.69 74 ILE B O 1
ATOM 2740 N N . VAL B 1 75 ? 4.965 1.556 11.219 1 98.62 75 VAL B N 1
ATOM 2741 C CA . VAL B 1 75 ? 4.086 0.527 11.758 1 98.62 75 VAL B CA 1
ATOM 2742 C C . VAL B 1 75 ? 3.959 0.696 13.273 1 98.62 75 VAL B C 1
ATOM 2744 O O . VAL B 1 75 ? 4.953 0.616 13.992 1 98.62 75 VAL B O 1
ATOM 2747 N N . ILE B 1 76 ? 2.736 0.933 13.695 1 98.25 76 ILE B N 1
ATOM 2748 C CA . ILE B 1 76 ? 2.467 1.075 15.125 1 98.25 76 ILE B CA 1
ATOM 2749 C C . ILE B 1 76 ? 2.402 -0.303 15.781 1 98.25 76 ILE B C 1
ATOM 2751 O O . ILE B 1 76 ? 1.62 -1.16 15.359 1 98.25 76 ILE B O 1
ATOM 2755 N N . ASN B 1 77 ? 3.252 -0.516 16.656 1 97.44 77 ASN B N 1
ATOM 2756 C CA . ASN B 1 77 ? 3.182 -1.687 17.516 1 97.44 77 ASN B CA 1
ATOM 2757 C C . ASN B 1 77 ? 2.395 -1.395 18.797 1 97.44 77 ASN B C 1
ATOM 2759 O O . ASN B 1 77 ? 2.895 -0.719 19.703 1 97.44 77 ASN B O 1
ATOM 2763 N N . THR B 1 78 ? 1.234 -1.96 18.891 1 96.69 78 THR B N 1
ATOM 2764 C CA . THR B 1 78 ? 0.31 -1.575 19.953 1 96.69 78 THR B CA 1
ATOM 2765 C C . THR B 1 78 ? 0.821 -2.047 21.312 1 96.69 78 THR B C 1
ATOM 2767 O O . THR B 1 78 ? 0.374 -1.558 22.359 1 96.69 78 THR B O 1
ATOM 2770 N N . ALA B 1 79 ? 1.777 -2.955 21.344 1 94.75 79 ALA B N 1
ATOM 2771 C CA . ALA B 1 79 ? 2.322 -3.471 22.609 1 94.75 79 ALA B CA 1
ATOM 2772 C C . ALA B 1 79 ? 3.287 -2.471 23.234 1 94.75 79 ALA B C 1
ATOM 2774 O O . ALA B 1 79 ? 3.498 -2.486 24.453 1 94.75 79 ALA B O 1
ATOM 2775 N N . ILE B 1 80 ? 3.834 -1.578 22.344 1 92 80 ILE B N 1
ATOM 2776 C CA . ILE B 1 80 ? 4.918 -0.782 22.906 1 92 80 ILE B CA 1
ATOM 2777 C C . ILE B 1 80 ? 4.672 0.699 22.625 1 92 80 ILE B C 1
ATOM 2779 O O . ILE B 1 80 ? 5.277 1.566 23.266 1 92 80 ILE B O 1
ATOM 2783 N N . VAL B 1 81 ? 3.803 1.018 21.719 1 91.38 81 VAL B N 1
ATOM 2784 C CA . VAL B 1 81 ? 3.607 2.414 21.344 1 91.38 81 VAL B CA 1
ATOM 2785 C C . VAL B 1 81 ? 3.066 3.199 22.547 1 91.38 81 VAL B C 1
ATOM 2787 O O . VAL B 1 81 ? 2.166 2.732 23.25 1 91.38 81 VAL B O 1
ATOM 2790 N N . PRO B 1 82 ? 3.621 4.371 22.781 1 92.06 82 PRO B N 1
ATOM 2791 C CA . PRO B 1 82 ? 3.053 5.199 23.844 1 92.06 82 PRO B CA 1
ATOM 2792 C C . PRO B 1 82 ? 1.622 5.641 23.562 1 92.06 82 PRO B C 1
ATOM 2794 O O . PRO B 1 82 ? 1.267 5.863 22.391 1 92.06 82 PRO B O 1
ATOM 2797 N N . GLN B 1 83 ? 0.865 5.738 24.594 1 95.44 83 GLN B N 1
ATOM 2798 C CA . GLN B 1 83 ? -0.476 6.312 24.578 1 95.44 83 GLN B CA 1
ATOM 2799 C C . GLN B 1 83 ? -0.536 7.605 25.391 1 95.44 83 GLN B C 1
ATOM 2801 O O . GLN B 1 83 ? 0.078 7.703 26.453 1 95.44 83 GLN B O 1
ATOM 2806 N N . VAL B 1 84 ? -1.268 8.5 24.828 1 96 84 VAL B N 1
ATOM 2807 C CA . VAL B 1 84 ? -1.375 9.75 25.594 1 96 84 VAL B CA 1
ATOM 2808 C C . VAL B 1 84 ? -2.322 9.555 26.766 1 96 84 VAL B C 1
ATOM 2810 O O . VAL B 1 84 ? -3.283 8.781 26.688 1 96 84 VAL B O 1
ATOM 2813 N N . PRO B 1 85 ? -2.068 10.32 27.875 1 94.19 85 PRO B N 1
ATOM 2814 C CA . PRO B 1 85 ? -3.055 10.281 28.953 1 94.19 85 PRO B CA 1
ATOM 2815 C C . PRO B 1 85 ? -4.422 10.805 28.516 1 94.19 85 PRO B C 1
ATOM 2817 O O . PRO B 1 85 ? -4.512 11.734 27.719 1 94.19 85 PRO B O 1
ATOM 2820 N N . LYS B 1 86 ? -5.438 10.172 29.125 1 92.5 86 LYS B N 1
ATOM 2821 C CA . LYS B 1 86 ? -6.797 10.609 28.812 1 92.5 86 LYS B CA 1
ATOM 2822 C C . LYS B 1 86 ? -6.969 12.102 29.094 1 92.5 86 LYS B C 1
ATOM 2824 O O . LYS B 1 86 ? -6.559 12.602 30.141 1 92.5 86 LYS B O 1
ATOM 2829 N N . GLY B 1 87 ? -7.418 12.789 28.109 1 92.56 87 GLY B N 1
ATOM 2830 C CA . GLY B 1 87 ? -7.723 14.203 28.266 1 92.56 87 GLY B CA 1
ATOM 2831 C C . GLY B 1 87 ? -6.547 15.109 27.969 1 92.56 87 GLY B C 1
ATOM 2832 O O . GLY B 1 87 ? -6.691 16.328 27.922 1 92.56 87 GLY B O 1
ATOM 2833 N N . SER B 1 88 ? -5.406 14.578 27.688 1 94.69 88 SER B N 1
ATOM 2834 C CA . SER B 1 88 ? -4.219 15.406 27.469 1 94.69 88 SER B CA 1
ATOM 2835 C C . SER B 1 88 ? -4.176 15.961 26.047 1 94.69 88 SER B C 1
ATOM 2837 O O . SER B 1 88 ? -3.439 16.906 25.781 1 94.69 88 SER B O 1
ATOM 2839 N N . VAL B 1 89 ? -4.891 15.367 25.203 1 98 89 VAL B N 1
ATOM 2840 C CA . VAL B 1 89 ? -5.062 15.852 23.828 1 98 89 VAL B CA 1
ATOM 2841 C C . VAL B 1 89 ? -6.52 16.25 23.609 1 98 89 VAL B C 1
ATOM 2843 O O . VAL B 1 89 ? -7.426 15.43 23.719 1 98 89 VAL B O 1
ATOM 2846 N N . THR B 1 90 ? -6.688 17.516 23.297 1 98.31 90 THR B N 1
ATOM 2847 C CA . THR B 1 90 ? -8.039 18.031 23.094 1 98.31 90 THR B CA 1
ATOM 2848 C C . THR B 1 90 ? -8.164 18.703 21.719 1 98.31 90 THR B C 1
ATOM 2850 O O . THR B 1 90 ? -7.406 19.625 21.406 1 98.31 90 THR B O 1
ATOM 2853 N N . MET B 1 91 ? -9.117 18.25 21.031 1 98.69 91 MET B N 1
ATOM 2854 C CA . MET B 1 91 ? -9.391 18.766 19.688 1 98.69 91 MET B CA 1
ATOM 2855 C C . MET B 1 91 ? -10.758 19.438 19.625 1 98.69 91 MET B C 1
ATOM 2857 O O . MET B 1 91 ? -11.719 18.938 20.219 1 98.69 91 MET B O 1
ATOM 2861 N N . SER B 1 92 ? -10.844 20.578 18.969 1 98.62 92 SER B N 1
ATOM 2862 C CA . SER B 1 92 ? -12.086 21.312 18.75 1 98.62 92 SER B CA 1
ATOM 2863 C C . SER B 1 92 ? -12.156 21.875 17.328 1 98.62 92 SER B C 1
ATOM 2865 O O . SER B 1 92 ? -11.32 22.688 16.953 1 98.62 92 SER B O 1
ATOM 2867 N N . ILE B 1 93 ? -13.141 21.406 16.594 1 98.69 93 ILE B N 1
ATOM 2868 C CA . ILE B 1 93 ? -13.383 21.875 15.242 1 98.69 93 ILE B CA 1
ATOM 2869 C C . ILE B 1 93 ? -14.852 22.281 15.086 1 98.69 93 ILE B C 1
ATOM 2871 O O . ILE B 1 93 ? -15.742 21.438 15.219 1 98.69 93 ILE B O 1
ATOM 2875 N N . PRO B 1 94 ? -15.109 23.516 14.82 1 97.94 94 PRO B N 1
ATOM 2876 C CA . PRO B 1 94 ? -16.5 23.953 14.664 1 97.94 94 PRO B CA 1
ATOM 2877 C C . PRO B 1 94 ? -17.125 23.438 13.375 1 97.94 94 PRO B C 1
ATOM 2879 O O . PRO B 1 94 ? -16.422 23.219 12.383 1 97.94 94 PRO B O 1
ATOM 2882 N N . SER B 1 95 ? -18.438 23.297 13.438 1 97.69 95 SER B N 1
ATOM 2883 C CA . SER B 1 95 ? -19.156 23.016 12.195 1 97.69 95 SER B CA 1
ATOM 2884 C C . SER B 1 95 ? -19.094 24.203 11.25 1 97.69 95 SER B C 1
ATOM 2886 O O . SER B 1 95 ? -19.031 25.359 11.688 1 97.69 95 SER B O 1
ATOM 2888 N N . VAL B 1 96 ? -19.109 23.875 9.977 1 98.12 96 VAL B N 1
ATOM 2889 C CA . VAL B 1 96 ? -19.078 24.938 8.977 1 98.12 96 VAL B CA 1
ATOM 2890 C C . VAL B 1 96 ? -20.156 24.688 7.922 1 98.12 96 VAL B C 1
ATOM 2892 O O . VAL B 1 96 ? -20.5 23.531 7.645 1 98.12 96 VAL B O 1
ATOM 2895 N N . LEU B 1 97 ? -20.625 25.75 7.309 1 97.12 97 LEU B N 1
ATOM 2896 C CA . LEU B 1 97 ? -21.625 25.625 6.266 1 97.12 97 LEU B CA 1
ATOM 2897 C C . LEU B 1 97 ? -21.031 25.047 4.992 1 97.12 97 LEU B C 1
ATOM 2899 O O . LEU B 1 97 ? -21.703 24.344 4.238 1 97.12 97 LEU B O 1
ATOM 2903 N N . SER B 1 98 ? -19.812 25.406 4.797 1 96.62 98 SER B N 1
ATOM 2904 C CA . SER B 1 98 ? -19.047 24.906 3.662 1 96.62 98 SER B CA 1
ATOM 2905 C C . SER B 1 98 ? -17.547 25.141 3.857 1 96.62 98 SER B C 1
ATOM 2907 O O . SER B 1 98 ? -17.141 25.953 4.691 1 96.62 98 SER B O 1
ATOM 2909 N N . ALA B 1 99 ? -16.781 24.375 3.166 1 98 99 ALA B N 1
ATOM 2910 C CA . ALA B 1 99 ? -15.32 24.531 3.16 1 98 99 ALA B CA 1
ATOM 2911 C C . ALA B 1 99 ? -14.758 24.297 1.762 1 98 99 ALA B C 1
ATOM 2913 O O . ALA B 1 99 ? -15.359 23.609 0.944 1 98 99 ALA B O 1
ATOM 2914 N N . GLU B 1 100 ? -13.648 24.922 1.483 1 97.69 100 GLU B N 1
ATOM 2915 C CA . GLU B 1 100 ? -12.969 24.656 0.22 1 97.69 100 GLU B CA 1
ATOM 2916 C C . GLU B 1 100 ? -12.477 23.219 0.154 1 97.69 100 GLU B C 1
ATOM 2918 O O . GLU B 1 100 ? -11.914 22.703 1.121 1 97.69 100 GLU B O 1
ATOM 2923 N N . PHE B 1 101 ? -12.773 22.609 -0.962 1 98.38 101 PHE B N 1
ATOM 2924 C CA . PHE B 1 101 ? -12.422 21.234 -1.257 1 98.38 101 PHE B CA 1
ATOM 2925 C C . PHE B 1 101 ? -11.617 21.141 -2.553 1 98.38 101 PHE B C 1
ATOM 2927 O O . PHE B 1 101 ? -12.125 21.484 -3.621 1 98.38 101 PHE B O 1
ATOM 2934 N N . GLU B 1 102 ? -10.32 20.656 -2.434 1 98.38 102 GLU B N 1
ATOM 2935 C CA . GLU B 1 102 ? -9.445 20.781 -3.592 1 98.38 102 GLU B CA 1
ATOM 2936 C C . GLU B 1 102 ? -8.703 19.469 -3.871 1 98.38 102 GLU B C 1
ATOM 2938 O O . GLU B 1 102 ? -8.438 18.703 -2.953 1 98.38 102 GLU B O 1
ATOM 2943 N N . ASN B 1 103 ? -8.43 19.234 -5.113 1 98.56 103 ASN B N 1
ATOM 2944 C CA . ASN B 1 103 ? -7.621 18.109 -5.586 1 98.56 103 ASN B CA 1
ATOM 2945 C C . ASN B 1 103 ? -6.203 18.547 -5.934 1 98.56 103 ASN B C 1
ATOM 2947 O O . ASN B 1 103 ? -5.988 19.203 -6.957 1 98.56 103 ASN B O 1
ATOM 2951 N N . LEU B 1 104 ? -5.27 18.141 -5.145 1 97.88 104 LEU B N 1
ATOM 2952 C CA . LEU B 1 104 ? -3.893 18.594 -5.297 1 97.88 104 LEU B CA 1
ATOM 2953 C C . LEU B 1 104 ? -3.09 17.641 -6.168 1 97.88 104 LEU B C 1
ATOM 2955 O O . LEU B 1 104 ? -1.891 17.844 -6.375 1 97.88 104 LEU B O 1
ATOM 2959 N N . GLY B 1 105 ? -3.734 16.578 -6.652 1 97.38 105 GLY B N 1
ATOM 2960 C CA . GLY B 1 105 ? -3.041 15.539 -7.395 1 97.38 105 GLY B CA 1
ATOM 2961 C C . GLY B 1 105 ? -2.463 14.453 -6.508 1 97.38 105 GLY B C 1
ATOM 2962 O O . GLY B 1 105 ? -2.633 13.266 -6.777 1 97.38 105 GLY B O 1
ATOM 2963 N N . SER B 1 106 ? -1.824 14.859 -5.434 1 96.69 106 SER B N 1
ATOM 2964 C CA . SER B 1 106 ? -1.276 13.914 -4.461 1 96.69 106 SER B CA 1
ATOM 2965 C C . SER B 1 106 ? -2.348 13.445 -3.486 1 96.69 106 SER B C 1
ATOM 2967 O O . SER B 1 106 ? -2.201 12.398 -2.854 1 96.69 106 SER B O 1
ATOM 2969 N N . THR B 1 107 ? -3.344 14.258 -3.287 1 98.06 107 THR B N 1
ATOM 2970 C CA . THR B 1 107 ? -4.457 14 -2.381 1 98.06 107 THR B CA 1
ATOM 2971 C C . THR B 1 107 ? -5.617 14.945 -2.662 1 98.06 107 THR B C 1
ATOM 2973 O O . THR B 1 107 ? -5.535 15.789 -3.561 1 98.06 107 THR B O 1
ATOM 2976 N N . VAL B 1 108 ? -6.707 14.773 -1.94 1 98.56 108 VAL B N 1
ATOM 2977 C CA . VAL B 1 108 ? -7.758 15.781 -1.829 1 98.56 108 VAL B CA 1
ATOM 2978 C C . VAL B 1 108 ? -7.793 16.344 -0.407 1 98.56 108 VAL B C 1
ATOM 2980 O O . VAL B 1 108 ? -7.559 15.609 0.558 1 98.56 108 VAL B O 1
ATOM 2983 N N . GLU B 1 109 ? -8.07 17.562 -0.368 1 98 109 GLU B N 1
ATOM 2984 C CA . GLU B 1 109 ? -7.902 18.266 0.898 1 98 109 GLU B CA 1
ATOM 2985 C C . GLU B 1 109 ? -9.062 19.219 1.158 1 98 109 GLU B C 1
ATOM 2987 O O . GLU B 1 109 ? -9.609 19.797 0.222 1 98 109 GLU B O 1
ATOM 2992 N N . VAL B 1 110 ? -9.406 19.344 2.412 1 98.62 110 VAL B N 1
ATOM 2993 C CA . VAL B 1 110 ? -10.43 20.281 2.863 1 98.62 110 VAL B CA 1
ATOM 2994 C C . VAL B 1 110 ? -9.789 21.344 3.754 1 98.62 110 VAL B C 1
ATOM 2996 O O . VAL B 1 110 ? -9.055 21.016 4.691 1 98.62 110 VAL B O 1
ATOM 2999 N N . ILE B 1 111 ? -10.086 22.578 3.484 1 97.94 111 ILE B N 1
ATOM 3000 C CA . ILE B 1 111 ? -9.555 23.688 4.258 1 97.94 111 ILE B CA 1
ATOM 3001 C C . ILE B 1 111 ? -10.57 24.125 5.316 1 97.94 111 ILE B C 1
ATOM 3003 O O . ILE B 1 111 ? -11.617 24.672 4.984 1 97.94 111 ILE B O 1
ATOM 3007 N N . VAL B 1 112 ? -10.234 23.891 6.543 1 97.75 112 VAL B N 1
ATOM 3008 C CA . VAL B 1 112 ? -11.117 24.266 7.645 1 97.75 112 VAL B CA 1
ATOM 3009 C C . VAL B 1 112 ? -10.281 24.594 8.883 1 97.75 112 VAL B C 1
ATOM 3011 O O . VAL B 1 112 ? -9.172 24.078 9.039 1 97.75 112 VAL B O 1
ATOM 3014 N N . GLY B 1 113 ? -10.805 25.469 9.719 1 97.38 113 GLY B N 1
ATOM 3015 C CA . GLY B 1 113 ? -10.125 25.828 10.953 1 97.38 113 GLY B CA 1
ATOM 3016 C C . GLY B 1 113 ? -10.547 24.984 12.133 1 97.38 113 GLY B C 1
ATOM 3017 O O . GLY B 1 113 ? -11.531 24.25 12.055 1 97.38 113 GLY B O 1
ATOM 3018 N N . GLY B 1 114 ? -9.773 25.062 13.25 1 98.62 114 GLY B N 1
ATOM 3019 C CA . GLY B 1 114 ? -9.953 24.359 14.508 1 98.62 114 GLY B CA 1
ATOM 3020 C C . GLY B 1 114 ? -8.766 24.469 15.438 1 98.62 114 GLY B C 1
ATOM 3021 O O . GLY B 1 114 ? -7.844 25.25 15.18 1 98.62 114 GLY B O 1
ATOM 3022 N N . LYS B 1 115 ? -8.961 23.781 16.516 1 98.75 115 LYS B N 1
ATOM 3023 C CA . LYS B 1 115 ? -7.91 23.891 17.531 1 98.75 115 LYS B CA 1
ATOM 3024 C C . LYS B 1 115 ? -7.52 22.516 18.062 1 98.75 115 LYS B C 1
ATOM 3026 O O . LYS B 1 115 ? -8.328 21.578 18.031 1 98.75 115 LYS B O 1
ATOM 3031 N N . LEU B 1 116 ? -6.301 22.406 18.453 1 98.81 116 LEU B N 1
ATOM 3032 C CA . LEU B 1 116 ? -5.746 21.25 19.141 1 98.81 116 LEU B CA 1
ATOM 3033 C C . LEU B 1 116 ? -4.848 21.688 20.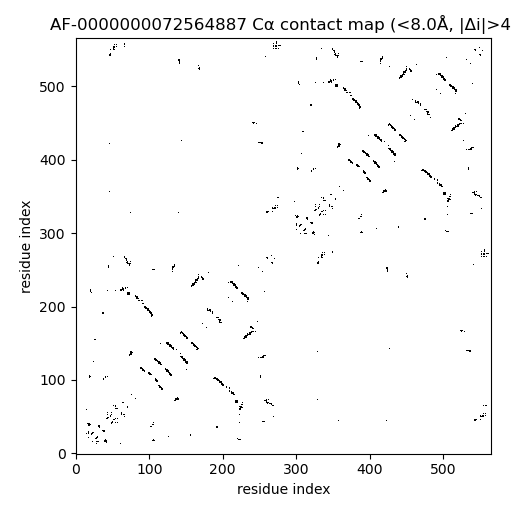297 1 98.81 116 LEU B C 1
ATOM 3035 O O . LEU B 1 116 ? -4 22.562 20.141 1 98.81 116 LEU B O 1
ATOM 3039 N N . LYS B 1 117 ? -5.109 21.188 21.422 1 98.5 117 LYS B N 1
ATOM 3040 C CA . LYS B 1 117 ? -4.203 21.312 22.562 1 98.5 117 LYS B CA 1
ATOM 3041 C C . LYS B 1 117 ? -3.518 19.984 22.859 1 98.5 117 LYS B C 1
ATOM 3043 O O . LYS B 1 117 ? -4.184 18.969 23.109 1 98.5 117 LYS B O 1
ATOM 3048 N N . ALA B 1 118 ? -2.277 20 22.797 1 97.56 118 ALA B N 1
ATOM 3049 C CA . ALA B 1 118 ? -1.482 18.797 23.062 1 97.56 118 ALA B CA 1
ATOM 3050 C C . ALA B 1 118 ? -0.08 19.156 23.531 1 97.56 118 ALA B C 1
ATOM 3052 O O . ALA B 1 118 ? 0.542 20.094 23 1 97.56 118 ALA B O 1
ATOM 3053 N N . ASN B 1 119 ? 0.419 18.438 24.547 1 92.69 119 ASN B N 1
ATOM 3054 C CA . ASN B 1 119 ? 1.748 18.656 25.109 1 92.69 119 ASN B CA 1
ATOM 3055 C C . ASN B 1 119 ? 1.967 20.125 25.469 1 92.69 119 ASN B C 1
ATOM 3057 O O . ASN B 1 119 ? 2.988 20.703 25.094 1 92.69 119 ASN B O 1
ATOM 3061 N N . ASP B 1 120 ? 0.969 20.734 25.953 1 92.19 120 ASP B N 1
ATOM 3062 C CA . ASP B 1 120 ? 0.992 22.109 26.453 1 92.19 120 ASP B CA 1
ATOM 3063 C C . ASP B 1 120 ? 1.202 23.109 25.312 1 92.19 120 ASP B C 1
ATOM 3065 O O . ASP B 1 120 ? 1.8 24.156 25.516 1 92.19 120 ASP B O 1
ATOM 3069 N N . LYS B 1 121 ? 0.863 22.703 24.156 1 96.88 121 LYS B N 1
ATOM 3070 C CA . LYS B 1 121 ? 0.901 23.594 23 1 96.88 121 LYS B CA 1
ATOM 3071 C C . LYS B 1 121 ? -0.491 23.781 22.406 1 96.88 121 LYS B C 1
ATOM 3073 O O . LYS B 1 121 ? -1.322 22.875 22.469 1 96.88 121 LYS B O 1
ATOM 3078 N N . ASP B 1 122 ? -0.619 24.953 21.922 1 98.19 122 ASP B N 1
ATOM 3079 C CA . ASP B 1 122 ? -1.854 25.281 21.203 1 98.19 122 ASP B CA 1
ATOM 3080 C C . ASP B 1 122 ? -1.633 25.297 19.703 1 98.19 122 ASP B C 1
ATOM 3082 O O . ASP B 1 122 ? -0.845 26.109 19.188 1 98.19 122 ASP B O 1
ATOM 3086 N N . TYR B 1 123 ? -2.359 24.469 19.062 1 98.56 123 TYR B N 1
ATOM 3087 C CA . TYR B 1 123 ? -2.25 24.359 17.609 1 98.56 123 TYR B CA 1
ATOM 3088 C C . TYR B 1 123 ? -3.508 24.891 16.922 1 98.56 123 TYR B C 1
ATOM 3090 O O . TYR B 1 123 ? -4.59 24.875 17.516 1 98.56 123 TYR B O 1
ATOM 3098 N N . GLU B 1 124 ? -3.32 25.312 15.664 1 98.5 124 GLU B N 1
ATOM 3099 C CA . GLU B 1 124 ? -4.43 25.672 14.789 1 98.5 124 GLU B CA 1
ATOM 3100 C C . GLU B 1 124 ? -4.523 24.719 13.594 1 98.5 124 GLU B C 1
ATOM 3102 O O . GLU B 1 124 ? -3.512 24.406 12.961 1 98.5 124 GLU B O 1
ATOM 3107 N N . LEU B 1 125 ? -5.762 24.297 13.344 1 98.56 125 LEU B N 1
ATOM 3108 C CA . LEU B 1 125 ? -5.98 23.438 12.195 1 98.56 125 LEU B CA 1
ATOM 3109 C C . LEU B 1 125 ? -5.809 24.203 10.891 1 98.56 125 LEU B C 1
ATOM 3111 O O . LEU B 1 125 ? -6.359 25.297 10.734 1 98.56 125 LEU B O 1
ATOM 3115 N N . VAL B 1 126 ? -5.117 23.562 9.984 1 97.81 126 VAL B N 1
ATOM 3116 C CA . VAL B 1 126 ? -4.875 24.188 8.688 1 97.81 126 VAL B CA 1
ATOM 3117 C C . VAL B 1 126 ? -5.762 23.531 7.629 1 97.81 126 VAL B C 1
ATOM 3119 O O . VAL B 1 126 ? -6.367 24.234 6.805 1 97.81 126 VAL B O 1
ATOM 3122 N N . GLN B 1 127 ? -5.766 22.234 7.617 1 98 127 GLN B N 1
ATOM 3123 C CA . GLN B 1 127 ? -6.527 21.438 6.668 1 98 127 GLN B CA 1
ATOM 3124 C C . GLN B 1 127 ? -6.559 19.969 7.09 1 98 127 GLN B C 1
ATOM 3126 O O . GLN B 1 127 ? -5.91 19.578 8.062 1 98 127 GLN B O 1
ATOM 3131 N N . PHE B 1 128 ? -7.375 19.234 6.441 1 98.5 128 PHE B N 1
ATOM 3132 C CA . PHE B 1 128 ? -7.27 17.781 6.535 1 98.5 128 PHE B CA 1
ATOM 3133 C C . PHE B 1 128 ? -7.383 17.141 5.16 1 98.5 128 PHE B C 1
ATOM 3135 O O . PHE B 1 128 ? -7.957 17.719 4.238 1 98.5 12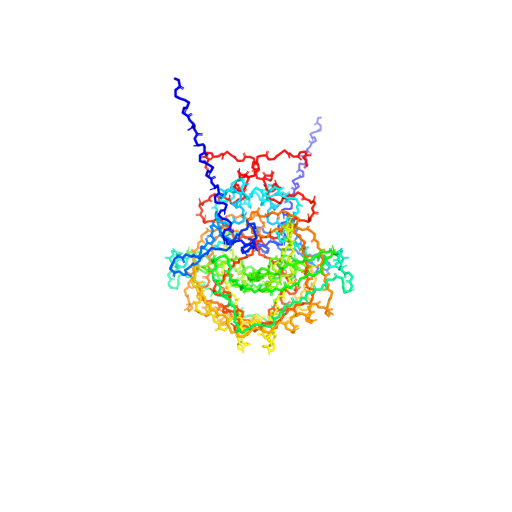8 PHE B O 1
ATOM 3142 N N . HIS B 1 129 ? -6.762 16 5.004 1 98.69 129 HIS B N 1
ATOM 3143 C CA . HIS B 1 129 ? -6.703 15.32 3.713 1 98.69 129 HIS B CA 1
ATOM 3144 C C . HIS B 1 129 ? -6.715 13.805 3.883 1 98.69 129 HIS B C 1
ATOM 3146 O O . HIS B 1 129 ? -6.723 13.305 5.008 1 98.69 129 HIS B O 1
ATOM 3152 N N . PHE B 1 130 ? -6.688 13.109 2.723 1 98.75 130 PHE B N 1
ATOM 3153 C CA . PHE B 1 130 ? -7.008 11.688 2.756 1 98.75 130 PHE B CA 1
ATOM 3154 C C . PHE B 1 130 ? -5.926 10.875 2.051 1 98.75 130 PHE B C 1
ATOM 3156 O O . PHE B 1 130 ? -5.328 11.336 1.078 1 98.75 130 PHE B O 1
ATOM 3163 N N . HIS B 1 131 ? -5.762 9.688 2.547 1 98.75 131 HIS B N 1
ATOM 3164 C CA . HIS B 1 131 ? -4.887 8.695 1.938 1 98.75 131 HIS B CA 1
ATOM 3165 C C . HIS B 1 131 ? -5.625 7.387 1.69 1 98.75 131 HIS B C 1
ATOM 3167 O O . HIS B 1 131 ? -6.414 6.945 2.531 1 98.75 131 HIS B O 1
ATOM 3173 N N . THR B 1 132 ? -5.363 6.789 0.527 1 98.56 132 THR B N 1
ATOM 3174 C CA . THR B 1 132 ? -5.816 5.441 0.198 1 98.56 132 THR B CA 1
ATOM 3175 C C . THR B 1 132 ? -4.691 4.629 -0.437 1 98.56 132 THR B C 1
ATOM 3177 O O . THR B 1 132 ? -4.164 5.008 -1.484 1 98.56 132 THR B O 1
ATOM 3180 N N . PRO B 1 133 ? -4.309 3.512 0.223 1 98.62 133 PRO B N 1
ATOM 3181 C CA . PRO B 1 133 ? -4.684 3.027 1.554 1 98.62 133 PRO B CA 1
ATOM 3182 C C . PRO B 1 133 ? -4.055 3.85 2.678 1 98.62 133 PRO B C 1
ATOM 3184 O O . PRO B 1 133 ? -3.479 4.91 2.424 1 98.62 133 PRO B O 1
ATOM 3187 N N . SER B 1 134 ? -4.273 3.371 3.895 1 98.88 134 SER B N 1
ATOM 3188 C CA . SER B 1 134 ? -3.596 4.012 5.016 1 98.88 134 SER B CA 1
ATOM 3189 C C . SER B 1 134 ? -2.08 3.951 4.852 1 98.88 134 SER B C 1
ATOM 3191 O O . SER B 1 134 ? -1.548 2.988 4.297 1 98.88 134 SER B O 1
ATOM 3193 N N . GLU B 1 135 ? -1.471 5.027 5.301 1 98.62 135 GLU B N 1
ATOM 3194 C CA . GLU B 1 135 ? -0.011 5.043 5.316 1 98.62 135 GLU B CA 1
ATOM 3195 C C . GLU B 1 135 ? 0.534 4.301 6.531 1 98.62 135 GLU B C 1
ATOM 3197 O O . GLU B 1 135 ? 1.365 3.4 6.395 1 98.62 135 GLU B O 1
ATOM 3202 N N . HIS B 1 136 ? 0.008 4.668 7.668 1 98.88 136 HIS B N 1
ATOM 3203 C CA . HIS B 1 136 ? 0.364 3.926 8.875 1 98.88 136 HIS B CA 1
ATOM 3204 C C . HIS B 1 136 ? -0.302 2.555 8.898 1 98.88 136 HIS B C 1
ATOM 3206 O O . HIS B 1 136 ? -1.328 2.348 8.242 1 98.88 136 HIS B O 1
ATOM 3212 N N . ARG B 1 137 ? 0.365 1.688 9.562 1 98.69 137 ARG B N 1
ATOM 3213 C CA . ARG B 1 137 ? -0.221 0.384 9.852 1 98.69 137 ARG B CA 1
ATOM 3214 C C . ARG B 1 137 ? -0.245 0.12 11.352 1 98.69 137 ARG B C 1
ATOM 3216 O O . ARG B 1 137 ? 0.604 0.625 12.094 1 98.69 137 ARG B O 1
ATOM 3223 N N . ILE B 1 138 ? -1.234 -0.599 11.812 1 98.44 138 ILE B N 1
ATOM 3224 C CA . ILE B 1 138 ? -1.313 -1.039 13.195 1 98.44 138 ILE B CA 1
ATOM 3225 C C . ILE B 1 138 ? -1.063 -2.543 13.273 1 98.44 138 ILE B C 1
ATOM 3227 O O . ILE B 1 138 ? -1.815 -3.336 12.703 1 98.44 138 ILE B O 1
ATOM 3231 N N . ASP B 1 139 ? -0.033 -2.912 13.945 1 97.69 139 ASP B N 1
ATOM 3232 C CA . ASP B 1 139 ? 0.352 -4.316 14.039 1 97.69 139 ASP B CA 1
ATOM 3233 C C . ASP B 1 139 ? 0.371 -4.973 12.656 1 97.69 139 ASP B C 1
ATOM 3235 O O . ASP B 1 139 ? -0.211 -6.043 12.469 1 97.69 139 ASP B O 1
ATOM 3239 N N . GLU B 1 140 ? 0.89 -4.258 11.734 1 97.69 140 GLU B N 1
ATOM 3240 C CA . GLU B 1 140 ? 1.188 -4.676 10.367 1 97.69 140 GLU B CA 1
ATOM 3241 C C . GLU B 1 140 ? -0.072 -4.68 9.508 1 97.69 140 GLU B C 1
ATOM 3243 O O . GLU B 1 140 ? -0 -4.895 8.297 1 97.69 140 GLU B O 1
ATOM 3248 N N . GLU B 1 141 ? -1.185 -4.457 10.133 1 98.25 141 GLU B N 1
ATOM 3249 C CA . GLU B 1 141 ? -2.424 -4.391 9.359 1 98.25 141 GLU B CA 1
ATOM 3250 C C . GLU B 1 141 ? -2.691 -2.975 8.859 1 98.25 141 GLU B C 1
ATOM 3252 O O . GLU B 1 141 ? -2.584 -2.012 9.625 1 98.25 141 GLU B O 1
ATOM 3257 N N . TYR B 1 142 ? -2.979 -2.84 7.57 1 98.5 142 TYR B N 1
ATOM 3258 C CA . TYR B 1 142 ? -3.334 -1.542 7.008 1 98.5 142 TYR B CA 1
ATOM 3259 C C . TYR B 1 142 ? -4.844 -1.335 7.023 1 98.5 142 TYR B C 1
ATOM 3261 O O . TYR B 1 142 ? -5.605 -2.277 7.258 1 98.5 142 TYR B O 1
ATOM 3269 N N . SER B 1 143 ? -5.25 -0.119 6.875 1 98.62 143 SER B N 1
ATOM 3270 C CA . SER B 1 143 ? -6.645 0.229 6.641 1 98.62 143 SER B CA 1
ATOM 3271 C C . SER B 1 143 ? -6.855 0.731 5.215 1 98.62 143 SER B C 1
ATOM 3273 O O . SER B 1 143 ? -5.941 1.29 4.605 1 98.62 143 SER B O 1
ATOM 3275 N N . PRO B 1 144 ? -8.047 0.612 4.719 1 98.19 144 PRO B N 1
ATOM 3276 C CA . PRO B 1 144 ? -8.328 1.095 3.363 1 98.19 144 PRO B CA 1
ATOM 3277 C C . PRO B 1 144 ? -8.086 2.594 3.209 1 98.19 144 PRO B C 1
ATOM 3279 O O . PRO B 1 144 ? -7.789 3.066 2.109 1 98.19 144 PRO B O 1
ATOM 3282 N N . MET B 1 145 ? -8.211 3.287 4.34 1 98.56 145 MET B N 1
ATOM 3283 C CA . MET B 1 145 ? -8.062 4.738 4.27 1 98.56 145 MET B CA 1
ATOM 3284 C C . MET B 1 145 ? -7.457 5.285 5.559 1 98.56 145 MET B C 1
ATOM 3286 O O . MET B 1 145 ? -7.527 4.641 6.605 1 98.56 145 MET B O 1
ATOM 3290 N N . GLU B 1 146 ? -6.871 6.434 5.402 1 98.88 146 GLU B N 1
ATOM 3291 C CA . GLU B 1 146 ? -6.367 7.223 6.523 1 98.88 146 GLU B CA 1
ATOM 3292 C C . GLU B 1 146 ? -6.629 8.711 6.312 1 98.88 146 GLU B C 1
ATOM 3294 O O . GLU B 1 146 ? -6.512 9.211 5.191 1 98.88 146 GLU B O 1
ATOM 3299 N N . VAL B 1 147 ? -7.012 9.383 7.359 1 98.81 147 VAL B N 1
ATOM 3300 C CA . VAL B 1 147 ? -7.242 10.828 7.285 1 98.81 147 VAL B CA 1
ATOM 3301 C C . VAL B 1 147 ? -6.242 11.555 8.18 1 98.81 147 VAL B C 1
ATOM 3303 O O . VAL B 1 147 ? -5.984 11.125 9.312 1 98.81 147 VAL B O 1
ATOM 3306 N N . HIS B 1 148 ? -5.695 12.609 7.66 1 98.88 148 HIS B N 1
ATOM 3307 C CA . HIS B 1 148 ? -4.758 13.438 8.406 1 98.88 148 HIS B CA 1
ATOM 3308 C C . HIS B 1 148 ? -5.332 14.828 8.656 1 98.88 148 HIS B C 1
ATOM 3310 O O . HIS B 1 148 ? -5.672 15.539 7.711 1 98.88 148 HIS B O 1
ATOM 3316 N N . PHE B 1 149 ? -5.457 15.195 9.898 1 98.88 149 PHE B N 1
ATOM 3317 C CA . PHE B 1 149 ? -5.711 16.578 10.305 1 98.88 149 PHE B CA 1
ATOM 3318 C C . PHE B 1 149 ? -4.414 17.281 10.68 1 98.88 149 PHE B C 1
ATOM 3320 O O . PHE B 1 149 ? -3.768 16.922 11.664 1 98.88 149 PHE B O 1
ATOM 3327 N N . VAL B 1 150 ? -4.07 18.312 9.93 1 98.75 150 VAL B N 1
ATOM 3328 C CA . VAL B 1 150 ? -2.768 18.953 10.078 1 98.75 150 VAL B CA 1
ATOM 3329 C C . VAL B 1 150 ? -2.918 20.266 10.852 1 98.75 150 VAL B C 1
ATOM 3331 O O . VAL B 1 150 ? -3.662 21.156 10.43 1 98.75 150 VAL B O 1
ATOM 3334 N N . PHE B 1 151 ? -2.203 20.359 11.969 1 98.56 151 PHE B N 1
ATOM 3335 C CA . PHE B 1 151 ? -2.219 21.516 12.852 1 98.56 151 PHE B CA 1
ATOM 3336 C C . PHE B 1 151 ? -0.848 22.188 12.891 1 98.56 151 PHE B C 1
ATOM 3338 O O . PHE B 1 151 ? 0.175 21.516 12.703 1 98.56 151 PHE B O 1
ATOM 3345 N N . GLN B 1 152 ? -0.826 23.453 13.18 1 98.12 152 GLN B N 1
ATOM 3346 C CA . GLN B 1 152 ? 0.425 24.203 13.305 1 98.12 152 GLN B CA 1
ATOM 3347 C C . GLN B 1 152 ? 0.347 25.234 14.422 1 98.12 152 GLN B C 1
ATOM 3349 O O . GLN B 1 152 ? -0.679 25.891 14.602 1 98.12 152 GLN B O 1
ATOM 3354 N N . THR B 1 153 ? 1.419 25.391 15.133 1 97.94 153 THR B N 1
ATOM 3355 C CA . THR B 1 153 ? 1.518 26.438 16.141 1 97.94 153 THR B CA 1
ATOM 3356 C C . THR B 1 153 ? 2.051 27.734 15.523 1 97.94 153 THR B C 1
ATOM 3358 O O . THR B 1 153 ? 2.449 27.75 14.359 1 97.94 153 THR B O 1
ATOM 3361 N N . SER B 1 154 ? 2.037 28.766 16.359 1 95.81 154 SER B N 1
ATOM 3362 C CA . SER B 1 154 ? 2.586 30.047 15.914 1 95.81 154 SER B CA 1
ATOM 3363 C C . SER B 1 154 ? 4.09 29.953 15.688 1 95.81 154 SER B C 1
ATOM 3365 O O . SER B 1 154 ? 4.641 30.672 14.852 1 95.81 154 SER B O 1
ATOM 3367 N N . ASP B 1 155 ? 4.75 29.031 16.375 1 94.88 155 ASP B N 1
ATOM 3368 C CA . ASP B 1 155 ? 6.188 28.844 16.219 1 94.88 155 ASP B CA 1
ATOM 3369 C C . ASP B 1 155 ? 6.496 27.797 15.148 1 94.88 155 ASP B C 1
ATOM 3371 O O . ASP B 1 155 ? 7.609 27.266 15.094 1 94.88 155 ASP B O 1
ATOM 3375 N N . LYS B 1 156 ? 5.488 27.359 14.445 1 94.81 156 LYS B N 1
ATOM 3376 C CA . LYS B 1 156 ? 5.594 26.578 13.219 1 94.81 156 LYS B CA 1
ATOM 3377 C C . LYS B 1 156 ? 5.777 25.094 13.523 1 94.81 156 LYS B C 1
ATOM 3379 O O . LYS B 1 156 ? 6.211 24.328 12.664 1 94.81 156 LYS B O 1
ATOM 3384 N N . SER B 1 157 ? 5.492 24.734 14.805 1 96.88 157 SER B N 1
ATOM 3385 C CA . SER B 1 157 ? 5.461 23.312 15.109 1 96.88 157 SER B CA 1
ATOM 3386 C C . SER B 1 157 ? 4.25 22.641 14.469 1 96.88 157 SER B C 1
ATOM 3388 O O . SER B 1 157 ? 3.16 23.219 14.438 1 96.88 157 SER B O 1
ATOM 3390 N N . ILE B 1 158 ? 4.48 21.391 13.992 1 97.81 158 ILE B N 1
ATOM 3391 C CA . ILE B 1 158 ? 3.426 20.672 13.281 1 97.81 158 ILE B CA 1
ATOM 3392 C C . ILE B 1 158 ? 2.938 19.5 14.125 1 97.81 158 ILE B C 1
ATOM 3394 O O . ILE B 1 158 ? 3.742 18.781 14.727 1 97.81 158 ILE B O 1
ATOM 3398 N N . ALA B 1 159 ? 1.659 19.328 14.195 1 98.62 159 ALA B N 1
ATOM 3399 C CA . ALA B 1 159 ? 1.016 18.125 14.727 1 98.62 159 ALA B CA 1
ATOM 3400 C C . ALA B 1 159 ? -0.002 17.562 13.742 1 98.62 159 ALA B C 1
ATOM 3402 O O . ALA B 1 159 ? -0.654 18.312 13.016 1 98.62 159 ALA B O 1
ATOM 3403 N N . VAL B 1 160 ? -0.088 16.297 13.719 1 98.81 160 VAL B N 1
ATOM 3404 C CA . VAL B 1 160 ? -1.072 15.633 12.859 1 98.81 160 VAL B CA 1
ATOM 3405 C C . VAL B 1 160 ? -1.921 14.68 13.695 1 98.81 160 VAL B C 1
ATOM 3407 O O . VAL B 1 160 ? -1.388 13.82 14.398 1 98.81 160 VAL B O 1
ATOM 3410 N N . VAL B 1 161 ? -3.193 14.852 13.664 1 98.88 161 VAL B N 1
ATOM 3411 C CA . VAL B 1 161 ? -4.129 13.867 14.195 1 98.88 161 VAL B CA 1
ATOM 3412 C C . VAL B 1 161 ? -4.613 12.961 13.062 1 98.88 161 VAL B C 1
ATOM 3414 O O . VAL B 1 161 ? -5.137 13.438 12.055 1 98.88 161 VAL B O 1
ATOM 3417 N N . ALA B 1 162 ? -4.453 11.711 13.258 1 98.88 162 ALA B N 1
ATOM 3418 C CA . ALA B 1 162 ? -4.785 10.766 12.188 1 98.88 162 ALA B CA 1
ATOM 3419 C C . ALA B 1 162 ? -5.875 9.797 12.641 1 98.88 162 ALA B C 1
ATOM 3421 O O . ALA B 1 162 ? -5.898 9.375 13.797 1 98.88 162 ALA B O 1
ATOM 3422 N N . PHE B 1 163 ? -6.766 9.5 11.719 1 98.88 163 PHE B N 1
ATOM 3423 C CA . PHE B 1 163 ? -7.766 8.453 11.883 1 98.88 163 PHE B CA 1
ATOM 3424 C C . PHE B 1 163 ? -7.621 7.383 10.805 1 98.88 163 PHE B C 1
ATOM 3426 O O . PHE B 1 163 ? -7.492 7.703 9.625 1 98.88 163 PHE B O 1
ATOM 3433 N N . PHE B 1 164 ? -7.613 6.184 11.25 1 98.81 164 PHE B N 1
ATOM 3434 C CA . PHE B 1 164 ? -7.809 5.09 10.305 1 98.81 164 PHE B CA 1
ATOM 3435 C C . PHE B 1 164 ? -9.281 4.953 9.938 1 98.81 164 PHE B C 1
ATOM 3437 O O . PHE B 1 164 ? -10.164 5.293 10.727 1 98.81 164 PHE B O 1
ATOM 3444 N N . VAL B 1 165 ? -9.516 4.523 8.727 1 98.62 165 VAL B N 1
ATOM 3445 C CA . VAL B 1 165 ? -10.883 4.34 8.266 1 98.62 165 VAL B CA 1
ATOM 3446 C C . VAL B 1 165 ? -11.062 2.924 7.727 1 98.62 165 VAL B C 1
ATOM 3448 O O . VAL B 1 165 ? -10.32 2.49 6.848 1 98.62 165 VAL B O 1
ATOM 3451 N N . GLU B 1 166 ? -12.031 2.246 8.273 1 98 166 GLU B N 1
ATOM 3452 C CA . GLU B 1 166 ? -12.297 0.858 7.91 1 98 166 GLU B CA 1
ATOM 3453 C C . GLU B 1 166 ? -13.633 0.725 7.18 1 98 166 GLU B C 1
ATOM 3455 O O . GLU B 1 166 ? -14.523 1.556 7.352 1 98 166 GLU B O 1
ATOM 3460 N N . LEU B 1 167 ? -13.672 -0.283 6.395 1 96.06 167 LEU B N 1
ATOM 3461 C CA . LEU B 1 167 ? -14.922 -0.58 5.695 1 96.06 167 LEU B CA 1
ATOM 3462 C C . LEU B 1 167 ? -15.914 -1.269 6.625 1 96.06 167 LEU B C 1
ATOM 3464 O O . LEU B 1 167 ? -15.539 -2.162 7.387 1 96.06 167 LEU B O 1
ATOM 3468 N N . SER B 1 168 ? -17.094 -0.861 6.477 1 88.12 168 SER B N 1
ATOM 3469 C CA . SER B 1 168 ? -18.172 -1.438 7.277 1 88.12 168 SER B CA 1
ATOM 3470 C C . SER B 1 168 ? -18.891 -2.541 6.516 1 88.12 168 SER B C 1
ATOM 3472 O O . SER B 1 168 ? -19.359 -2.328 5.391 1 88.12 168 SER B O 1
ATOM 3474 N N . PRO B 1 169 ? -19.078 -3.715 7.148 1 84.69 169 PRO B N 1
ATOM 3475 C CA . PRO B 1 169 ? -19.859 -4.75 6.469 1 84.69 169 PRO B CA 1
ATOM 3476 C C . PRO B 1 169 ? -21.344 -4.41 6.379 1 84.69 169 PRO B C 1
ATOM 3478 O O . PRO B 1 169 ? -22.078 -5.02 5.594 1 84.69 169 PRO B O 1
ATOM 3481 N N . TYR B 1 170 ? -21.781 -3.496 7.129 1 84 170 TYR B N 1
ATOM 3482 C CA . TYR B 1 170 ? -23.203 -3.182 7.191 1 84 170 TYR B CA 1
ATOM 3483 C C . TYR B 1 170 ? -23.5 -1.856 6.5 1 84 170 TYR B C 1
ATOM 3485 O O . TYR B 1 170 ? -24.609 -1.329 6.605 1 84 170 TYR B O 1
ATOM 3493 N N . GLY B 1 171 ? -22.516 -1.317 5.887 1 80.5 171 GLY B N 1
ATOM 3494 C CA . GLY B 1 171 ? -22.719 -0.126 5.074 1 80.5 171 GLY B CA 1
ATOM 3495 C C . GLY B 1 171 ? -22.703 1.155 5.887 1 80.5 171 GLY B C 1
ATOM 3496 O O . GLY B 1 171 ? -23.062 2.221 5.379 1 80.5 171 GLY B O 1
ATOM 3497 N N . ARG B 1 172 ? -22.359 1.115 7.133 1 86.56 172 ARG B N 1
ATOM 3498 C CA . ARG B 1 172 ? -22.266 2.312 7.961 1 86.56 172 ARG B CA 1
ATOM 3499 C C . ARG B 1 172 ? -21.109 3.195 7.52 1 86.56 172 ARG B C 1
ATOM 3501 O O . ARG B 1 172 ? -20.047 2.691 7.141 1 86.56 172 ARG B O 1
ATOM 3508 N N . SER B 1 173 ? -21.406 4.539 7.57 1 93.81 173 SER B N 1
ATOM 3509 C CA . SER B 1 173 ? -20.391 5.516 7.195 1 93.81 173 SER B CA 1
ATOM 3510 C C . SER B 1 173 ? -20.359 6.691 8.172 1 93.81 173 SER B C 1
ATOM 3512 O O . SER B 1 173 ? -21.422 7.156 8.609 1 93.81 173 SER B O 1
ATOM 3514 N N . THR B 1 174 ? -19.156 7.086 8.531 1 96.38 174 THR B N 1
ATOM 3515 C CA . THR B 1 174 ? -19.031 8.32 9.297 1 96.38 174 THR B CA 1
ATOM 3516 C C . THR B 1 174 ? -19.656 9.492 8.562 1 96.38 174 THR B C 1
ATOM 3518 O O . THR B 1 174 ? -19.281 9.789 7.426 1 96.38 174 THR B O 1
ATOM 3521 N N . PRO B 1 175 ? -20.578 10.164 9.164 1 96.19 175 PRO B N 1
ATOM 3522 C CA . PRO B 1 175 ? -21.312 11.219 8.469 1 96.19 175 PRO B CA 1
ATOM 3523 C C . PRO B 1 175 ? -20.406 12.281 7.863 1 96.19 175 PRO B C 1
ATOM 3525 O O . PRO B 1 175 ? -20.641 12.742 6.738 1 96.19 175 PRO B O 1
ATOM 3528 N N . LEU B 1 176 ? -19.391 12.703 8.57 1 97.62 176 LEU B N 1
ATOM 3529 C CA . LEU B 1 176 ? -18.453 13.703 8.062 1 97.62 176 LEU B CA 1
ATOM 3530 C C . LEU B 1 176 ? -17.891 13.289 6.707 1 97.62 176 LEU B C 1
ATOM 3532 O O . LEU B 1 176 ? -17.844 14.102 5.777 1 97.62 176 LEU B O 1
ATOM 3536 N N . LEU B 1 177 ? -17.484 12.062 6.59 1 97.06 177 LEU B N 1
ATOM 3537 C CA . LEU B 1 177 ? -16.891 11.562 5.352 1 97.06 177 LEU B CA 1
ATOM 3538 C C . LEU B 1 177 ? -17.906 11.57 4.219 1 97.06 177 LEU B C 1
ATOM 3540 O O . LEU B 1 177 ? -17.578 11.953 3.088 1 97.06 177 LEU B O 1
ATOM 3544 N N . THR B 1 178 ? -19.094 11.164 4.543 1 95.12 178 THR B N 1
ATOM 3545 C CA . THR B 1 178 ? -20.172 11.188 3.555 1 95.12 178 THR B CA 1
ATOM 3546 C C . THR B 1 178 ? -20.375 12.602 3.008 1 95.12 178 THR B C 1
ATOM 3548 O O . THR B 1 178 ? -20.484 12.789 1.797 1 95.12 178 THR B O 1
ATOM 3551 N N . GLN B 1 179 ? -20.406 13.562 3.885 1 96.25 179 GLN B N 1
ATOM 3552 C CA . GLN B 1 179 ? -20.656 14.945 3.486 1 96.25 179 GLN B CA 1
ATOM 3553 C C . GLN B 1 179 ? -19.469 15.508 2.693 1 96.25 179 GLN B C 1
ATOM 3555 O O . GLN B 1 179 ? -19.672 16.25 1.731 1 96.25 179 GLN B O 1
ATOM 3560 N N . VAL B 1 180 ? -18.266 15.148 3.08 1 97.31 180 VAL B N 1
ATOM 3561 C CA . VAL B 1 180 ? -17.078 15.617 2.375 1 97.31 180 VAL B CA 1
ATOM 3562 C C . VAL B 1 180 ? -17.094 15.086 0.944 1 97.31 180 VAL B C 1
ATOM 3564 O O . VAL B 1 180 ? -16.828 15.836 -0.004 1 97.31 180 VAL B O 1
ATOM 3567 N N . PHE B 1 181 ? -17.453 13.836 0.75 1 97.12 181 PHE B N 1
ATOM 3568 C CA . PHE B 1 181 ? -17.25 13.18 -0.537 1 97.12 181 PHE B CA 1
ATOM 3569 C C . PHE B 1 181 ? -18.469 13.383 -1.435 1 97.12 181 PHE B C 1
ATOM 3571 O O . PHE B 1 181 ? -18.484 12.945 -2.586 1 97.12 181 PHE B O 1
ATOM 3578 N N . ALA B 1 182 ? -19.484 14.078 -0.939 1 96.75 182 ALA B N 1
ATOM 3579 C CA . ALA B 1 182 ? -20.672 14.344 -1.73 1 96.75 182 ALA B CA 1
ATOM 3580 C C . ALA B 1 182 ? -20.328 15.094 -3.012 1 96.75 182 ALA B C 1
ATOM 3582 O O . ALA B 1 182 ? -21 14.938 -4.035 1 96.75 182 ALA B O 1
ATOM 3583 N N . HIS B 1 183 ? -19.234 15.891 -2.969 1 97.44 183 HIS B N 1
ATOM 3584 C CA . HIS B 1 183 ? -18.859 16.688 -4.137 1 97.44 183 HIS B CA 1
ATOM 3585 C C . HIS B 1 183 ? -17.531 16.234 -4.719 1 97.44 183 HIS B C 1
ATOM 3587 O O . HIS B 1 183 ? -16.906 16.969 -5.492 1 97.44 183 HIS B O 1
ATOM 3593 N N . LEU B 1 184 ? -17.156 15.094 -4.367 1 98.38 184 LEU B N 1
ATOM 3594 C CA . LEU B 1 184 ? -15.883 14.562 -4.863 1 98.38 184 LEU B CA 1
ATOM 3595 C C . LEU B 1 184 ? -15.883 14.508 -6.391 1 98.38 184 LEU B C 1
ATOM 3597 O O . LEU B 1 184 ? -14.844 14.734 -7.02 1 98.38 184 LEU B O 1
ATOM 3601 N N . HIS B 1 185 ? -17.016 14.25 -7.023 1 97.94 185 HIS B N 1
ATOM 3602 C CA . HIS B 1 185 ? -17.141 14.117 -8.469 1 97.94 185 HIS B CA 1
ATOM 3603 C C . HIS B 1 185 ? -16.812 15.43 -9.172 1 97.94 185 HIS B C 1
ATOM 3605 O O . HIS B 1 185 ? -16.578 15.445 -10.383 1 97.94 185 HIS B O 1
ATOM 3611 N N . ARG B 1 186 ? -16.781 16.531 -8.445 1 98.25 186 ARG B N 1
ATOM 3612 C CA . ARG B 1 186 ? -16.516 17.844 -9.031 1 98.25 186 ARG B CA 1
ATOM 3613 C C . ARG B 1 186 ? -15.016 18.125 -9.094 1 98.25 186 ARG B C 1
ATOM 3615 O O . ARG B 1 186 ? -14.586 19.078 -9.734 1 98.25 186 ARG B O 1
ATOM 3622 N N . ILE B 1 187 ? -14.219 17.312 -8.438 1 98.5 187 ILE B N 1
ATOM 3623 C CA . ILE B 1 187 ? -12.789 17.578 -8.406 1 98.5 187 ILE B CA 1
ATOM 3624 C C . ILE B 1 187 ? -12.016 16.312 -8.758 1 98.5 187 ILE B C 1
ATOM 3626 O O . ILE B 1 187 ? -11.047 15.961 -8.078 1 98.5 187 ILE B O 1
ATOM 3630 N N . THR B 1 188 ? -12.422 15.617 -9.742 1 98.31 188 THR B N 1
ATOM 3631 C CA . THR B 1 188 ? -11.789 14.375 -10.148 1 98.31 188 THR B CA 1
ATOM 3632 C C . THR B 1 188 ? -10.461 14.641 -10.859 1 98.31 188 THR B C 1
ATOM 3634 O O . THR B 1 188 ? -9.633 13.742 -11 1 98.31 188 THR B O 1
ATOM 3637 N N . THR B 1 189 ? -10.211 15.891 -11.281 1 97.75 189 THR B N 1
ATOM 3638 C CA . THR B 1 189 ? -8.984 16.266 -11.977 1 97.75 189 THR B CA 1
ATOM 3639 C C . THR B 1 189 ? -8.07 17.078 -11.062 1 97.75 189 THR B C 1
ATOM 3641 O O . THR B 1 189 ? -8.508 18.016 -10.414 1 97.75 189 THR B O 1
ATOM 3644 N N . PRO B 1 190 ? -6.836 16.688 -11.016 1 97.88 190 PRO B N 1
ATOM 3645 C CA . PRO B 1 190 ? -5.895 17.469 -10.211 1 97.88 190 PRO B CA 1
ATOM 3646 C C . PRO B 1 190 ? -5.91 18.953 -10.562 1 97.88 190 PRO B C 1
ATOM 3648 O O . PRO B 1 190 ? -5.977 19.312 -11.742 1 97.88 190 PRO B O 1
ATOM 3651 N N . GLY B 1 191 ? -5.867 19.75 -9.523 1 97.88 191 GLY B N 1
ATOM 3652 C CA . GLY B 1 191 ? -5.863 21.188 -9.719 1 97.88 191 GLY B CA 1
ATOM 3653 C C . GLY B 1 191 ? -7.234 21.828 -9.562 1 97.88 191 GLY B C 1
ATOM 3654 O O . GLY B 1 191 ? -7.355 23.047 -9.445 1 97.88 191 GLY B O 1
ATOM 3655 N N . THR B 1 192 ? -8.25 21.047 -9.477 1 98.31 192 THR B N 1
ATOM 3656 C CA . THR B 1 192 ? -9.609 21.578 -9.406 1 98.31 192 THR B CA 1
ATOM 3657 C C . THR B 1 192 ? -10 21.875 -7.965 1 98.31 192 THR B C 1
ATOM 3659 O O . THR B 1 192 ? -9.445 21.297 -7.031 1 98.31 192 THR B O 1
ATOM 3662 N N . VAL B 1 193 ? -10.93 22.812 -7.84 1 98 193 VAL B N 1
ATOM 3663 C CA . VAL B 1 193 ? -11.414 23.25 -6.539 1 98 193 VAL B CA 1
ATOM 3664 C C . VAL B 1 193 ? -12.945 23.297 -6.551 1 98 193 VAL B C 1
ATOM 3666 O O . VAL B 1 193 ? -13.555 23.656 -7.562 1 98 193 VAL B O 1
ATOM 3669 N N . THR B 1 194 ? -13.547 22.891 -5.492 1 98.19 194 THR B N 1
ATOM 3670 C CA . THR B 1 194 ? -14.977 23.047 -5.242 1 98.19 194 THR B CA 1
ATOM 3671 C C . THR B 1 194 ? -15.234 23.344 -3.768 1 98.19 194 THR B C 1
ATOM 3673 O O . THR B 1 194 ? -14.32 23.703 -3.029 1 98.19 194 THR B O 1
ATOM 3676 N N . LYS B 1 195 ? -16.469 23.344 -3.354 1 97.62 195 LYS B N 1
ATOM 3677 C CA . LYS B 1 195 ? -16.844 23.5 -1.954 1 97.62 195 LYS B CA 1
ATOM 3678 C C . LYS B 1 195 ? -17.578 22.266 -1.433 1 97.62 195 LYS B C 1
ATOM 3680 O O . LYS B 1 195 ? -18.297 21.609 -2.18 1 97.62 195 LYS B O 1
ATOM 3685 N N . THR B 1 196 ? -17.344 21.984 -0.183 1 97.5 196 THR B N 1
ATOM 3686 C CA . THR B 1 196 ? -18.078 20.891 0.45 1 97.5 196 THR B CA 1
ATOM 3687 C C . THR B 1 196 ? -19.5 21.312 0.787 1 97.5 196 THR B C 1
ATOM 3689 O O . THR B 1 196 ? -19.859 22.484 0.667 1 97.5 196 THR B O 1
ATOM 3692 N N . ARG B 1 197 ? -20.266 20.266 1.214 1 95.06 197 ARG B N 1
ATOM 3693 C CA . ARG B 1 197 ? -21.5 20.562 1.946 1 95.06 197 ARG B CA 1
ATOM 3694 C C . ARG B 1 197 ? -21.188 20.922 3.396 1 95.06 197 ARG B C 1
ATOM 3696 O O . ARG B 1 197 ? -20.031 21.141 3.762 1 95.06 197 ARG B O 1
ATOM 3703 N N . ARG B 1 198 ? -22.344 21.141 4.152 1 97.56 198 ARG B N 1
ATOM 3704 C CA . ARG B 1 198 ? -22.156 21.406 5.574 1 97.56 198 ARG B CA 1
ATOM 3705 C C . ARG B 1 198 ? -21.359 20.297 6.242 1 97.56 198 ARG B C 1
ATOM 3707 O O . ARG B 1 198 ? -21.594 19.109 5.98 1 97.56 198 ARG B O 1
ATOM 3714 N N . LEU B 1 199 ? -20.422 20.688 6.984 1 98.44 199 LEU B N 1
ATOM 3715 C CA . LEU B 1 199 ? -19.594 19.719 7.711 1 98.44 199 LEU B CA 1
ATOM 3716 C C . LEU B 1 199 ? -19.812 19.844 9.219 1 98.44 199 LEU B C 1
ATOM 3718 O O . LEU B 1 199 ? -19.719 20.953 9.773 1 98.44 199 LEU B O 1
ATOM 3722 N N . ASP B 1 200 ? -20.156 18.75 9.82 1 98.44 200 ASP B N 1
ATOM 3723 C CA . ASP B 1 200 ? -20.297 18.641 11.266 1 98.44 200 ASP B CA 1
ATOM 3724 C C . ASP B 1 200 ? -19.219 17.734 11.867 1 98.44 200 ASP B C 1
ATOM 3726 O O . ASP B 1 200 ? -19.188 16.531 11.578 1 98.44 200 ASP B O 1
ATOM 3730 N N . PHE B 1 201 ? -18.406 18.297 12.742 1 98.62 201 PHE B N 1
ATOM 3731 C CA . PHE B 1 201 ? -17.25 17.578 13.266 1 98.62 201 PHE B CA 1
ATOM 3732 C C . PHE B 1 201 ? -17.547 17.031 14.656 1 98.62 201 PHE B C 1
ATOM 3734 O O . PHE B 1 201 ? -16.688 16.391 15.273 1 98.62 201 PHE B O 1
ATOM 3741 N N . THR B 1 202 ? -18.703 17.188 15.195 1 98.12 202 THR B N 1
ATOM 3742 C CA . THR B 1 202 ? -19.047 16.859 16.578 1 98.12 202 THR B CA 1
ATOM 3743 C C . THR B 1 202 ? -18.781 15.391 16.859 1 98.12 202 THR B C 1
ATOM 3745 O O . THR B 1 202 ? -18.094 15.055 17.828 1 98.12 202 THR B O 1
ATOM 3748 N N . LYS B 1 203 ? -19.25 14.523 16.016 1 97.88 203 LYS B N 1
ATOM 3749 C CA . LYS B 1 203 ? -19.109 13.094 16.234 1 97.88 203 LYS B CA 1
ATOM 3750 C C . LYS B 1 203 ? -17.641 12.664 16.109 1 97.88 203 LYS B C 1
ATOM 3752 O O . LYS B 1 203 ? -17.188 11.758 16.797 1 97.88 203 LYS B O 1
ATOM 3757 N N . LEU B 1 204 ? -16.922 13.258 15.203 1 98.38 204 LEU B N 1
ATOM 3758 C CA . LEU B 1 204 ? -15.516 12.945 15.016 1 98.38 204 LEU B CA 1
ATOM 3759 C C . LEU B 1 204 ? -14.703 13.328 16.25 1 98.38 204 LEU B C 1
ATOM 3761 O O . LEU B 1 204 ? -13.875 12.539 16.719 1 98.38 204 LEU B O 1
ATOM 3765 N N . VAL B 1 205 ? -14.945 14.523 16.75 1 98.5 205 VAL B N 1
ATOM 3766 C CA . VAL B 1 205 ? -14.219 15.023 17.922 1 98.5 205 VAL B CA 1
ATOM 3767 C C . VAL B 1 205 ? -14.531 14.141 19.125 1 98.5 205 VAL B C 1
ATOM 3769 O O . VAL B 1 205 ? -13.617 13.75 19.859 1 98.5 205 VAL B O 1
ATOM 3772 N N . LYS B 1 206 ? -15.812 13.812 19.297 1 98.12 206 LYS B N 1
ATOM 3773 C CA . LYS B 1 206 ? -16.203 12.914 20.375 1 98.12 206 LYS B CA 1
ATOM 3774 C C . LYS B 1 206 ? -15.516 11.562 20.25 1 98.12 206 LYS B C 1
ATOM 3776 O O . LYS B 1 206 ? -15.094 10.977 21.25 1 98.12 206 LYS B O 1
ATOM 3781 N N . HIS B 1 207 ? -15.438 11.07 19.047 1 98.12 207 HIS B N 1
ATOM 3782 C CA . HIS B 1 207 ? -14.781 9.797 18.781 1 98.12 207 HIS B CA 1
ATOM 3783 C C . HIS B 1 207 ? -13.328 9.812 19.219 1 98.12 207 HIS B C 1
ATOM 3785 O O . HIS B 1 207 ? -12.867 8.883 19.891 1 98.12 207 HIS B O 1
ATOM 3791 N N . LEU B 1 208 ? -12.602 10.82 18.875 1 98.5 208 LEU B N 1
ATOM 3792 C CA . LEU B 1 208 ? -11.203 10.945 19.266 1 98.5 208 LEU B CA 1
ATOM 3793 C C . LEU B 1 208 ? -11.062 10.93 20.781 1 98.5 208 LEU B C 1
ATOM 3795 O O . LEU B 1 208 ? -10.219 10.211 21.328 1 98.5 208 LEU B O 1
ATOM 3799 N N . HIS B 1 209 ? -11.906 11.688 21.453 1 98.31 209 HIS B N 1
ATOM 3800 C CA . HIS B 1 209 ? -11.797 11.875 22.891 1 98.31 209 HIS B CA 1
ATOM 3801 C C . HIS B 1 209 ? -12.234 10.625 23.656 1 98.31 209 HIS B C 1
ATOM 3803 O O . HIS B 1 209 ? -11.883 10.445 24.828 1 98.31 209 HIS B O 1
ATOM 3809 N N . ALA B 1 210 ? -13 9.766 23.031 1 97.81 210 ALA B N 1
ATOM 3810 C CA . ALA B 1 210 ? -13.562 8.586 23.688 1 97.81 210 ALA B CA 1
ATOM 3811 C C . ALA B 1 210 ? -12.602 7.402 23.594 1 97.81 210 ALA B C 1
ATOM 3813 O O . ALA B 1 210 ? -12.789 6.391 24.281 1 97.81 210 ALA B O 1
ATOM 3814 N N . HIS B 1 211 ? -11.57 7.52 22.797 1 97.81 211 HIS B N 1
ATOM 3815 C CA . HIS B 1 211 ? -10.719 6.363 22.562 1 97.81 211 HIS B CA 1
ATOM 3816 C C . HIS B 1 211 ? -9.258 6.691 22.859 1 97.81 211 HIS B C 1
ATOM 3818 O O . HIS B 1 211 ? -8.898 7.859 23.031 1 97.81 211 HIS B O 1
ATOM 3824 N N . ASP B 1 212 ? -8.453 5.582 22.938 1 97.62 212 ASP B N 1
ATOM 3825 C CA . ASP B 1 212 ? -7.02 5.762 23.141 1 97.62 212 ASP B CA 1
ATOM 3826 C C . ASP B 1 212 ? -6.375 6.445 21.938 1 97.62 212 ASP B C 1
ATOM 3828 O O . ASP B 1 212 ? -6.871 6.34 20.812 1 97.62 212 ASP B O 1
ATOM 3832 N N . ILE B 1 213 ? -5.344 7.176 22.266 1 98.5 213 ILE B N 1
ATOM 3833 C CA . ILE B 1 213 ? -4.59 7.883 21.234 1 98.5 213 ILE B CA 1
ATOM 3834 C C . ILE B 1 213 ? -3.121 7.469 21.297 1 98.5 213 ILE B C 1
ATOM 3836 O O . ILE B 1 213 ? -2.461 7.648 22.328 1 98.5 213 ILE B O 1
ATOM 3840 N N . TYR B 1 214 ? -2.613 6.863 20.188 1 98.44 214 TYR B N 1
ATOM 3841 C CA . TYR B 1 214 ? -1.189 6.574 20.062 1 98.44 214 TYR B CA 1
ATOM 3842 C C . TYR B 1 214 ? -0.408 7.832 19.703 1 98.44 214 TYR B C 1
ATOM 3844 O O . TYR B 1 214 ? -0.916 8.703 18.984 1 98.44 214 TYR B O 1
ATOM 3852 N N . THR B 1 215 ? 0.849 7.895 20.203 1 98.31 215 THR B N 1
ATOM 3853 C CA . THR B 1 215 ? 1.621 9.094 19.891 1 98.31 215 THR B CA 1
ATOM 3854 C C . THR B 1 215 ? 3.088 8.742 19.656 1 98.31 215 THR B C 1
ATOM 3856 O O . THR B 1 215 ? 3.594 7.766 20.219 1 98.31 215 THR B O 1
ATOM 3859 N N . TYR B 1 216 ? 3.742 9.477 18.766 1 97.94 216 TYR B N 1
ATOM 3860 C CA . TYR B 1 216 ? 5.18 9.469 18.531 1 97.94 216 TYR B CA 1
ATOM 3861 C C . TYR B 1 216 ? 5.625 10.719 17.781 1 97.94 216 TYR B C 1
ATOM 3863 O O . TYR B 1 216 ? 4.789 11.492 17.297 1 97.94 216 TYR B O 1
ATOM 3871 N N . THR B 1 217 ? 6.879 11 17.844 1 97.94 217 THR B N 1
ATOM 3872 C CA . THR B 1 217 ? 7.449 12.086 17.047 1 97.94 217 THR B CA 1
ATOM 3873 C C . THR B 1 217 ? 8.07 11.539 15.758 1 97.94 217 THR B C 1
ATOM 3875 O O . THR B 1 217 ? 8.938 10.656 15.812 1 97.94 217 THR B O 1
ATOM 3878 N N . GLY B 1 218 ? 7.582 11.977 14.648 1 98.31 218 GLY B N 1
ATOM 3879 C CA . GLY B 1 218 ? 8.07 11.539 13.359 1 98.31 218 GLY B CA 1
ATOM 3880 C C . GLY B 1 218 ? 8.281 12.68 12.375 1 98.31 218 GLY B C 1
ATOM 3881 O O . GLY B 1 218 ? 8.742 13.758 12.766 1 98.31 218 GLY B O 1
ATOM 3882 N N . SER B 1 219 ? 8.055 12.438 11.117 1 98.5 219 SER B N 1
ATOM 3883 C CA . SER B 1 219 ? 8.172 13.414 10.031 1 98.5 219 SER B CA 1
ATOM 3884 C C . SER B 1 219 ? 6.875 13.523 9.25 1 98.5 219 SER B C 1
ATOM 3886 O O . SER B 1 219 ? 5.914 12.805 9.523 1 98.5 219 SER B O 1
ATOM 3888 N N . LEU B 1 220 ? 6.875 14.445 8.312 1 97.75 220 LEU B N 1
ATOM 3889 C CA . LEU B 1 220 ? 5.867 14.406 7.258 1 97.75 220 LEU B CA 1
ATOM 3890 C C . LEU B 1 220 ? 5.996 13.125 6.43 1 97.75 220 LEU B C 1
ATOM 3892 O O . LEU B 1 220 ? 7.078 12.547 6.344 1 97.75 220 LEU B O 1
ATOM 3896 N N . THR B 1 221 ? 4.859 12.75 5.832 1 98.62 221 THR B N 1
ATOM 3897 C CA . THR B 1 221 ? 4.883 11.539 5.02 1 98.62 221 THR B CA 1
ATOM 3898 C C . THR B 1 221 ? 5.086 11.883 3.547 1 98.62 221 THR B C 1
ATOM 3900 O O . THR B 1 221 ? 5.105 10.984 2.695 1 98.62 221 THR B O 1
ATOM 3903 N N . THR B 1 222 ? 5.129 13.133 3.229 1 98.25 222 THR B N 1
ATOM 3904 C CA . THR B 1 222 ? 5.371 13.641 1.883 1 98.25 222 THR B CA 1
ATOM 3905 C C . THR B 1 222 ? 6.543 14.617 1.873 1 98.25 222 THR B C 1
ATOM 3907 O O . THR B 1 222 ? 6.953 15.109 2.926 1 98.25 222 THR B O 1
ATOM 3910 N N . PRO B 1 223 ? 7.105 14.844 0.685 1 97.5 223 PRO B N 1
ATOM 3911 C CA . PRO B 1 223 ? 8.18 15.836 0.64 1 97.5 223 PRO B CA 1
ATOM 3912 C C . PRO B 1 223 ? 7.777 17.172 1.275 1 97.5 223 PRO B C 1
ATOM 3914 O O . PRO B 1 223 ? 6.637 17.609 1.121 1 97.5 223 PRO B O 1
ATOM 3917 N N . PRO B 1 224 ? 8.68 17.734 2.088 1 96.94 224 PRO B N 1
ATOM 3918 C CA . PRO B 1 224 ? 10.117 17.469 2.176 1 96.94 224 PRO B CA 1
ATOM 3919 C C . PRO B 1 224 ? 10.469 16.453 3.256 1 96.94 224 PRO B C 1
ATOM 3921 O O . PRO B 1 224 ? 11.648 16.281 3.596 1 96.94 224 PRO B O 1
ATOM 3924 N N . CYS B 1 225 ? 9.547 15.828 3.861 1 97.88 225 CYS B N 1
ATOM 3925 C CA . CYS B 1 225 ? 9.742 14.781 4.855 1 97.88 225 CYS B CA 1
ATOM 3926 C C . CYS B 1 225 ? 10.406 15.336 6.109 1 97.88 225 CYS B C 1
ATOM 3928 O O . CYS B 1 225 ? 11.227 14.664 6.734 1 97.88 225 CYS B O 1
ATOM 3930 N N . SER B 1 226 ? 10.047 16.531 6.43 1 95.75 226 SER B N 1
ATOM 3931 C CA . SER B 1 226 ? 10.648 17.219 7.562 1 95.75 226 SER B CA 1
ATOM 3932 C C . SER B 1 226 ? 10.297 16.531 8.883 1 95.75 226 SER B C 1
ATOM 3934 O O . SER B 1 226 ? 9.156 16.109 9.078 1 95.75 226 SER B O 1
ATOM 3936 N N . ASP B 1 227 ? 11.266 16.484 9.805 1 95.88 227 ASP B N 1
ATOM 3937 C CA . ASP B 1 227 ? 11.117 15.812 11.086 1 95.88 227 ASP B CA 1
ATOM 3938 C C . ASP B 1 227 ? 10.422 16.719 12.109 1 95.88 227 ASP B C 1
ATOM 3940 O O . ASP B 1 227 ? 9.836 17.734 11.742 1 95.88 227 ASP B O 1
ATOM 3944 N N . LYS B 1 228 ? 10.234 16.219 13.328 1 96.62 228 LYS B N 1
ATOM 3945 C CA . LYS B 1 228 ? 9.68 16.922 14.484 1 96.62 228 LYS B CA 1
ATOM 3946 C C . LYS B 1 228 ? 8.18 17.156 14.32 1 96.62 228 LYS B C 1
ATOM 3948 O O . LYS B 1 228 ? 7.676 18.219 14.656 1 96.62 228 LYS B O 1
ATOM 3953 N N . VAL B 1 229 ? 7.535 16.25 13.711 1 98.06 229 VAL B N 1
ATOM 3954 C CA . VAL B 1 229 ? 6.078 16.266 13.648 1 98.06 229 VAL B CA 1
ATOM 3955 C C . VAL B 1 229 ? 5.5 15.422 14.781 1 98.06 229 VAL B C 1
ATOM 3957 O O . VAL B 1 229 ? 5.883 14.266 14.961 1 98.06 229 VAL B O 1
ATOM 3960 N N . ALA B 1 230 ? 4.641 16.016 15.562 1 98.38 230 ALA B N 1
ATOM 3961 C CA . ALA B 1 230 ? 3.928 15.266 16.594 1 98.38 230 ALA B CA 1
ATOM 3962 C C . ALA B 1 230 ? 2.742 14.516 16 1 98.38 230 ALA B C 1
ATOM 3964 O O . ALA B 1 230 ? 1.82 15.125 15.453 1 98.38 230 ALA B O 1
ATOM 3965 N N . TRP B 1 231 ? 2.744 13.211 16.141 1 98.62 231 TRP B N 1
ATOM 3966 C CA . TRP B 1 231 ? 1.664 12.375 15.609 1 98.62 231 TRP B CA 1
ATOM 3967 C C . TRP B 1 231 ? 0.742 11.914 16.734 1 98.62 231 TRP B C 1
ATOM 3969 O O . TRP B 1 231 ? 1.207 11.43 17.766 1 98.62 231 TRP B O 1
ATOM 3979 N N . TYR B 1 232 ? -0.521 12.062 16.531 1 98.81 232 TYR B N 1
ATOM 3980 C CA . TYR B 1 232 ? -1.582 11.539 17.375 1 98.81 232 TYR B CA 1
ATOM 3981 C C . TYR B 1 232 ? -2.549 10.672 16.578 1 98.81 232 TYR B C 1
ATOM 3983 O O . TYR B 1 232 ? -3.316 11.188 15.758 1 98.81 232 TYR B O 1
ATOM 3991 N N . LEU B 1 233 ? -2.539 9.383 16.812 1 98.75 233 LEU B N 1
ATOM 3992 C CA . LEU B 1 233 ? -3.336 8.445 16.016 1 98.75 233 LEU B CA 1
ATOM 3993 C C . LEU B 1 233 ? -4.457 7.848 16.859 1 98.75 233 LEU B C 1
ATOM 3995 O O . LEU B 1 233 ? -4.199 7.23 17.891 1 98.75 233 LEU B O 1
ATOM 3999 N N . SER B 1 234 ? -5.672 8.07 16.391 1 98.56 234 SER B N 1
ATOM 4000 C CA . SER B 1 234 ? -6.797 7.426 17.062 1 98.56 234 SER B CA 1
ATOM 4001 C C . SER B 1 234 ? -6.684 5.906 17 1 98.56 234 SER B C 1
ATOM 4003 O O . SER B 1 234 ? -6.504 5.336 15.914 1 98.56 234 SER B O 1
ATOM 4005 N N . ALA B 1 235 ? -6.793 5.285 18.125 1 97.75 235 ALA B N 1
ATOM 4006 C CA . ALA B 1 235 ? -6.715 3.828 18.172 1 97.75 235 ALA B CA 1
ATOM 4007 C C . ALA B 1 235 ? -7.93 3.189 17.5 1 97.75 235 ALA B C 1
ATOM 4009 O O . ALA B 1 235 ? -7.816 2.143 16.859 1 97.75 235 ALA B O 1
ATOM 4010 N N . ALA B 1 236 ? -9.07 3.822 17.688 1 97.56 236 ALA B N 1
ATOM 4011 C CA . ALA B 1 236 ? -10.297 3.314 17.078 1 97.56 236 ALA B CA 1
ATOM 4012 C C . ALA B 1 236 ? -10.516 3.912 15.695 1 97.56 236 ALA B C 1
ATOM 4014 O O . ALA B 1 236 ? -10.43 5.129 15.516 1 97.56 236 ALA B O 1
ATOM 4015 N N . PRO B 1 237 ? -10.852 3.088 14.758 1 98.06 237 PRO B N 1
ATOM 4016 C CA . PRO B 1 237 ? -11.055 3.584 13.391 1 98.06 237 PRO B CA 1
ATOM 4017 C C . PRO B 1 237 ? -12.43 4.203 13.188 1 98.06 237 PRO B C 1
ATOM 4019 O O . PRO B 1 237 ? -13.352 3.943 13.969 1 98.06 237 PRO B O 1
ATOM 4022 N N . LEU B 1 238 ? -12.5 5.055 12.195 1 98.38 238 LEU B N 1
ATOM 4023 C CA . LEU B 1 238 ? -13.781 5.453 11.625 1 98.38 238 LEU B CA 1
ATOM 4024 C C . LEU B 1 238 ? -14.273 4.422 10.617 1 98.38 238 LEU B C 1
ATOM 4026 O O . LEU B 1 238 ? -13.555 3.475 10.289 1 98.38 238 LEU B O 1
ATOM 4030 N N . THR B 1 239 ? -15.523 4.629 10.188 1 97.31 239 THR B N 1
ATOM 4031 C CA . THR B 1 239 ? -16.078 3.709 9.203 1 97.31 239 THR B CA 1
ATOM 4032 C C . THR B 1 239 ? -16.5 4.457 7.941 1 97.31 239 THR B C 1
ATOM 4034 O O . THR B 1 239 ? -16.828 5.645 8 1 97.31 239 THR B O 1
ATOM 4037 N N . ILE B 1 240 ? -16.484 3.725 6.828 1 96.75 240 ILE B N 1
ATOM 4038 C CA . ILE B 1 240 ? -16.906 4.293 5.551 1 96.75 240 ILE B CA 1
ATOM 4039 C C . ILE B 1 240 ? -17.641 3.236 4.738 1 96.75 240 ILE B C 1
ATOM 4041 O O . ILE B 1 240 ? -17.359 2.041 4.852 1 96.75 240 ILE B O 1
ATOM 4045 N N . SER B 1 241 ? -18.547 3.66 3.92 1 94.56 241 SER B N 1
ATOM 4046 C CA . SER B 1 241 ? -19.25 2.756 3.01 1 94.56 241 SER B CA 1
ATOM 4047 C C . SER B 1 241 ? -18.375 2.379 1.822 1 94.56 241 SER B C 1
ATOM 4049 O O . SER B 1 241 ? -17.469 3.125 1.456 1 94.56 241 SER B O 1
ATOM 4051 N N . VAL B 1 242 ? -18.703 1.274 1.203 1 95.56 242 VAL B N 1
ATOM 4052 C CA . VAL B 1 242 ? -17.953 0.812 0.039 1 95.56 242 VAL B CA 1
ATOM 4053 C C . VAL B 1 242 ? -18.062 1.835 -1.089 1 95.56 242 VAL B C 1
ATOM 4055 O O . VAL B 1 242 ? -17.078 2.137 -1.766 1 95.56 242 VAL B O 1
ATOM 4058 N N . SER B 1 243 ? -19.266 2.395 -1.265 1 94.19 243 SER B N 1
ATOM 4059 C CA . SER B 1 243 ? -19.484 3.355 -2.342 1 94.19 243 SER B CA 1
ATOM 4060 C C . SER B 1 243 ? -18.609 4.59 -2.172 1 94.19 243 SER B C 1
ATOM 4062 O O . SER B 1 243 ? -17.984 5.047 -3.131 1 94.19 243 SER B O 1
ATOM 4064 N N . SER B 1 244 ? -18.562 5.133 -0.953 1 95.06 244 SER B N 1
ATOM 4065 C CA . SER B 1 244 ? -17.734 6.309 -0.679 1 95.06 244 SER B CA 1
ATOM 4066 C C . SER B 1 244 ? -16.25 5.988 -0.833 1 95.06 244 SER B C 1
ATOM 4068 O O . SER B 1 244 ? -15.5 6.781 -1.395 1 95.06 244 SER B O 1
ATOM 4070 N N . PHE B 1 245 ? -15.906 4.832 -0.353 1 97.5 245 PHE B N 1
ATOM 4071 C CA . PHE B 1 245 ? -14.516 4.395 -0.462 1 97.5 245 PHE B CA 1
ATOM 4072 C C . PHE B 1 245 ? -14.102 4.266 -1.923 1 97.5 245 PHE B C 1
ATOM 4074 O O . PHE B 1 245 ? -13.062 4.789 -2.328 1 97.5 245 PHE B O 1
ATOM 4081 N N . ASN B 1 246 ? -14.867 3.553 -2.668 1 96.25 246 ASN B N 1
ATOM 4082 C CA . ASN B 1 246 ? -14.562 3.361 -4.082 1 96.25 246 ASN B CA 1
ATOM 4083 C C . ASN B 1 246 ? -14.469 4.691 -4.82 1 96.25 246 ASN B C 1
ATOM 4085 O O . ASN B 1 246 ? -13.617 4.859 -5.695 1 96.25 246 ASN B O 1
ATOM 4089 N N . ALA B 1 247 ? -15.344 5.625 -4.504 1 96.5 247 ALA B N 1
ATOM 4090 C CA . ALA B 1 247 ? -15.32 6.941 -5.137 1 96.5 247 ALA B CA 1
ATOM 4091 C C . ALA B 1 247 ? -14 7.66 -4.848 1 96.5 247 ALA B C 1
ATOM 4093 O O . ALA B 1 247 ? -13.375 8.211 -5.758 1 96.5 247 ALA B O 1
ATOM 4094 N N . LEU B 1 248 ? -13.609 7.66 -3.619 1 98.19 248 LEU B N 1
ATOM 4095 C CA . LEU B 1 248 ? -12.359 8.32 -3.252 1 98.19 248 LEU B CA 1
ATOM 4096 C C . LEU B 1 248 ? -11.172 7.648 -3.928 1 98.19 248 LEU B C 1
ATOM 4098 O O . LEU B 1 248 ? -10.297 8.328 -4.477 1 98.19 248 LEU B O 1
ATOM 4102 N N . LYS B 1 249 ? -11.117 6.332 -3.846 1 98.12 249 LYS B N 1
ATOM 4103 C CA . LYS B 1 249 ? -10.023 5.547 -4.402 1 98.12 249 LYS B CA 1
ATOM 4104 C C . LYS B 1 249 ? -9.867 5.801 -5.898 1 98.12 249 LYS B C 1
ATOM 4106 O O . LYS B 1 249 ? -8.75 5.836 -6.418 1 98.12 249 LYS B O 1
ATOM 4111 N N . LYS B 1 250 ? -10.938 6.031 -6.566 1 97.5 250 LYS B N 1
ATOM 4112 C CA . LYS B 1 250 ? -10.914 6.301 -8 1 97.5 250 LYS B CA 1
ATOM 4113 C C . LYS B 1 250 ? -10.266 7.652 -8.297 1 97.5 250 LYS B C 1
ATOM 4115 O O . LYS B 1 250 ? -9.617 7.828 -9.328 1 97.5 250 LYS B O 1
ATOM 4120 N N . VAL B 1 251 ? -10.414 8.555 -7.367 1 98.38 251 VAL B N 1
ATOM 4121 C CA . VAL B 1 251 ? -9.938 9.914 -7.582 1 98.38 251 VAL B CA 1
ATOM 4122 C C . VAL B 1 251 ? -8.5 10.039 -7.066 1 98.38 251 VAL B C 1
ATOM 4124 O O . VAL B 1 251 ? -7.617 10.516 -7.785 1 98.38 251 VAL B O 1
ATOM 4127 N N . VAL B 1 252 ? -8.25 9.539 -5.875 1 97.94 252 VAL B N 1
ATOM 4128 C CA . VAL B 1 252 ? -6.973 9.727 -5.195 1 97.94 252 VAL B CA 1
ATOM 4129 C C . VAL B 1 252 ? -6.004 8.617 -5.613 1 97.94 252 VAL B C 1
ATOM 4131 O O . VAL B 1 252 ? -4.785 8.82 -5.598 1 97.94 252 VAL B O 1
ATOM 4134 N N . LYS B 1 253 ? -6.625 7.48 -6.008 1 98 253 LYS B N 1
ATOM 4135 C CA . LYS B 1 253 ? -5.855 6.32 -6.449 1 98 253 LYS B CA 1
ATOM 4136 C C . LYS B 1 253 ? -4.941 5.809 -5.34 1 98 253 LYS B C 1
ATOM 4138 O O . LYS B 1 253 ? -5.406 5.465 -4.25 1 98 253 LYS B O 1
ATOM 4143 N N . PHE B 1 254 ? -3.721 5.617 -5.52 1 98.62 254 PHE B N 1
ATOM 4144 C CA . PHE B 1 254 ? -2.756 5.191 -4.512 1 98.62 254 PHE B CA 1
ATOM 4145 C C . PHE B 1 254 ? -1.861 6.352 -4.094 1 98.62 254 PHE B C 1
ATOM 4147 O O . PHE B 1 254 ? -1.122 6.898 -4.914 1 98.62 254 PHE B O 1
ATOM 4154 N N . ASN B 1 255 ? -1.911 6.672 -2.789 1 98.62 255 ASN B N 1
ATOM 4155 C CA . ASN B 1 255 ? -1.074 7.781 -2.354 1 98.62 255 ASN B CA 1
ATOM 4156 C C . ASN B 1 255 ? -0.519 7.551 -0.95 1 98.62 255 ASN B C 1
ATOM 4158 O O . ASN B 1 255 ? -0.605 8.43 -0.09 1 98.62 255 ASN B O 1
ATOM 4162 N N . ALA B 1 256 ? 0.131 6.43 -0.784 1 98.69 256 ALA B N 1
ATOM 4163 C CA . ALA B 1 256 ? 0.714 6.066 0.506 1 98.69 256 ALA B CA 1
ATOM 4164 C C . ALA B 1 256 ? 2.211 5.797 0.375 1 98.69 256 ALA B C 1
ATOM 4166 O O . ALA B 1 256 ? 2.633 4.988 -0.456 1 98.69 256 ALA B O 1
ATOM 4167 N N . ARG B 1 257 ? 3.01 6.504 1.187 1 98.56 257 ARG B N 1
ATOM 4168 C CA . ARG B 1 257 ? 4.438 6.215 1.296 1 98.56 257 ARG B CA 1
ATOM 4169 C C . ARG B 1 257 ? 4.676 4.879 1.986 1 98.56 257 ARG B C 1
ATOM 4171 O O . ARG B 1 257 ? 3.92 4.492 2.883 1 98.56 257 ARG B O 1
ATOM 4178 N N . TYR B 1 258 ? 5.742 4.148 1.556 1 98.25 258 TYR B N 1
ATOM 4179 C CA . TYR B 1 258 ? 6.082 2.932 2.283 1 98.25 258 TYR B CA 1
ATOM 4180 C C . TYR B 1 258 ? 6.383 3.238 3.746 1 98.25 258 TYR B C 1
ATOM 4182 O O . TYR B 1 258 ? 6.863 4.324 4.074 1 98.25 258 TYR B O 1
ATOM 4190 N N . THR B 1 259 ? 6.094 2.295 4.617 1 98.69 259 THR B N 1
ATOM 4191 C CA . THR B 1 259 ? 6.41 2.508 6.027 1 98.69 259 THR B CA 1
ATOM 4192 C C . THR B 1 259 ? 7.918 2.633 6.23 1 98.69 259 THR B C 1
ATOM 4194 O O . THR B 1 259 ? 8.695 1.913 5.602 1 98.69 259 THR B O 1
ATOM 4197 N N . GLN B 1 260 ? 8.219 3.5 7.102 1 98.5 260 GLN B N 1
ATOM 4198 C CA . GLN B 1 260 ? 9.609 3.795 7.422 1 98.5 260 GLN B CA 1
ATOM 4199 C C . GLN B 1 260 ? 10.109 2.914 8.562 1 98.5 260 GLN B C 1
ATOM 4201 O O . GLN B 1 260 ? 9.352 2.119 9.117 1 98.5 260 GLN B O 1
ATOM 4206 N N . ASN B 1 261 ? 11.445 2.988 8.844 1 97.88 261 ASN B N 1
ATOM 4207 C CA . ASN B 1 261 ? 12.008 2.303 10 1 97.88 261 ASN B CA 1
ATOM 4208 C C . ASN B 1 261 ? 11.492 2.889 11.305 1 97.88 261 ASN B C 1
ATOM 4210 O O . ASN B 1 261 ? 10.914 3.977 11.32 1 97.88 261 ASN B O 1
ATOM 4214 N N . SER B 1 262 ? 11.641 2.143 12.375 1 96.12 262 SER B N 1
ATOM 4215 C CA . SER B 1 262 ? 11.273 2.689 13.68 1 96.12 262 SER B CA 1
ATOM 4216 C C . SER B 1 262 ? 12.016 3.99 13.961 1 96.12 262 SER B C 1
ATOM 4218 O O . SER B 1 262 ? 13.18 4.141 13.594 1 96.12 262 SER B O 1
ATOM 4220 N N . PRO B 1 263 ? 11.305 4.93 14.633 1 95.88 263 PRO B N 1
ATOM 4221 C CA . PRO B 1 263 ? 11.977 6.195 14.93 1 95.88 263 PRO B CA 1
ATOM 4222 C C . PRO B 1 263 ? 13.312 6 15.648 1 95.88 263 PRO B C 1
ATOM 4224 O O . PRO B 1 263 ? 13.391 5.234 16.609 1 95.88 263 PRO B O 1
ATOM 4227 N N . GLY B 1 264 ? 14.328 6.668 15.133 1 95.81 264 GLY B N 1
ATOM 4228 C CA . GLY B 1 264 ? 15.656 6.562 15.727 1 95.81 264 GLY B CA 1
ATOM 4229 C C . GLY B 1 264 ? 16.562 5.582 15 1 95.81 264 GLY B C 1
ATOM 4230 O O . GLY B 1 264 ? 17.781 5.602 15.188 1 95.81 264 GLY B O 1
ATOM 4231 N N . LEU B 1 265 ? 16.031 4.746 14.219 1 96.12 265 LEU B N 1
ATOM 4232 C CA . LEU B 1 265 ? 16.828 3.795 13.453 1 96.12 265 LEU B CA 1
ATOM 4233 C C . LEU B 1 265 ? 17.188 4.371 12.086 1 96.12 265 LEU B C 1
ATOM 4235 O O . LEU B 1 265 ? 16.594 5.355 11.648 1 96.12 265 LEU B O 1
ATOM 4239 N N . ARG B 1 266 ? 18.125 3.74 11.414 1 96.44 266 ARG B N 1
ATOM 4240 C CA . ARG B 1 266 ? 18.656 4.203 10.133 1 96.44 266 ARG B CA 1
ATOM 4241 C C . ARG B 1 266 ? 17.547 4.254 9.078 1 96.44 266 ARG B C 1
ATOM 4243 O O . ARG B 1 266 ? 16.703 3.361 9.008 1 96.44 266 ARG B O 1
ATOM 4250 N N . ASN B 1 267 ? 17.641 5.254 8.266 1 97.75 267 ASN B N 1
ATOM 4251 C CA . ASN B 1 267 ? 16.703 5.383 7.152 1 97.75 267 ASN B CA 1
ATOM 4252 C C . ASN B 1 267 ? 16.781 4.18 6.219 1 97.75 267 ASN B C 1
ATOM 4254 O O . ASN B 1 267 ? 17.859 3.75 5.836 1 97.75 267 ASN B O 1
ATOM 4258 N N . LEU B 1 268 ? 15.68 3.699 5.781 1 97.94 268 LEU B N 1
ATOM 4259 C CA . LEU B 1 268 ? 15.633 2.477 4.988 1 97.94 268 LEU B CA 1
ATOM 4260 C C . LEU B 1 268 ? 16.297 2.686 3.627 1 97.94 268 LEU B C 1
ATOM 4262 O O . LEU B 1 268 ? 16.844 1.746 3.049 1 97.94 268 LEU B O 1
ATOM 4266 N N . MET B 1 269 ? 16.203 3.914 3.061 1 97.31 269 MET B N 1
ATOM 4267 C CA . MET B 1 269 ? 16.859 4.184 1.789 1 97.31 269 MET B CA 1
ATOM 4268 C C . MET B 1 269 ? 18.375 4.059 1.931 1 97.31 269 MET B C 1
ATOM 4270 O O . MET B 1 269 ? 19.062 3.596 1.011 1 97.31 269 MET B O 1
ATOM 4274 N N . GLU B 1 270 ? 18.891 4.469 3.061 1 96.69 270 GLU B N 1
ATOM 4275 C CA . GLU B 1 270 ? 20.312 4.309 3.314 1 96.69 270 GLU B CA 1
ATOM 4276 C C . GLU B 1 270 ? 20.688 2.838 3.461 1 96.69 270 GLU B C 1
ATOM 4278 O O . GLU B 1 270 ? 21.734 2.408 2.977 1 96.69 270 GLU B O 1
ATOM 4283 N N . ILE B 1 271 ? 19.875 2.109 4.148 1 96.75 271 ILE B N 1
ATOM 4284 C CA . ILE B 1 271 ? 20.094 0.673 4.281 1 96.75 271 ILE B CA 1
ATOM 4285 C C . ILE B 1 271 ? 20.062 0.018 2.9 1 96.75 271 ILE B C 1
ATOM 4287 O O . ILE B 1 271 ? 20.938 -0.801 2.584 1 96.75 271 ILE B O 1
ATOM 4291 N N . ALA B 1 272 ? 19.109 0.391 2.109 1 96.94 272 ALA B N 1
ATOM 4292 C CA . ALA B 1 272 ? 19 -0.133 0.751 1 96.94 272 ALA B CA 1
ATOM 4293 C C . ALA B 1 272 ? 20.234 0.193 -0.065 1 96.94 272 ALA B C 1
ATOM 4295 O O . ALA B 1 272 ? 20.719 -0.637 -0.844 1 96.94 272 ALA B O 1
ATOM 4296 N N . ALA B 1 273 ? 20.719 1.376 0.094 1 96.19 273 ALA B N 1
ATOM 4297 C CA . ALA B 1 273 ? 21.906 1.808 -0.632 1 96.19 273 ALA B CA 1
ATOM 4298 C C . ALA B 1 273 ? 23.109 0.939 -0.276 1 96.19 273 ALA B C 1
ATOM 4300 O O . ALA B 1 273 ? 23.922 0.597 -1.146 1 96.19 273 ALA B O 1
ATOM 4301 N N . LEU B 1 274 ? 23.219 0.612 0.956 1 94.81 274 LEU B N 1
ATOM 4302 C CA . LEU B 1 274 ? 24.297 -0.279 1.388 1 94.81 274 LEU B CA 1
ATOM 4303 C C . LEU B 1 274 ? 24.156 -1.653 0.743 1 94.81 274 LEU B C 1
ATOM 4305 O O . LEU B 1 274 ? 25.141 -2.262 0.341 1 94.81 274 LEU B O 1
ATOM 4309 N N . ASP B 1 275 ? 22.938 -2.084 0.643 1 94.94 275 ASP B N 1
ATOM 4310 C CA . ASP B 1 275 ? 22.656 -3.404 0.087 1 94.94 275 ASP B CA 1
ATOM 4311 C C . ASP B 1 275 ? 23.047 -3.471 -1.39 1 94.94 275 ASP B C 1
ATOM 4313 O O . ASP B 1 275 ? 23.594 -4.473 -1.848 1 94.94 275 ASP B O 1
ATOM 4317 N N . VAL B 1 276 ? 22.688 -2.404 -2.143 1 95 276 VAL B N 1
ATOM 4318 C CA . VAL B 1 276 ? 22.875 -2.445 -3.588 1 95 276 VAL B CA 1
ATOM 4319 C C . VAL B 1 276 ? 24.266 -1.94 -3.943 1 95 276 VAL B C 1
ATOM 4321 O O . VAL B 1 276 ? 24.734 -2.107 -5.074 1 95 276 VAL B O 1
ATOM 4324 N N . GLY B 1 277 ? 24.984 -1.384 -3.014 1 89.94 277 GLY B N 1
ATOM 4325 C CA . GLY B 1 277 ? 26.297 -0.833 -3.281 1 89.94 277 GLY B CA 1
ATOM 4326 C C . GLY B 1 277 ? 26.25 0.542 -3.922 1 89.94 277 GLY B C 1
ATOM 4327 O O . GLY B 1 277 ? 25.188 1.147 -4.027 1 89.94 277 GLY B O 1
ATOM 4328 N N . CYS B 1 278 ? 27.469 1.114 -4.137 1 80.31 278 CYS B N 1
ATOM 4329 C CA . CYS B 1 278 ? 27.547 2.443 -4.73 1 80.31 278 CYS B CA 1
ATOM 4330 C C . CYS B 1 278 ? 27.5 2.365 -6.25 1 80.31 278 CYS B C 1
ATOM 4332 O O . CYS B 1 278 ? 28.516 2.105 -6.902 1 80.31 278 CYS B O 1
ATOM 4334 N N . PRO B 1 279 ? 26.328 2.541 -6.691 1 71.5 279 PRO B N 1
ATOM 4335 C CA . PRO B 1 279 ? 26.219 2.424 -8.148 1 71.5 279 PRO B CA 1
ATOM 4336 C C . PRO B 1 279 ? 26.875 3.596 -8.875 1 71.5 279 PRO B C 1
ATOM 4338 O O . PRO B 1 279 ? 26.984 4.691 -8.32 1 71.5 279 PRO B O 1
ATOM 4341 N N . SER B 1 280 ? 27.531 3.35 -10.078 1 66.56 280 SER B N 1
ATOM 4342 C CA . SER B 1 280 ? 28.078 4.41 -10.914 1 66.56 280 SER B CA 1
ATOM 4343 C C . SER B 1 280 ? 26.953 5.203 -11.594 1 66.56 280 SER B C 1
ATOM 4345 O O . SER B 1 280 ? 25.891 4.664 -11.891 1 66.56 280 SER B O 1
ATOM 4347 N N . SER B 1 281 ? 26.984 6.582 -11.578 1 56.53 281 SER B N 1
ATOM 4348 C CA . SER B 1 281 ? 26 7.441 -12.227 1 56.53 281 SER B CA 1
ATOM 4349 C C . SER B 1 281 ? 25.859 7.098 -13.703 1 56.53 281 SER B C 1
ATOM 4351 O O . SER B 1 281 ? 24.875 7.492 -14.352 1 56.53 281 SER B O 1
ATOM 4353 N N . ARG B 1 282 ? 26.922 6.492 -14.484 1 47.44 282 ARG B N 1
ATOM 4354 C CA . ARG B 1 282 ? 26.984 6.41 -15.945 1 47.44 282 ARG B CA 1
ATOM 4355 C C . ARG B 1 282 ? 26.031 5.344 -16.469 1 47.44 282 ARG B C 1
ATOM 4357 O O . ARG B 1 282 ? 25.859 5.207 -17.688 1 47.44 282 ARG B O 1
ATOM 4364 N N . GLN B 1 283 ? 25.641 4.316 -15.734 1 42.03 283 GLN B N 1
ATOM 4365 C CA . GLN B 1 283 ? 24.953 3.277 -16.5 1 42.03 283 GLN B CA 1
ATOM 4366 C C . GLN B 1 283 ? 23.469 3.574 -16.641 1 42.03 283 GLN B C 1
ATOM 4368 O O . GLN B 1 283 ? 22.828 3.979 -15.664 1 42.03 283 GLN B O 1
#

Radius of gyration: 24.89 Å; Cα contacts (8 Å, |Δi|>4): 1442; chains: 2; bounding box: 74×99×57 Å

InterPro domains:
  IPR001148 Alpha carbonic anhydrase domain [PF00194] (51-257)
  IPR001148 Alpha carbonic anhydrase domain [PS51144] (41-283)
  IPR001148 Alpha carbonic anhydrase domain [SM01057] (43-263)
  IPR023561 Carbonic anhydrase, alpha-class [PTHR18952] (42-262)
  IPR036398 Alpha carbonic anhydrase domain superfamily [G3DSA:3.10.200.10] (39-276)
  IPR036398 Alpha carbonic anhydrase domain superfamily [SSF51069] (42-263)
  IPR041891 Carbonic anhydrase, prokaryotic-like [cd03124] (50-264)

Foldseek 3Di:
DDPPPPPPPPPPPLPQCCQFPCHCPPVHNWDADPVRFGAAHQAACDDCSRLLNQCVSPVVFQVCSFFPQFFDDAEDEPVDFDWDPQPQKAWFFAWDQKWKWAARLLWIKTAGWIWIHHPNAIWIWGIKTKAAWDQYHYVNHIARMKMWTWIAGPVGAIEIEMAGEHEDPVFDADVQLVQQCVCVVQHLDRGDMDMTGIGDCVVVSVQQSVAIWGWDWHFTQDPSRGTRYIYIYGPDHGYHGPVSSVSRCSRNPHNYHHHFDHRRDGTVSVVVCVVVDDDDPPD/DDPPPPPPPPPPPLPQCCQFPCHCPPVHNWDADPVRFGAAHQAACDDCSRLLNQCVSPVVFQVCSFFPQFFDDAEDEPVDFDWDPQPQKAWFFAWDQKWKWAARLLWIKTAGWIWIHHPNAIWIWGIKTKAAWDQYHYVNHIARMKMWTWIAGPVGAIEIEMAGEHEDPVFDADVQLVQQCVCVVQHLDRGDMDMTGIGDCVVVSVQQSVAIWGWDWHFTQDPSRGTRYIYIYGPDHGYHGPVSSVSRCSRNPHNYHHHFDHRRDGTVSVVVCVVVDDDDPPD

Secondary structure (DSSP, 8-state):
-----------------TTSTTTTSTTS-----TTS--PPPS--SSGGGSGGGHHHHSTTTTTHHHH-SS-S--EE-TTT--BPPTTSSEEE---BS--EEEE-SS-EEEE---EEEETTEEEEEEEEEEESS-SSEETTB--SEEEEEEEE-TT--EEEEEEEEEE-TT----HHHHHHHTTGGGG-STT-EEE---B--HHHHHHHHHS-EEEEEE--SSTT--S-EEEEEESSPEEE-HHHHHHHHHHH----PPPPPPTTSPPHHHHHHHHH----TT-/-----------------TTSTTTTSTTS-----TTS--PPPS--SSGGGSGGGHHHHSTTTTTHHHH-SS-S--EE-TTTS-BPPTTSSEEE---BS--EEEE-SS-EEEE---EEEETTEEEEEEEEEEESS-SSEETTB--SEEEEEEEE-TT--EEEEEEEEEE-TT----HHHHHHHTTGGGG-STT-EEE---B--HHHHHHHHHS-EEEEEE--SSTT--S-EEEEEESSPEEE-HHHHHHHHHHH----PPPPPPTTSPPHHHHHHHHH----TT-

Sequence (566 aa):
MMFYRHFAAFAAIITSTSASCLHGTSLAPRLVNHDGTVPIATFNYTGEGGPLHWVGLNATANRECGHGQTQSPIVINTAIVPQVPKGSVTMSIPSVLSAEFENLGSTVEVIVGGKLKANDKDYELVQFHFHTPSEHRIDEEYSPMEVHFVFQTSDKSIAVVAFFVELSPYGRSTPLLTQVFAHLHRITTPGTVTKTRRLDFTKLVKHLHAHDIYTYTGSLTTPPCSDKVAWYLSAAPLTISVSSFNALKKVVKFNARYTQNSPGLRNLMEIAALDVGCPSSRQMMFYRHFAAFAAIITSTSASCLHGTSLAPRLVNHDGTVPIATFNYTGEGGPLHWVGLNATANRECGHGQTQSPIVINTAIVPQVPKGSVTMSIPSVLSAEFENLGSTVEVIVGGKLKANDKDYELVQFHFHTPSEHRIDEEYSPMEVHFVFQTSDKSIAVVAFFVELSPYGRSTPLLTQVFAHLHRITTPGTVTKTRRLDFTKLVKHLHAHDIYTYTGSLTTPPCSDKVAWYLSAAPLTISVSSFNALKKVVKFNARYTQNSPGLRNLMEIAALDVGCPSSRQ

Nearest PDB structures (foldseek):
  3q31-assembly1_B  TM=9.846E-01  e=1.197E-34  Aspergillus oryzae
  4coq-assembly1_B  TM=9.190E-01  e=6.348E-23  Thermovibrio ammonificans HB-1
  8w7x-assembly1_B  TM=9.112E-01  e=5.902E-22  synthetic construct
  4x5s-assembly1_B  TM=9.208E-01  e=2.360E-21  Sulfurihydrogenibium azorense
  4g7a-assembly1_A  TM=8.991E-01  e=5.232E-22  Sulfurihydrogenibium sp. YO3AOP1